Protein AF-0000000072982091 (afdb_homodimer)

Structure (mmCIF, N/CA/C/O backbone):
data_AF-0000000072982091-model_v1
#
loop_
_entity.id
_entity.type
_entity.pdbx_description
1 polymer 'Transcriptional regulator of phosphosugar synthesis'
#
loop_
_atom_site.group_PDB
_atom_site.id
_atom_site.type_symbol
_atom_site.label_atom_id
_atom_site.label_alt_id
_atom_site.label_comp_id
_atom_site.label_asym_id
_atom_site.label_entity_id
_atom_site.label_seq_id
_atom_site.pdbx_PDB_ins_code
_atom_site.Cartn_x
_atom_site.Cartn_y
_atom_site.Cartn_z
_atom_site.occupancy
_atom_site.B_iso_or_equiv
_atom_site.auth_seq_id
_atom_site.auth_comp_id
_atom_site.auth_asym_id
_atom_site.auth_atom_id
_atom_site.pdbx_PDB_model_num
ATOM 1 N N . MET A 1 1 ? 13.25 15.406 -20.125 1 26.22 1 MET A N 1
ATOM 2 C CA . MET A 1 1 ? 13.562 14.625 -21.328 1 26.22 1 MET A CA 1
ATOM 3 C C . MET A 1 1 ? 12.297 14.312 -22.125 1 26.22 1 MET A C 1
ATOM 5 O O . MET A 1 1 ? 11.344 13.758 -21.578 1 26.22 1 MET A O 1
ATOM 9 N N . LYS A 1 2 ? 11.961 14.977 -23.219 1 37.47 2 LYS A N 1
ATOM 10 C CA . LYS A 1 2 ? 11.07 14.664 -24.328 1 37.47 2 LYS A CA 1
ATOM 11 C C . LYS A 1 2 ? 11.109 13.18 -24.672 1 37.47 2 LYS A C 1
ATOM 13 O O . LYS A 1 2 ? 12.188 12.586 -24.75 1 37.47 2 LYS A O 1
ATOM 18 N N . LEU A 1 3 ? 10.07 12.477 -24.234 1 48.03 3 LEU A N 1
ATOM 19 C CA . LEU A 1 3 ? 10.078 11.172 -24.891 1 48.03 3 LEU A CA 1
ATOM 20 C C . LEU A 1 3 ? 10.727 11.266 -26.266 1 48.03 3 LEU A C 1
ATOM 22 O O . LEU A 1 3 ? 10.25 12 -27.141 1 48.03 3 LEU A O 1
ATOM 26 N N . ASP A 1 4 ? 11.961 11.086 -26.266 1 57.25 4 ASP A N 1
ATOM 27 C CA . ASP A 1 4 ? 12.68 11.164 -27.531 1 57.25 4 ASP A CA 1
ATOM 28 C C . ASP A 1 4 ? 12.117 10.148 -28.531 1 57.25 4 ASP A C 1
ATOM 30 O O . ASP A 1 4 ? 12.617 9.031 -28.641 1 57.25 4 ASP A O 1
ATOM 34 N N . ILE A 1 5 ? 11.055 10.547 -29.062 1 68.19 5 ILE A N 1
ATOM 35 C CA . ILE A 1 5 ? 10.344 9.734 -30.031 1 68.19 5 ILE A CA 1
ATOM 36 C C . ILE A 1 5 ? 11.312 9.258 -31.109 1 68.19 5 ILE A C 1
ATOM 38 O O . ILE A 1 5 ? 11.227 8.117 -31.578 1 68.19 5 ILE A O 1
ATOM 42 N N . SER A 1 6 ? 12.273 10.164 -31.344 1 69.5 6 SER A N 1
ATOM 43 C CA . SER A 1 6 ? 13.242 9.797 -32.375 1 69.5 6 SER A CA 1
ATOM 44 C C . SER A 1 6 ? 14.07 8.594 -31.953 1 69.5 6 SER A C 1
ATOM 46 O O . SER A 1 6 ? 14.344 7.711 -32.75 1 69.5 6 SER A O 1
ATOM 48 N N . LYS A 1 7 ? 14.438 8.492 -30.766 1 70.56 7 LYS A N 1
ATOM 49 C CA . LYS A 1 7 ? 15.203 7.355 -30.25 1 70.56 7 LYS A CA 1
ATOM 50 C C . LYS A 1 7 ? 14.367 6.078 -30.266 1 70.56 7 LYS A C 1
ATOM 52 O O . LYS A 1 7 ? 14.875 5 -30.594 1 70.56 7 LYS A O 1
ATOM 57 N N . ILE A 1 8 ? 13.117 6.273 -29.953 1 75 8 ILE A N 1
ATOM 58 C CA . ILE A 1 8 ? 12.219 5.121 -29.953 1 75 8 ILE A CA 1
ATOM 59 C C . ILE A 1 8 ? 12.031 4.613 -31.375 1 75 8 ILE A C 1
ATOM 61 O O . ILE A 1 8 ? 12.109 3.41 -31.625 1 75 8 ILE A O 1
ATOM 65 N N . VAL A 1 9 ? 11.922 5.555 -32.25 1 75.88 9 VAL A N 1
ATOM 66 C CA . VAL A 1 9 ? 11.734 5.219 -33.688 1 75.88 9 VAL A CA 1
ATOM 67 C C . VAL A 1 9 ? 12.969 4.496 -34.219 1 75.88 9 VAL A C 1
ATOM 69 O O . VAL A 1 9 ? 12.852 3.477 -34.875 1 75.88 9 VAL A O 1
ATOM 72 N N . ASP A 1 10 ? 14.078 4.973 -33.781 1 76.12 10 ASP A N 1
ATOM 73 C CA . ASP A 1 10 ? 15.336 4.387 -34.25 1 76.12 10 ASP A CA 1
ATOM 74 C C . ASP A 1 10 ? 15.57 3.02 -33.625 1 76.12 10 ASP A C 1
ATOM 76 O O . ASP A 1 10 ? 15.977 2.074 -34.281 1 76.12 10 ASP A O 1
ATOM 80 N N . LYS A 1 11 ? 15.242 2.973 -32.438 1 76.38 11 LYS A N 1
ATOM 81 C CA . LYS A 1 11 ? 15.516 1.762 -31.672 1 76.38 11 LYS A CA 1
ATOM 82 C C . LYS A 1 11 ? 14.656 0.598 -32.156 1 76.38 11 LYS A C 1
ATOM 84 O O . LYS A 1 11 ? 15.133 -0.533 -32.25 1 76.38 11 LYS A O 1
ATOM 89 N N . TYR A 1 12 ? 13.477 0.926 -32.531 1 80.81 12 TYR A N 1
ATOM 90 C CA . TYR A 1 12 ? 12.562 -0.163 -32.875 1 80.81 12 TYR A CA 1
ATOM 91 C C . TYR A 1 12 ? 12.211 -0.171 -34.344 1 80.81 12 TYR A C 1
ATOM 93 O O . TYR A 1 12 ? 11.336 -0.921 -34.781 1 80.81 12 TYR A O 1
ATOM 101 N N . HIS A 1 13 ? 12.914 0.66 -35.094 1 85.06 13 HIS A N 1
ATOM 102 C CA . HIS A 1 13 ? 12.727 0.744 -36.531 1 85.06 13 HIS A CA 1
ATOM 103 C C . HIS A 1 13 ? 11.242 0.878 -36.875 1 85.06 13 HIS A C 1
ATOM 105 O O . HIS A 1 13 ? 10.727 0.121 -37.719 1 85.06 13 HIS A O 1
ATOM 111 N N . LEU A 1 14 ? 10.633 1.876 -36.375 1 86.75 14 LEU A N 1
ATOM 112 C CA . LEU A 1 14 ? 9.211 2.096 -36.594 1 86.75 14 LEU A CA 1
ATOM 113 C C . LEU A 1 14 ? 8.945 2.57 -38.031 1 86.75 14 LEU A C 1
ATOM 115 O O . LEU A 1 14 ? 9.727 3.355 -38.562 1 86.75 14 LEU A O 1
ATOM 119 N N . SER A 1 15 ? 7.926 1.981 -38.625 1 87.19 15 SER A N 1
ATOM 120 C CA . SER A 1 15 ? 7.453 2.496 -39.906 1 87.19 15 SER A CA 1
ATOM 121 C C . SER A 1 15 ? 6.879 3.9 -39.781 1 87.19 15 SER A C 1
ATOM 123 O O . SER A 1 15 ? 6.668 4.379 -38.656 1 87.19 15 SER A O 1
ATOM 125 N N . LYS A 1 16 ? 6.629 4.547 -40.875 1 86.44 16 LYS A N 1
ATOM 126 C CA . LYS A 1 16 ? 6.059 5.891 -40.875 1 86.44 16 LYS A CA 1
ATOM 127 C C . LYS A 1 16 ? 4.691 5.906 -40.188 1 86.44 16 LYS A C 1
ATOM 129 O O . LYS A 1 16 ? 4.379 6.824 -39.438 1 86.44 16 LYS A O 1
ATOM 134 N N . VAL A 1 17 ? 4 4.859 -40.469 1 87.31 17 VAL A N 1
ATOM 135 C CA . VAL A 1 17 ? 2.66 4.766 -39.906 1 87.31 17 VAL A CA 1
ATOM 136 C C . VAL A 1 17 ? 2.748 4.555 -38.406 1 87.31 17 VAL A C 1
ATOM 138 O O . VAL A 1 17 ? 2.031 5.207 -37.625 1 87.31 17 VAL A O 1
ATOM 141 N N . GLU A 1 18 ? 3.621 3.697 -37.969 1 89.19 18 GLU A N 1
ATOM 142 C CA . GLU A 1 18 ? 3.816 3.432 -36.531 1 89.19 18 GLU A CA 1
ATOM 143 C C . GLU A 1 18 ? 4.273 4.688 -35.781 1 89.19 18 GLU A C 1
ATOM 145 O O . GLU A 1 18 ? 3.795 4.973 -34.688 1 89.19 18 GLU A O 1
ATOM 150 N N . GLU A 1 19 ? 5.16 5.336 -36.438 1 86.19 19 GLU A N 1
ATOM 151 C CA . GLU A 1 19 ? 5.656 6.582 -35.875 1 86.19 19 GLU A CA 1
ATOM 152 C C . GLU A 1 19 ? 4.527 7.598 -35.719 1 86.19 19 GLU A C 1
ATOM 154 O O . GLU A 1 19 ? 4.418 8.242 -34.656 1 86.19 19 GLU A O 1
ATOM 159 N N . SER A 1 20 ? 3.768 7.727 -36.688 1 85.94 20 SER A N 1
ATOM 160 C CA . SER A 1 20 ? 2.664 8.68 -36.625 1 85.94 20 SER A CA 1
ATOM 161 C C . SER A 1 20 ? 1.674 8.336 -35.531 1 85.94 20 SER A C 1
ATOM 163 O O . SER A 1 20 ? 1.164 9.227 -34.844 1 85.94 20 SER A O 1
ATOM 165 N N . ILE A 1 21 ? 1.433 7.113 -35.344 1 89 21 ILE A N 1
ATOM 166 C CA . ILE A 1 21 ? 0.504 6.652 -34.312 1 89 21 ILE A CA 1
ATOM 167 C C . ILE A 1 21 ? 1.08 6.941 -32.906 1 89 21 ILE A C 1
ATOM 169 O O . ILE A 1 21 ? 0.381 7.461 -32.062 1 89 21 ILE A O 1
ATOM 173 N N . LEU A 1 22 ? 2.307 6.629 -32.781 1 85.69 22 LEU A N 1
ATOM 174 C CA . LEU A 1 22 ? 2.982 6.848 -31.484 1 85.69 22 LEU A CA 1
ATOM 175 C C . LEU A 1 22 ? 2.979 8.328 -31.125 1 85.69 22 LEU A C 1
ATOM 177 O O . LEU A 1 22 ? 2.672 8.688 -29.984 1 85.69 22 LEU A O 1
ATOM 181 N N . ILE A 1 23 ? 3.281 9.117 -32.062 1 80.94 23 ILE A N 1
ATOM 182 C CA . ILE A 1 23 ? 3.301 10.562 -31.859 1 80.94 23 ILE A CA 1
ATOM 183 C C . ILE A 1 23 ? 1.905 11.047 -31.469 1 80.94 23 ILE A C 1
ATOM 185 O O . ILE A 1 23 ? 1.758 11.859 -30.562 1 80.94 23 ILE A O 1
ATOM 189 N N . TYR A 1 24 ? 0.949 10.555 -32.125 1 83.38 24 TYR A N 1
ATOM 190 C CA . TYR A 1 24 ? -0.43 10.914 -31.812 1 83.38 24 TYR A CA 1
ATOM 191 C C . TYR A 1 24 ? -0.776 10.547 -30.375 1 83.38 24 TYR A C 1
ATOM 193 O O . TYR A 1 24 ? -1.34 11.352 -29.625 1 83.38 24 TYR A O 1
ATOM 201 N N . ILE A 1 25 ? -0.44 9.336 -30.047 1 82.81 25 ILE A N 1
ATOM 202 C CA . ILE A 1 25 ? -0.759 8.844 -28.719 1 82.81 25 ILE A CA 1
ATOM 203 C C . ILE A 1 25 ? -0.09 9.727 -27.656 1 82.81 25 ILE A C 1
ATOM 205 O O . ILE A 1 25 ? -0.73 10.148 -26.703 1 82.81 25 ILE A O 1
ATOM 209 N N . ILE A 1 26 ? 1.109 10.047 -27.922 1 76.38 26 ILE A N 1
ATOM 210 C CA . ILE A 1 26 ? 1.9 10.844 -26.984 1 76.38 26 ILE A CA 1
ATOM 211 C C . ILE A 1 26 ? 1.33 12.258 -26.906 1 76.38 26 ILE A C 1
ATOM 213 O O . ILE A 1 26 ? 1.165 12.797 -25.797 1 76.38 26 ILE A O 1
ATOM 217 N N . ASN A 1 27 ? 0.953 12.773 -28 1 71.38 27 ASN A N 1
ATOM 218 C CA . ASN A 1 27 ? 0.5 14.164 -28.062 1 71.38 27 ASN A CA 1
ATOM 219 C C . ASN A 1 27 ? -0.932 14.312 -27.562 1 71.38 27 ASN A C 1
ATOM 221 O O . ASN A 1 27 ? -1.354 15.406 -27.188 1 71.38 27 ASN A O 1
ATOM 225 N N . ASN A 1 28 ? -1.64 13.234 -27.609 1 73.56 28 ASN A N 1
ATOM 226 C CA . ASN A 1 28 ? -3.045 13.273 -27.219 1 73.56 28 ASN A CA 1
ATOM 227 C C . ASN A 1 28 ? -3.342 12.281 -26.094 1 73.56 28 ASN A C 1
ATOM 229 O O . ASN A 1 28 ? -4.363 11.594 -26.125 1 73.56 28 ASN A O 1
ATOM 233 N N . ILE A 1 29 ? -2.393 12.266 -25.266 1 74.06 29 ILE A N 1
ATOM 234 C CA . ILE A 1 29 ? -2.377 11.188 -24.281 1 74.06 29 ILE A CA 1
ATOM 235 C C . ILE A 1 29 ? -3.672 11.211 -23.469 1 74.06 29 ILE A C 1
ATOM 237 O O . ILE A 1 29 ? -4.242 10.164 -23.172 1 74.06 29 ILE A O 1
ATOM 241 N N . ASP A 1 30 ? -4.172 12.359 -23.203 1 67 30 ASP A N 1
ATOM 242 C CA . ASP A 1 30 ? -5.41 12.477 -22.438 1 67 30 ASP A CA 1
ATOM 243 C C . ASP A 1 30 ? -6.617 12.047 -23.266 1 67 30 ASP A C 1
ATOM 245 O O . ASP A 1 30 ? -7.512 11.359 -22.766 1 67 30 ASP A O 1
ATOM 249 N N . HIS A 1 31 ? -6.605 12.445 -24.453 1 74.06 31 HIS A N 1
ATOM 250 C CA . HIS A 1 31 ? -7.672 12.094 -25.375 1 74.06 31 HIS A CA 1
ATOM 251 C C . HIS A 1 31 ? -7.648 10.602 -25.703 1 74.06 31 HIS A C 1
ATOM 253 O O . HIS A 1 31 ? -8.703 9.977 -25.844 1 74.06 31 HIS A O 1
ATOM 259 N N . VAL A 1 32 ? -6.523 10.055 -25.781 1 80.69 32 VAL A N 1
ATOM 260 C CA . VAL A 1 32 ? -6.344 8.648 -26.125 1 80.69 32 VAL A CA 1
ATOM 261 C C . VAL A 1 32 ? -6.973 7.77 -25.047 1 80.69 32 VAL A C 1
ATOM 263 O O . VAL A 1 32 ? -7.531 6.711 -25.344 1 80.69 32 VAL A O 1
ATOM 266 N N . LYS A 1 33 ? -6.863 8.328 -23.859 1 70.62 33 LYS A N 1
ATOM 267 C CA . LYS A 1 33 ? -7.504 7.613 -22.766 1 70.62 33 LYS A CA 1
ATOM 268 C C . LYS A 1 33 ? -9 7.441 -23.016 1 70.62 33 LYS A C 1
ATOM 270 O O . LYS A 1 33 ? -9.57 6.398 -22.688 1 70.62 33 LYS A O 1
ATOM 275 N N . GLU A 1 34 ? -9.578 8.305 -23.578 1 68.19 34 GLU A N 1
ATOM 276 C CA . GLU A 1 34 ? -11.023 8.367 -23.781 1 68.19 34 GLU A CA 1
ATOM 277 C C . GLU A 1 34 ? -11.453 7.508 -24.969 1 68.19 34 GLU A C 1
ATOM 279 O O . GLU A 1 34 ? -12.453 6.797 -24.891 1 68.19 34 GLU A O 1
ATOM 284 N N . ILE A 1 35 ? -10.727 7.535 -25.969 1 78.38 35 ILE A N 1
ATOM 285 C CA . ILE A 1 35 ? -11.203 6.926 -27.203 1 78.38 35 ILE A CA 1
ATOM 286 C C . ILE A 1 35 ? -10.703 5.484 -27.297 1 78.38 35 ILE A C 1
ATOM 288 O O . ILE A 1 35 ? -11.219 4.691 -28.094 1 78.38 35 ILE A O 1
ATOM 292 N N . GLY A 1 36 ? -9.734 5.133 -26.453 1 78.19 36 GLY A N 1
ATOM 293 C CA . GLY A 1 36 ? -9.195 3.781 -26.438 1 78.19 36 GLY A CA 1
ATOM 294 C C . GLY A 1 36 ? -8.531 3.393 -27.75 1 78.19 36 GLY A C 1
ATOM 295 O O . GLY A 1 36 ? -8.375 4.23 -28.641 1 78.19 36 GLY A O 1
ATOM 296 N N . VAL A 1 37 ? -8.188 2.07 -27.812 1 86.62 37 VAL A N 1
ATOM 297 C CA . VAL A 1 37 ? -7.461 1.559 -28.953 1 86.62 37 VAL A CA 1
ATOM 298 C C . VAL A 1 37 ? -8.328 1.655 -30.203 1 86.62 37 VAL A C 1
ATOM 300 O O . VAL A 1 37 ? -7.832 1.934 -31.297 1 86.62 37 VAL A O 1
ATOM 303 N N . ARG A 1 38 ? -9.547 1.519 -30 1 81.75 38 ARG A N 1
ATOM 304 C CA . ARG A 1 38 ? -10.469 1.567 -31.141 1 81.75 38 ARG A CA 1
ATOM 305 C C . ARG A 1 38 ? -10.578 2.982 -31.688 1 81.75 38 ARG A C 1
ATOM 307 O O . ARG A 1 38 ? -10.594 3.176 -32.906 1 81.75 38 ARG A O 1
ATOM 314 N N . GLY A 1 39 ? -10.727 3.91 -30.891 1 86.19 39 GLY A N 1
ATOM 315 C CA . GLY A 1 39 ? -10.766 5.301 -31.312 1 86.19 39 GLY A CA 1
ATOM 316 C C . GLY A 1 39 ? -9.5 5.742 -32.031 1 86.19 39 GLY A C 1
ATOM 317 O O . GLY A 1 39 ? -9.555 6.434 -33.031 1 86.19 39 GLY A O 1
ATOM 318 N N . VAL A 1 40 ? -8.359 5.332 -31.5 1 89.81 40 VAL A N 1
ATOM 319 C CA . VAL A 1 40 ? -7.078 5.68 -32.094 1 89.81 40 VAL A CA 1
ATOM 320 C C . VAL A 1 40 ? -6.984 5.051 -33.5 1 89.81 40 VAL A C 1
ATOM 322 O O . VAL A 1 40 ? -6.527 5.695 -34.438 1 89.81 40 VAL A O 1
ATOM 325 N N . ALA A 1 41 ? -7.434 3.84 -33.594 1 90.62 41 ALA A N 1
ATOM 326 C CA . ALA A 1 41 ? -7.43 3.146 -34.875 1 90.62 41 ALA A CA 1
ATOM 327 C C . ALA A 1 41 ? -8.273 3.896 -35.906 1 90.62 41 ALA A C 1
ATOM 329 O O . ALA A 1 41 ? -7.836 4.105 -37.031 1 90.62 41 ALA A O 1
ATOM 330 N N . LYS A 1 42 ? -9.359 4.332 -35.469 1 87.5 42 LYS A N 1
ATOM 331 C CA . LYS A 1 42 ? -10.273 5.055 -36.344 1 87.5 42 LYS A CA 1
ATOM 332 C C . LYS A 1 42 ? -9.664 6.379 -36.812 1 87.5 42 LYS A C 1
ATOM 334 O O . LYS A 1 42 ? -9.75 6.734 -37.969 1 87.5 42 LYS A O 1
ATOM 339 N N . GLU A 1 43 ? -9.047 7.008 -35.969 1 85.19 43 GLU A N 1
ATOM 340 C CA . GLU A 1 43 ? -8.484 8.328 -36.25 1 85.19 43 GLU A CA 1
ATOM 341 C C . GLU A 1 43 ? -7.297 8.227 -37.188 1 85.19 43 GLU A C 1
ATOM 343 O O . GLU A 1 43 ? -7.004 9.172 -37.906 1 85.19 43 GLU A O 1
ATOM 348 N N . HIS A 1 44 ? -6.672 7.07 -37.156 1 86.75 44 HIS A N 1
ATOM 349 C CA . HIS A 1 44 ? -5.48 6.914 -37.969 1 86.75 44 HIS A CA 1
ATOM 350 C C . HIS A 1 44 ? -5.734 5.953 -39.125 1 86.75 44 HIS A C 1
ATOM 352 O O . HIS A 1 44 ? -4.797 5.535 -39.812 1 86.75 44 HIS A O 1
ATOM 358 N N . TYR A 1 45 ? -6.996 5.57 -39.281 1 86.44 45 TYR A N 1
ATOM 359 C CA . TYR A 1 45 ? -7.418 4.707 -40.406 1 86.44 45 TYR A CA 1
ATOM 360 C C . TYR A 1 45 ? -6.578 3.434 -40.438 1 86.44 45 TYR A C 1
ATOM 362 O O . TYR A 1 45 ? -6.055 3.066 -41.5 1 86.44 45 TYR A O 1
ATOM 370 N N . THR A 1 46 ? -6.359 2.881 -39.312 1 85.75 46 THR A N 1
ATOM 371 C CA . THR A 1 46 ? -5.648 1.613 -39.188 1 85.75 46 THR A CA 1
ATOM 372 C C . THR A 1 46 ? -6.449 0.625 -38.344 1 85.75 46 THR A C 1
ATOM 374 O O . THR A 1 46 ? -7.543 0.945 -37.875 1 85.75 46 THR A O 1
ATOM 377 N N . SER A 1 47 ? -6.023 -0.604 -38.188 1 85.81 47 SER A N 1
ATOM 378 C CA . SER A 1 47 ? -6.676 -1.623 -37.375 1 85.81 47 SER A CA 1
ATOM 379 C C . SER A 1 47 ? -6.195 -1.56 -35.938 1 85.81 47 SER A C 1
ATOM 381 O O . SER A 1 47 ? -5.098 -1.075 -35.656 1 85.81 47 SER A O 1
ATOM 383 N N . THR A 1 48 ? -7.102 -2.037 -35.094 1 88.88 48 THR A N 1
ATOM 384 C CA . THR A 1 48 ? -6.688 -2.168 -33.719 1 88.88 48 THR A CA 1
ATOM 385 C C . THR A 1 48 ? -5.477 -3.09 -33.594 1 88.88 48 THR A C 1
ATOM 387 O O . THR A 1 48 ? -4.613 -2.883 -32.719 1 88.88 48 THR A O 1
ATOM 390 N N . THR A 1 49 ? -5.301 -3.967 -34.5 1 87.25 49 THR A N 1
ATOM 391 C CA . THR A 1 49 ? -4.188 -4.91 -34.531 1 87.25 49 THR A CA 1
ATOM 392 C C . THR A 1 49 ? -2.869 -4.18 -34.781 1 87.25 49 THR A C 1
ATOM 394 O O . THR A 1 49 ? -1.858 -4.488 -34.156 1 87.25 49 THR A O 1
ATOM 397 N N . THR A 1 50 ? -2.881 -3.289 -35.656 1 88.81 50 THR A N 1
ATOM 398 C CA . THR A 1 50 ? -1.697 -2.496 -35.969 1 88.81 50 THR A CA 1
ATOM 399 C C . THR A 1 50 ? -1.205 -1.743 -34.75 1 88.81 50 THR A C 1
ATOM 401 O O . THR A 1 50 ? -0 -1.68 -34.469 1 88.81 50 THR A O 1
ATOM 404 N N . ILE A 1 51 ? -2.121 -1.267 -33.938 1 91.31 51 ILE A N 1
ATOM 405 C CA . ILE A 1 51 ? -1.776 -0.486 -32.75 1 91.31 51 ILE A CA 1
ATOM 406 C C . ILE A 1 51 ? -1.251 -1.413 -31.656 1 91.31 51 ILE A C 1
ATOM 408 O O . ILE A 1 51 ? -0.264 -1.097 -30.984 1 91.31 51 ILE A O 1
ATOM 412 N N . VAL A 1 52 ? -1.877 -2.541 -31.547 1 85.75 52 VAL A N 1
ATOM 413 C CA . VAL A 1 52 ? -1.441 -3.523 -30.562 1 85.75 52 VAL A CA 1
ATOM 414 C C . VAL A 1 52 ? -0.054 -4.047 -30.938 1 85.75 52 VAL A C 1
ATOM 416 O O . VAL A 1 52 ? 0.804 -4.215 -30.062 1 85.75 52 VAL A O 1
ATOM 419 N N . ASN A 1 53 ? 0.192 -4.211 -32.219 1 86.88 53 ASN A N 1
ATOM 420 C CA . ASN A 1 53 ? 1.498 -4.66 -32.688 1 86.88 53 ASN A CA 1
ATOM 421 C C . ASN A 1 53 ? 2.57 -3.6 -32.438 1 86.88 53 ASN A C 1
ATOM 423 O O . ASN A 1 53 ? 3.711 -3.926 -32.125 1 86.88 53 ASN A O 1
ATOM 427 N N . LEU A 1 54 ? 2.184 -2.41 -32.656 1 90.25 54 LEU A N 1
ATOM 428 C CA . LEU A 1 54 ? 3.098 -1.317 -32.344 1 90.25 54 LEU A CA 1
ATOM 429 C C . LEU A 1 54 ? 3.496 -1.351 -30.859 1 90.25 54 LEU A C 1
ATOM 431 O O . LEU A 1 54 ? 4.68 -1.229 -30.531 1 90.25 54 LEU A O 1
ATOM 435 N N . ALA A 1 55 ? 2.539 -1.499 -30.016 1 85.56 55 ALA A N 1
ATOM 436 C CA . ALA A 1 55 ? 2.809 -1.556 -28.578 1 85.56 55 ALA A CA 1
ATOM 437 C C . ALA A 1 55 ? 3.781 -2.684 -28.25 1 85.56 55 ALA A C 1
ATOM 439 O O . ALA A 1 55 ? 4.758 -2.477 -27.516 1 85.56 55 ALA A O 1
ATOM 440 N N . LYS A 1 56 ? 3.566 -3.781 -28.828 1 78.38 56 LYS A N 1
ATOM 441 C CA . LYS A 1 56 ? 4.43 -4.934 -28.594 1 78.38 56 LYS A CA 1
ATOM 442 C C . LYS A 1 56 ? 5.828 -4.695 -29.156 1 78.38 56 LYS A C 1
ATOM 444 O O . LYS A 1 56 ? 6.828 -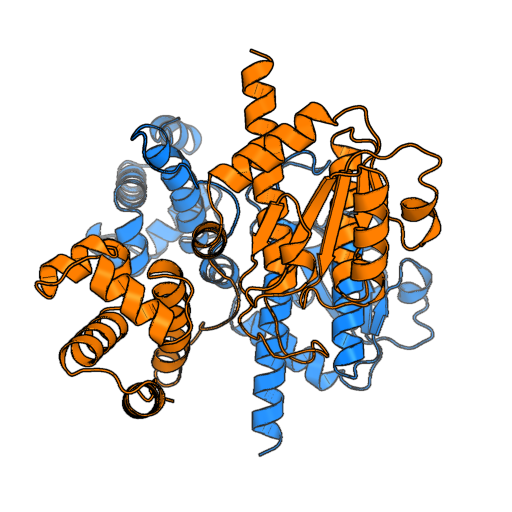5.059 -28.531 1 78.38 56 LYS A O 1
ATOM 449 N N . LYS A 1 57 ? 5.812 -4.141 -30.234 1 81.19 57 LYS A N 1
ATOM 450 C CA . LYS A 1 57 ? 7.074 -3.861 -30.906 1 81.19 57 LYS A CA 1
ATOM 451 C C . LYS A 1 57 ? 7.969 -2.967 -30.062 1 81.19 57 LYS A C 1
ATOM 453 O O . LYS A 1 57 ? 9.188 -3.156 -30.016 1 81.19 57 LYS A O 1
ATOM 458 N N . ILE A 1 58 ? 7.262 -2.117 -29.359 1 79.81 58 ILE A N 1
ATOM 459 C CA . ILE A 1 58 ? 8.086 -1.183 -28.594 1 79.81 58 ILE A CA 1
ATOM 460 C C . ILE A 1 58 ? 8.18 -1.64 -27.141 1 79.81 58 ILE A C 1
ATOM 462 O O . ILE A 1 58 ? 8.531 -0.854 -26.266 1 79.81 58 ILE A O 1
ATOM 466 N N . GLY A 1 59 ? 7.758 -2.855 -26.922 1 66.12 59 GLY A N 1
ATOM 467 C CA . GLY A 1 59 ? 8.125 -3.488 -25.656 1 66.12 59 GLY A CA 1
ATOM 468 C C . GLY A 1 59 ? 6.977 -3.564 -24.672 1 66.12 59 GLY A C 1
ATOM 469 O O . GLY A 1 59 ? 7.18 -3.855 -23.484 1 66.12 59 GLY A O 1
ATOM 470 N N . TYR A 1 60 ? 5.844 -3.289 -25.234 1 71 60 TYR A N 1
ATOM 471 C CA . TYR A 1 60 ? 4.695 -3.332 -24.344 1 71 60 TYR A CA 1
ATOM 472 C C . TYR A 1 60 ? 3.826 -4.551 -24.625 1 71 60 TYR A C 1
ATOM 474 O O . TYR A 1 60 ? 3.885 -5.121 -25.719 1 71 60 TYR A O 1
ATOM 482 N N . SER A 1 61 ? 3.02 -4.973 -23.719 1 65.44 61 SER A N 1
ATOM 483 C CA . SER A 1 61 ? 2.193 -6.164 -23.875 1 65.44 61 SER A CA 1
ATOM 484 C C . SER A 1 61 ? 0.966 -5.879 -24.734 1 65.44 61 SER A C 1
ATOM 486 O O . SER A 1 61 ? 0.356 -6.801 -25.281 1 65.44 61 SER A O 1
ATOM 488 N N . GLY A 1 62 ? 0.56 -4.656 -24.797 1 70.38 62 GLY A N 1
ATOM 489 C CA . GLY A 1 62 ? -0.595 -4.215 -25.562 1 70.38 62 GLY A CA 1
ATOM 490 C C . GLY A 1 62 ? -0.823 -2.717 -25.5 1 70.38 62 GLY A C 1
ATOM 491 O O . GLY A 1 62 ? 0.006 -1.982 -24.953 1 70.38 62 GLY A O 1
ATOM 492 N N . PHE A 1 63 ? -1.91 -2.324 -26.094 1 80.75 63 PHE A N 1
ATOM 493 C CA . PHE A 1 63 ? -2.219 -0.904 -26.203 1 80.75 63 PHE A CA 1
ATOM 494 C C . PHE A 1 63 ? -2.357 -0.269 -24.828 1 80.75 63 PHE A C 1
ATOM 496 O O . PHE A 1 63 ? -1.791 0.795 -24.562 1 80.75 63 PHE A O 1
ATOM 503 N N . LEU A 1 64 ? -3.049 -0.967 -23.984 1 67.5 64 LEU A N 1
ATOM 504 C CA . LEU A 1 64 ? -3.301 -0.382 -22.672 1 67.5 64 LEU A CA 1
ATOM 505 C C . LEU A 1 64 ? -2.004 -0.248 -21.875 1 67.5 64 LEU A C 1
ATOM 507 O O . LEU A 1 64 ? -1.773 0.772 -21.219 1 67.5 64 LEU A O 1
ATOM 511 N N . ASP A 1 65 ? -1.146 -1.232 -22.062 1 65.69 65 ASP A N 1
ATOM 512 C CA . ASP A 1 65 ? 0.182 -1.198 -21.453 1 65.69 65 ASP A CA 1
ATOM 513 C C . ASP A 1 65 ? 0.999 -0.024 -21.984 1 65.69 65 ASP A C 1
ATOM 515 O O . ASP A 1 65 ? 1.597 0.726 -21.219 1 65.69 65 ASP A O 1
ATOM 519 N N . MET A 1 66 ? 0.967 0.105 -23.234 1 75.38 66 MET A N 1
ATOM 520 C CA . MET A 1 66 ? 1.678 1.205 -23.875 1 75.38 66 MET A CA 1
ATOM 521 C C . MET A 1 66 ? 1.12 2.551 -23.422 1 75.38 66 MET A C 1
ATOM 523 O O . MET A 1 66 ? 1.878 3.449 -23.047 1 75.38 66 MET A O 1
ATOM 527 N N . TYR A 1 67 ? -0.137 2.721 -23.406 1 74.44 67 TYR A N 1
ATOM 528 C CA . TYR A 1 67 ? -0.796 3.969 -23.031 1 74.44 67 TYR A CA 1
ATOM 529 C C . TYR A 1 67 ? -0.406 4.398 -21.625 1 74.44 67 TYR A C 1
ATOM 531 O O . TYR A 1 67 ? 0.015 5.539 -21.406 1 74.44 67 TYR A O 1
ATOM 539 N N . TYR A 1 68 ? -0.462 3.504 -20.781 1 61.69 68 TYR A N 1
ATOM 540 C CA . TYR A 1 68 ? -0.231 3.881 -19.391 1 61.69 68 TYR A CA 1
ATOM 541 C C . TYR A 1 68 ? 1.233 4.23 -19.156 1 61.69 68 TYR A C 1
ATOM 543 O O . TYR A 1 68 ? 1.544 5.18 -18.438 1 61.69 68 TYR A O 1
ATOM 551 N N . ASN A 1 69 ? 2.041 3.49 -19.828 1 59.69 69 ASN A N 1
ATOM 552 C CA . ASN A 1 69 ? 3.467 3.777 -19.703 1 59.69 69 ASN A CA 1
ATOM 553 C C . ASN A 1 69 ? 3.826 5.121 -20.328 1 59.69 69 ASN A C 1
ATOM 555 O O . ASN A 1 69 ? 4.59 5.895 -19.75 1 59.69 69 ASN A O 1
ATOM 559 N N . LEU A 1 70 ? 3.262 5.312 -21.453 1 67.25 70 LEU A N 1
ATOM 560 C CA . LEU A 1 70 ? 3.518 6.586 -22.125 1 67.25 70 LEU A CA 1
ATOM 561 C C . LEU A 1 70 ? 2.906 7.742 -21.328 1 67.25 70 LEU A C 1
ATOM 563 O O . LEU A 1 70 ? 3.527 8.797 -21.188 1 67.25 70 LEU A O 1
ATOM 567 N N . SER A 1 71 ? 1.705 7.547 -20.938 1 64.19 71 SER A N 1
ATOM 568 C CA . SER A 1 71 ? 1.018 8.578 -20.172 1 64.19 71 SER A CA 1
ATOM 569 C C . SER A 1 71 ? 1.801 8.938 -18.906 1 64.19 71 SER A C 1
ATOM 571 O O . SER A 1 71 ? 1.91 10.109 -18.547 1 64.19 71 SER A O 1
ATOM 573 N N . PHE A 1 72 ? 2.344 7.906 -18.469 1 53.34 72 PHE A N 1
ATOM 574 C CA . PHE A 1 72 ? 3.156 8.078 -17.266 1 53.34 72 PHE A CA 1
ATOM 575 C C . PHE A 1 72 ? 4.418 8.875 -17.578 1 53.34 72 PHE A C 1
ATOM 577 O O . PHE A 1 72 ? 4.773 9.789 -16.844 1 53.34 72 PHE A O 1
ATOM 584 N N . THR A 1 73 ? 5.008 8.477 -18.641 1 50.31 73 THR A N 1
ATOM 585 C CA . THR A 1 73 ? 6.254 9.117 -19.047 1 50.31 73 THR A CA 1
ATOM 586 C C . THR A 1 73 ? 6.016 10.57 -19.438 1 50.31 73 THR A C 1
ATOM 588 O O . THR A 1 73 ? 6.84 11.438 -19.156 1 50.31 73 THR A O 1
ATOM 591 N N . LEU A 1 74 ? 4.977 10.789 -20.141 1 52.31 74 LEU A N 1
ATOM 592 C CA . LEU A 1 74 ? 4.652 12.117 -20.641 1 52.31 74 LEU A CA 1
ATOM 593 C C . LEU A 1 74 ? 4.16 13.016 -19.5 1 52.31 74 LEU A C 1
ATOM 595 O O . LEU A 1 74 ? 4.414 14.219 -19.5 1 52.31 74 LEU A O 1
ATOM 599 N N . LYS A 1 75 ? 3.377 12.469 -18.859 1 45.34 75 LYS A N 1
ATOM 600 C CA . LYS A 1 75 ? 2.928 13.266 -17.734 1 45.34 75 LYS A CA 1
ATOM 601 C C . LYS A 1 75 ? 4.102 13.656 -16.828 1 45.34 75 LYS A C 1
ATOM 603 O O . LYS A 1 75 ? 4.109 14.734 -16.25 1 45.34 75 LYS A O 1
ATOM 608 N N . ASP A 1 76 ? 5.031 12.766 -16.844 1 40.38 76 ASP A N 1
ATOM 609 C CA . ASP A 1 76 ? 6.262 13.125 -16.156 1 40.38 76 ASP A CA 1
ATOM 610 C C . ASP A 1 76 ? 6.938 14.32 -16.812 1 40.38 76 ASP A C 1
ATOM 612 O O . ASP A 1 76 ? 7.547 15.156 -16.141 1 40.38 76 ASP A O 1
ATOM 616 N N . LYS A 1 77 ? 6.961 14.344 -18.172 1 37.97 77 LYS A N 1
ATOM 617 C CA . LYS A 1 77 ? 7.684 15.406 -18.844 1 37.97 77 LYS A CA 1
ATOM 618 C C . LYS A 1 77 ? 6.859 16.688 -18.875 1 37.97 77 LYS A C 1
ATOM 620 O O . LYS A 1 77 ? 7.414 17.797 -18.875 1 37.97 77 LYS A O 1
ATOM 625 N N . ARG A 1 78 ? 5.637 16.562 -19.422 1 34.94 78 ARG A N 1
ATOM 626 C CA . ARG A 1 78 ? 4.93 17.844 -19.547 1 34.94 78 ARG A CA 1
ATOM 627 C C . ARG A 1 78 ? 5.039 18.656 -18.266 1 34.94 78 ARG A C 1
ATOM 629 O O . ARG A 1 78 ? 5.012 19.891 -18.297 1 34.94 78 ARG A O 1
ATOM 636 N N . ASN A 1 79 ? 4.832 17.906 -17.188 1 32.91 79 ASN A N 1
ATOM 637 C CA . ASN A 1 79 ? 4.973 18.719 -15.984 1 32.91 79 ASN A CA 1
ATOM 638 C C . ASN A 1 79 ? 6.426 19.094 -15.727 1 32.91 79 ASN A C 1
ATOM 640 O O . ASN A 1 79 ? 6.758 19.641 -14.672 1 32.91 79 ASN A O 1
ATOM 644 N N . TYR A 1 80 ? 7.305 18.625 -16.516 1 29.17 80 TYR A N 1
ATOM 645 C CA . TYR A 1 80 ? 8.586 19.203 -16.141 1 29.17 80 TYR A CA 1
ATOM 646 C C . TYR A 1 80 ? 8.562 20.719 -16.312 1 29.17 80 TYR A C 1
ATOM 648 O O . TYR A 1 80 ? 9.133 21.469 -15.516 1 29.17 80 TYR A O 1
ATOM 656 N N . PHE A 1 81 ? 8.438 21.281 -17.531 1 28.84 81 PHE A N 1
ATOM 657 C CA . PHE A 1 81 ? 8.727 22.688 -17.797 1 28.84 81 PHE A CA 1
ATOM 658 C C . PHE A 1 81 ? 7.617 23.578 -17.25 1 28.84 81 PHE A C 1
ATOM 660 O O . PHE A 1 81 ? 7.766 24.797 -17.203 1 28.84 81 PHE A O 1
ATOM 667 N N . ASN A 1 82 ? 6.379 23.438 -17.625 1 29.34 82 ASN A N 1
ATOM 668 C CA . ASN A 1 82 ? 5.641 24.516 -17 1 29.34 82 ASN A CA 1
ATOM 669 C C . ASN A 1 82 ? 5.703 24.438 -15.469 1 29.34 82 ASN A C 1
ATOM 671 O O . ASN A 1 82 ? 5.727 23.344 -14.906 1 29.34 82 ASN A O 1
ATOM 675 N N . SER A 1 83 ? 6.254 25.438 -14.656 1 29.94 83 SER A N 1
ATOM 676 C CA . SER A 1 83 ? 6.375 25.688 -13.227 1 29.94 83 SER A CA 1
ATOM 677 C C . SER A 1 83 ? 5.309 24.938 -12.438 1 29.94 83 SER A C 1
ATOM 679 O O . SER A 1 83 ? 5.211 25.078 -11.219 1 29.94 83 SER A O 1
ATOM 681 N N . GLU A 1 84 ? 4.145 24.609 -13.078 1 30.8 84 GLU A N 1
ATOM 682 C CA . GLU A 1 84 ? 3.113 24.047 -12.219 1 30.8 84 GLU A CA 1
ATOM 683 C C . GLU A 1 84 ? 3.502 22.641 -11.75 1 30.8 84 GLU A C 1
ATOM 685 O O . GLU A 1 84 ? 4.32 21.969 -12.391 1 30.8 84 GLU A O 1
ATOM 690 N N . LYS A 1 85 ? 2.629 21.906 -10.664 1 32.41 85 LYS A N 1
ATOM 691 C CA . LYS A 1 85 ? 2.957 20.953 -9.609 1 32.41 85 LYS A CA 1
ATOM 692 C C . LYS A 1 85 ? 3.301 19.578 -10.203 1 32.41 85 LYS A C 1
ATOM 694 O O . LYS A 1 85 ? 2.516 19.016 -10.969 1 32.41 85 LYS A O 1
ATOM 699 N N . ASN A 1 86 ? 4.551 19.219 -10.609 1 31.2 86 ASN A N 1
ATOM 700 C CA . ASN A 1 86 ? 5.391 18.062 -10.875 1 31.2 86 ASN A CA 1
ATOM 701 C C . ASN A 1 86 ? 4.867 16.812 -10.164 1 31.2 86 ASN A C 1
ATOM 703 O O . ASN A 1 86 ? 5.512 16.297 -9.25 1 31.2 86 ASN A O 1
ATOM 707 N N . ASN A 1 87 ? 3.654 16.719 -9.836 1 29.84 87 ASN A N 1
ATOM 708 C CA . ASN A 1 87 ? 3.283 15.508 -9.125 1 29.84 87 ASN A CA 1
ATOM 709 C C . ASN A 1 87 ? 3.414 14.273 -10.016 1 29.84 87 ASN A C 1
ATOM 711 O O . ASN A 1 87 ? 2.432 13.82 -10.602 1 29.84 87 ASN A O 1
ATOM 715 N N . LYS A 1 88 ? 4.449 14.148 -10.797 1 33.38 88 LYS A N 1
ATOM 716 C CA . LYS A 1 88 ? 4.668 13.039 -11.719 1 33.38 88 LYS A CA 1
ATOM 717 C C . LYS A 1 88 ? 4.371 11.695 -11.039 1 33.38 88 LYS A C 1
ATOM 719 O O . LYS A 1 88 ? 4.16 10.688 -11.719 1 33.38 88 LYS A O 1
ATOM 724 N N . TYR A 1 89 ? 4.898 11.523 -9.977 1 32.62 89 TYR A N 1
ATOM 725 C CA . TYR A 1 89 ? 5.367 10.211 -9.539 1 32.62 89 TYR A CA 1
ATOM 726 C C . TYR A 1 89 ? 4.215 9.211 -9.461 1 32.62 89 TYR A C 1
ATOM 728 O O . TYR A 1 89 ? 4.254 8.164 -10.102 1 32.62 89 TYR A O 1
ATOM 736 N N . TYR A 1 90 ? 3.904 8.766 -8.25 1 36.09 90 TYR A N 1
ATOM 737 C CA . TYR A 1 90 ? 3.939 7.438 -7.648 1 36.09 90 TYR A CA 1
ATOM 738 C C . TYR A 1 90 ? 2.594 6.734 -7.801 1 36.09 90 TYR A C 1
ATOM 740 O O . TYR A 1 90 ? 2.537 5.508 -7.93 1 36.09 90 TYR A O 1
ATOM 748 N N . GLY A 1 91 ? 1.467 7.41 -7.672 1 40.59 91 GLY A N 1
ATOM 749 C CA . GLY A 1 91 ? 0.289 6.617 -7.359 1 40.59 91 GLY A CA 1
ATOM 750 C C . GLY A 1 91 ? -0.506 6.215 -8.586 1 40.59 91 GLY A C 1
ATOM 751 O O . GLY A 1 91 ? -0.762 7.043 -9.461 1 40.59 91 GLY A O 1
ATOM 752 N N . VAL A 1 92 ? -0.211 4.949 -9.109 1 42.78 92 VAL A N 1
ATOM 753 C CA . VAL A 1 92 ? -1.083 4.496 -10.188 1 42.78 92 VAL A CA 1
ATOM 754 C C . VAL A 1 92 ? -2.541 4.566 -9.742 1 42.78 92 VAL A C 1
ATOM 756 O O . VAL A 1 92 ? -2.859 4.242 -8.594 1 42.78 92 VAL A O 1
ATOM 759 N N . GLU A 1 93 ? -3.213 5.27 -10.531 1 47.81 93 GLU A N 1
ATOM 760 C CA . GLU A 1 93 ? -4.668 5.23 -10.438 1 47.81 93 GLU A CA 1
ATOM 761 C C . GLU A 1 93 ? -5.184 3.795 -10.477 1 47.81 93 GLU A C 1
ATOM 763 O O . GLU A 1 93 ? -4.68 2.969 -11.242 1 47.81 93 GLU A O 1
ATOM 768 N N . LEU A 1 94 ? -5.84 3.332 -9.422 1 52.62 94 LEU A N 1
ATOM 769 C CA . LEU A 1 94 ? -6.496 2.029 -9.43 1 52.62 94 LEU A CA 1
ATOM 770 C C . LEU A 1 94 ? -6.898 1.633 -10.844 1 52.62 94 LEU A C 1
ATOM 772 O O . LEU A 1 94 ? -6.77 0.468 -11.227 1 52.62 94 LEU A O 1
ATOM 776 N N . GLU A 1 95 ? -7.277 2.703 -11.477 1 52.12 95 GLU A N 1
ATOM 777 C CA . GLU A 1 95 ? -7.684 2.424 -12.852 1 52.12 95 GLU A CA 1
ATOM 778 C C . GLU A 1 95 ? -6.52 1.87 -13.672 1 52.12 95 GLU A C 1
ATOM 780 O O . GLU A 1 95 ? -6.703 0.969 -14.492 1 52.12 95 GLU A O 1
ATOM 785 N N . GLU A 1 96 ? -5.441 2.438 -13.398 1 54.81 96 GLU A N 1
ATOM 786 C CA . GLU A 1 96 ? -4.273 1.948 -14.125 1 54.81 96 GLU A CA 1
ATOM 787 C C . GLU A 1 96 ? -3.887 0.545 -13.664 1 54.81 96 GLU A C 1
ATOM 789 O O . GLU A 1 96 ? -3.502 -0.296 -14.477 1 54.81 96 GLU A O 1
ATOM 794 N N . LEU A 1 97 ? -4.047 0.285 -12.375 1 59.94 97 LEU A N 1
ATOM 795 C CA . LEU A 1 97 ? -3.797 -1.037 -11.812 1 59.94 97 LEU A CA 1
ATOM 796 C C . LEU A 1 97 ? -4.723 -2.078 -12.438 1 59.94 97 LEU A C 1
ATOM 798 O O . LEU A 1 97 ? -4.277 -3.166 -12.805 1 59.94 97 LEU A O 1
ATOM 802 N N . LEU A 1 98 ? -5.934 -1.701 -12.625 1 58.62 98 LEU A N 1
ATOM 803 C CA . LEU A 1 98 ? -6.957 -2.635 -13.078 1 58.62 98 LEU A CA 1
ATOM 804 C C . LEU A 1 98 ? -6.863 -2.852 -14.586 1 58.62 98 LEU A C 1
ATOM 806 O O . LEU A 1 98 ? -7.324 -3.871 -15.102 1 58.62 98 LEU A O 1
ATOM 810 N N . ALA A 1 99 ? -6.297 -1.841 -15.141 1 55.78 99 ALA A N 1
ATOM 811 C CA . ALA A 1 99 ? -6.18 -1.951 -16.594 1 55.78 99 ALA A CA 1
ATOM 812 C C . ALA A 1 99 ? -5.332 -3.158 -16.984 1 55.78 99 ALA A C 1
ATOM 814 O O . ALA A 1 99 ? -5.5 -3.719 -18.078 1 55.78 99 ALA A O 1
ATOM 815 N N . LEU A 1 100 ? -4.508 -3.574 -16.047 1 55 100 LEU A N 1
ATOM 816 C CA . LEU A 1 100 ? -3.621 -4.695 -16.328 1 55 100 LEU A CA 1
ATOM 817 C C . LEU A 1 100 ? -4.223 -6.008 -15.828 1 55 100 LEU A C 1
ATOM 819 O O . LEU A 1 100 ? -3.639 -7.074 -16.016 1 55 100 LEU A O 1
ATOM 823 N N . ILE A 1 101 ? -5.383 -5.883 -15.266 1 70.19 101 ILE A N 1
ATOM 824 C CA . ILE A 1 101 ? -5.977 -7.062 -14.641 1 70.19 101 ILE A CA 1
ATOM 825 C C . ILE A 1 101 ? -7.246 -7.461 -15.383 1 70.19 101 ILE A C 1
ATOM 827 O O . ILE A 1 101 ? -8.141 -6.637 -15.586 1 70.19 101 ILE A O 1
ATOM 831 N N . GLU A 1 102 ? -7.258 -8.688 -15.875 1 69.62 102 GLU A N 1
ATOM 832 C CA . GLU A 1 102 ? -8.43 -9.219 -16.562 1 69.62 102 GLU A CA 1
ATOM 833 C C . GLU A 1 102 ? -9.562 -9.508 -15.578 1 69.62 102 GLU A C 1
ATOM 835 O O . GLU A 1 102 ? -9.32 -10.008 -14.477 1 69.62 102 GLU A O 1
ATOM 840 N N . ASP A 1 103 ? -10.68 -9.219 -16.016 1 75.25 103 ASP A N 1
ATOM 841 C CA . ASP A 1 103 ? -11.867 -9.484 -15.211 1 75.25 103 ASP A CA 1
ATOM 842 C C . ASP A 1 103 ? -11.961 -10.969 -14.844 1 75.25 103 ASP A C 1
ATOM 844 O O . ASP A 1 103 ? -12.398 -11.312 -13.742 1 75.25 103 ASP A O 1
ATOM 848 N N . LYS A 1 104 ? -11.492 -11.719 -15.758 1 84.75 104 LYS A N 1
ATOM 849 C CA . LYS A 1 104 ? -11.539 -13.156 -15.516 1 84.75 104 LYS A CA 1
ATOM 850 C C . LYS A 1 104 ? -10.641 -13.547 -14.344 1 84.75 104 LYS A C 1
ATOM 852 O O . LYS A 1 104 ? -11.008 -14.391 -13.523 1 84.75 104 LYS A O 1
ATOM 857 N N . ASP A 1 105 ? -9.469 -12.938 -14.312 1 90.44 105 ASP A N 1
ATOM 858 C CA . ASP A 1 105 ? -8.547 -13.227 -13.227 1 90.44 105 ASP A CA 1
ATOM 859 C C . ASP A 1 105 ? -9.133 -12.797 -11.883 1 90.44 105 ASP A C 1
ATOM 861 O O . ASP A 1 105 ? -8.953 -13.492 -10.875 1 90.44 105 ASP A O 1
ATOM 865 N N . ILE A 1 106 ? -9.836 -11.711 -11.93 1 90 106 ILE A N 1
ATOM 866 C CA . ILE A 1 106 ? -10.492 -11.219 -10.719 1 90 106 ILE A CA 1
ATOM 867 C C . ILE A 1 106 ? -11.562 -12.219 -10.281 1 90 106 ILE A C 1
ATOM 869 O O . ILE A 1 106 ? -11.578 -12.656 -9.125 1 90 106 ILE A O 1
ATOM 873 N N . SER A 1 107 ? -12.398 -12.586 -11.188 1 90.94 107 SER A N 1
ATOM 874 C CA . SER A 1 107 ? -13.477 -13.523 -10.891 1 90.94 107 SER A CA 1
ATOM 875 C C . SER A 1 107 ? -12.93 -14.867 -10.422 1 90.94 107 SER A C 1
ATOM 877 O O . SER A 1 107 ? -13.438 -15.445 -9.461 1 90.94 107 SER A O 1
ATOM 879 N N . ASP A 1 108 ? -11.914 -15.297 -11.117 1 96.06 108 ASP A N 1
ATOM 880 C CA . ASP A 1 108 ? -11.312 -16.578 -10.758 1 96.06 108 ASP A CA 1
ATOM 881 C C . ASP A 1 108 ? -10.727 -16.531 -9.344 1 96.06 108 ASP A C 1
ATOM 883 O O . ASP A 1 108 ? -10.836 -17.5 -8.594 1 96.06 108 ASP A O 1
ATOM 887 N N . PHE A 1 109 ? -10.125 -15.484 -9.008 1 97.19 109 PHE A N 1
ATOM 888 C CA . PHE A 1 109 ? -9.547 -15.336 -7.676 1 97.19 109 PHE A CA 1
ATOM 889 C C . PHE A 1 109 ? -10.633 -15.375 -6.609 1 97.19 109 PHE A C 1
ATOM 891 O O . PHE A 1 109 ? -10.484 -16.047 -5.586 1 97.19 109 PHE A O 1
ATOM 898 N N . ILE A 1 110 ? -11.688 -14.633 -6.848 1 94.69 110 ILE A N 1
ATOM 899 C CA . ILE A 1 110 ? -12.805 -14.609 -5.906 1 94.69 110 ILE A CA 1
ATOM 900 C C . ILE A 1 110 ? -13.375 -16.016 -5.746 1 94.69 110 ILE A C 1
ATOM 902 O O . ILE A 1 110 ? -13.648 -16.453 -4.625 1 94.69 110 ILE A O 1
ATOM 906 N N . ASP A 1 111 ? -13.531 -16.719 -6.824 1 96.75 111 ASP A N 1
ATOM 907 C CA . ASP A 1 111 ? -14.016 -18.078 -6.789 1 96.75 111 ASP A CA 1
ATOM 908 C C . ASP A 1 111 ? -13.094 -18.984 -5.961 1 96.75 111 ASP A C 1
ATOM 910 O O . ASP A 1 111 ? -13.562 -19.828 -5.207 1 96.75 111 ASP A O 1
ATOM 914 N N . LEU A 1 112 ? -11.789 -18.75 -6.145 1 97.56 112 LEU A N 1
ATOM 915 C CA . LEU A 1 112 ? -10.82 -19.531 -5.387 1 97.56 112 LEU A CA 1
ATOM 916 C C . LEU A 1 112 ? -10.977 -19.281 -3.889 1 97.56 112 LEU A C 1
ATOM 918 O O . LEU A 1 112 ? -10.875 -20.219 -3.088 1 97.56 112 LEU A O 1
ATOM 922 N N . LEU A 1 113 ? -11.18 -18.078 -3.508 1 97.5 113 LEU A N 1
ATOM 923 C CA . LEU A 1 113 ? -11.367 -17.75 -2.098 1 97.5 113 LEU A CA 1
ATOM 924 C C . LEU A 1 113 ? -12.625 -18.422 -1.549 1 97.5 113 LEU A C 1
ATOM 926 O O . LEU A 1 113 ? -12.602 -19 -0.463 1 97.5 113 LEU A O 1
ATOM 930 N N . ILE A 1 114 ? -13.656 -18.297 -2.32 1 96.5 114 ILE A N 1
ATOM 931 C CA . ILE A 1 114 ? -14.922 -18.859 -1.881 1 96.5 114 ILE A CA 1
ATOM 932 C C . ILE A 1 114 ? -14.797 -20.375 -1.732 1 96.5 114 ILE A C 1
ATOM 934 O O . ILE A 1 114 ? -15.211 -20.938 -0.72 1 96.5 114 ILE A O 1
ATOM 938 N N . LYS A 1 115 ? -14.219 -20.953 -2.707 1 96.5 115 LYS A N 1
ATOM 939 C CA . LYS A 1 115 ? -14.062 -22.406 -2.723 1 96.5 115 LYS A CA 1
ATOM 940 C C . LYS A 1 115 ? -13.195 -22.875 -1.556 1 96.5 115 LYS A C 1
ATOM 942 O O . LYS A 1 115 ? -13.422 -23.953 -1.013 1 96.5 115 LYS A O 1
ATOM 947 N N . ASN A 1 116 ? -12.234 -22.047 -1.13 1 97.12 116 ASN A N 1
ATOM 948 C CA . ASN A 1 116 ? -11.266 -22.453 -0.121 1 97.12 116 ASN A CA 1
ATOM 949 C C . ASN A 1 116 ? -11.523 -21.781 1.219 1 97.12 116 ASN A C 1
ATOM 951 O O . ASN A 1 116 ? -10.609 -21.641 2.035 1 97.12 116 ASN A O 1
ATOM 955 N N . LYS A 1 117 ? -12.688 -21.328 1.443 1 96.12 117 LYS A N 1
ATOM 956 C CA . LYS A 1 117 ? -13.055 -20.609 2.654 1 96.12 117 LYS A CA 1
ATOM 957 C C . LYS A 1 117 ? -12.742 -21.422 3.904 1 96.12 117 LYS A C 1
ATOM 959 O O . LYS A 1 117 ? -12.367 -20.859 4.938 1 96.12 117 LYS A O 1
ATOM 964 N N . ASN A 1 118 ? -12.852 -22.688 3.803 1 96.31 118 ASN A N 1
ATOM 965 C CA . ASN A 1 118 ? -12.648 -23.547 4.965 1 96.31 118 ASN A CA 1
ATOM 966 C C . ASN A 1 118 ? -11.359 -24.359 4.84 1 96.31 118 ASN A C 1
ATOM 968 O O . ASN A 1 118 ? -11.141 -25.297 5.602 1 96.31 118 ASN A O 1
ATOM 972 N N . GLU A 1 119 ? -10.523 -24.047 3.912 1 98.19 119 GLU A N 1
ATOM 973 C CA . GLU A 1 119 ? -9.234 -24.703 3.701 1 98.19 119 GLU A CA 1
ATOM 974 C C . GLU A 1 119 ? -8.086 -23.797 4.129 1 98.19 119 GLU A C 1
ATOM 976 O O . GLU A 1 119 ? -8.273 -22.594 4.352 1 98.19 119 GLU A O 1
ATOM 981 N N . VAL A 1 120 ? -6.953 -24.406 4.254 1 98.38 120 VAL A N 1
ATOM 982 C CA . VAL A 1 120 ? -5.793 -23.641 4.672 1 98.38 120 VAL A CA 1
ATOM 983 C C . VAL A 1 120 ? -5.191 -22.922 3.465 1 98.38 120 VAL A C 1
ATOM 985 O O . VAL A 1 120 ? -5.023 -23.516 2.4 1 98.38 120 VAL A O 1
ATOM 988 N N . ILE A 1 121 ? -4.934 -21.672 3.645 1 98.69 121 ILE A N 1
ATOM 989 C CA . ILE A 1 121 ? -4.289 -20.828 2.652 1 98.69 121 ILE A CA 1
ATOM 990 C C . ILE A 1 121 ? -2.912 -20.391 3.158 1 98.69 121 ILE A C 1
ATOM 992 O O . ILE A 1 121 ? -2.779 -19.922 4.289 1 98.69 121 ILE A O 1
ATOM 996 N N . TYR A 1 122 ? -1.905 -20.594 2.332 1 98.62 122 TYR A N 1
ATOM 997 C CA . TYR A 1 122 ? -0.582 -20.047 2.637 1 98.62 122 TYR A CA 1
ATOM 998 C C . TYR A 1 122 ? -0.359 -18.719 1.94 1 98.62 122 TYR A C 1
ATOM 1000 O O . TYR A 1 122 ? -0.847 -18.5 0.829 1 98.62 122 TYR A O 1
ATOM 1008 N N . THR A 1 123 ? 0.332 -17.875 2.588 1 98.75 123 THR A N 1
ATOM 1009 C CA . THR A 1 123 ? 0.93 -16.703 1.946 1 98.75 123 THR A CA 1
ATOM 1010 C C . THR A 1 123 ? 2.449 -16.734 2.088 1 98.75 123 THR A C 1
ATOM 1012 O O . THR A 1 123 ? 2.98 -17.312 3.039 1 98.75 123 THR A O 1
ATOM 1015 N N . ASN A 1 124 ? 3.121 -16.156 1.089 1 97.94 124 ASN A N 1
ATOM 1016 C CA . ASN A 1 124 ? 4.559 -15.961 1.257 1 97.94 124 ASN A CA 1
ATOM 1017 C C . ASN A 1 124 ? 5.062 -14.766 0.455 1 97.94 124 ASN A C 1
ATOM 1019 O O . ASN A 1 124 ? 4.348 -14.242 -0.396 1 97.94 124 ASN A O 1
ATOM 1023 N N . GLY A 1 125 ? 6.141 -14.281 0.786 1 97.88 125 GLY A N 1
ATOM 1024 C CA . GLY A 1 125 ? 6.895 -13.141 0.296 1 97.88 125 GLY A CA 1
ATOM 1025 C C . GLY A 1 125 ? 8.117 -12.828 1.142 1 97.88 125 GLY A C 1
ATOM 1026 O O . GLY A 1 125 ? 8.094 -13 2.361 1 97.88 125 GLY A O 1
ATOM 1027 N N . LEU A 1 126 ? 9.125 -12.43 0.511 1 96.19 126 LEU A N 1
ATOM 1028 C CA . LEU A 1 126 ? 10.359 -12.148 1.235 1 96.19 126 LEU A CA 1
ATOM 1029 C C . LEU A 1 126 ? 10.742 -10.68 1.106 1 96.19 126 LEU A C 1
ATOM 1031 O O . LEU A 1 126 ? 10.25 -9.984 0.217 1 96.19 126 LEU A O 1
ATOM 1035 N N . ALA A 1 127 ? 11.617 -10.242 2.029 1 93.81 127 ALA A N 1
ATOM 1036 C CA . ALA A 1 127 ? 12.102 -8.867 2.062 1 93.81 127 ALA A CA 1
ATOM 1037 C C . ALA A 1 127 ? 10.938 -7.883 2.172 1 93.81 127 ALA A C 1
ATOM 1039 O O . ALA A 1 127 ? 10.094 -8.008 3.061 1 93.81 127 ALA A O 1
ATOM 1040 N N . PHE A 1 128 ? 10.828 -6.965 1.219 1 94.94 128 PHE A N 1
ATOM 1041 C CA . PHE A 1 128 ? 9.742 -5.992 1.308 1 94.94 128 PHE A CA 1
ATOM 1042 C C . PHE A 1 128 ? 8.391 -6.664 1.093 1 94.94 128 PHE A C 1
ATOM 1044 O O . PHE A 1 128 ? 7.387 -6.238 1.662 1 94.94 128 PHE A O 1
ATOM 1051 N N . SER A 1 129 ? 8.43 -7.746 0.354 1 96.69 129 SER A N 1
ATOM 1052 C CA . SER A 1 129 ? 7.199 -8.484 0.108 1 96.69 129 SER A CA 1
ATOM 1053 C C . SER A 1 129 ? 6.707 -9.18 1.374 1 96.69 129 SER A C 1
ATOM 1055 O O . SER A 1 129 ? 5.531 -9.539 1.477 1 96.69 129 SER A O 1
ATOM 1057 N N . TYR A 1 130 ? 7.641 -9.375 2.273 1 97.75 130 TYR A N 1
ATOM 1058 C CA . TYR A 1 130 ? 7.285 -9.969 3.557 1 97.75 130 TYR A CA 1
ATOM 1059 C C . TYR A 1 130 ? 6.168 -9.188 4.234 1 97.75 130 TYR A C 1
ATOM 1061 O O . TYR A 1 130 ? 5.184 -9.773 4.699 1 97.75 130 TYR A O 1
ATOM 1069 N N . PHE A 1 131 ? 6.262 -7.914 4.266 1 97.44 131 PHE A N 1
ATOM 1070 C CA . PHE A 1 131 ? 5.305 -7.062 4.965 1 97.44 131 PHE A CA 1
ATOM 1071 C C . PHE A 1 131 ? 3.951 -7.082 4.266 1 97.44 131 PHE A C 1
ATOM 1073 O O . PHE A 1 131 ? 2.908 -7.043 4.922 1 97.44 131 PHE A O 1
ATOM 1080 N N . ILE A 1 132 ? 3.965 -7.184 2.982 1 97.81 132 ILE A N 1
ATOM 1081 C CA . ILE A 1 132 ? 2.738 -7.238 2.193 1 97.81 132 ILE A CA 1
ATOM 1082 C C . ILE A 1 132 ? 2.043 -8.578 2.418 1 97.81 132 ILE A C 1
ATOM 1084 O O . ILE A 1 132 ? 0.83 -8.625 2.637 1 97.81 132 ILE A O 1
ATOM 1088 N N . ALA A 1 133 ? 2.842 -9.625 2.408 1 98.56 133 ALA A N 1
ATOM 1089 C CA . ALA A 1 133 ? 2.295 -10.961 2.627 1 98.56 133 ALA A CA 1
ATOM 1090 C C . ALA A 1 133 ? 1.671 -11.078 4.012 1 98.56 133 ALA A C 1
ATOM 1092 O O . ALA A 1 133 ? 0.608 -11.688 4.172 1 98.56 133 ALA A O 1
ATOM 1093 N N . GLN A 1 134 ? 2.342 -10.555 4.957 1 98.31 134 GLN A N 1
ATOM 1094 C CA . GLN A 1 134 ? 1.82 -10.586 6.32 1 98.31 134 GLN A CA 1
ATOM 1095 C C . GLN A 1 134 ? 0.523 -9.789 6.434 1 98.31 134 GLN A C 1
ATOM 1097 O O . GLN A 1 134 ? -0.399 -10.195 7.145 1 98.31 134 GLN A O 1
ATOM 1102 N N . TYR A 1 135 ? 0.489 -8.688 5.793 1 97.94 135 TYR A N 1
ATOM 1103 C CA . TYR A 1 135 ? -0.745 -7.906 5.746 1 97.94 135 TYR A CA 1
ATOM 1104 C C . TYR A 1 135 ? -1.881 -8.727 5.145 1 97.94 135 TYR A C 1
ATOM 1106 O O . TYR A 1 135 ? -2.98 -8.773 5.699 1 97.94 135 TYR A O 1
ATOM 1114 N N . PHE A 1 136 ? -1.619 -9.375 4.02 1 98.31 136 PHE A N 1
ATOM 1115 C CA . PHE A 1 136 ? -2.605 -10.242 3.379 1 98.31 136 PHE A CA 1
ATOM 1116 C C . PHE A 1 136 ? -3.1 -11.312 4.348 1 98.31 136 PHE A C 1
ATOM 1118 O O . PHE A 1 136 ? -4.305 -11.555 4.445 1 98.31 136 PHE A O 1
ATOM 1125 N N . THR A 1 137 ? -2.15 -11.914 5.004 1 98.5 137 THR A N 1
ATOM 1126 C CA . THR A 1 137 ? -2.467 -12.984 5.949 1 98.5 137 THR A CA 1
ATOM 1127 C C . THR A 1 137 ? -3.43 -12.492 7.023 1 98.5 137 THR A C 1
ATOM 1129 O O . THR A 1 137 ? -4.469 -13.109 7.266 1 98.5 137 THR A O 1
ATOM 1132 N N . ARG A 1 138 ? -3.086 -11.398 7.609 1 97.25 138 ARG A N 1
ATOM 1133 C CA . ARG A 1 138 ? -3.918 -10.859 8.68 1 97.25 138 ARG A CA 1
ATOM 1134 C C . ARG A 1 138 ? -5.312 -10.508 8.172 1 97.25 138 ARG A C 1
ATOM 1136 O O . ARG A 1 138 ? -6.309 -10.781 8.836 1 97.25 138 ARG A O 1
ATOM 1143 N N . LYS A 1 139 ? -5.34 -9.836 7.023 1 96.44 139 LYS A N 1
ATOM 1144 C CA . LYS A 1 139 ? -6.629 -9.461 6.453 1 96.44 139 LYS A CA 1
ATOM 1145 C C . LYS A 1 139 ? -7.504 -10.68 6.203 1 96.44 139 LYS A C 1
ATOM 1147 O O . LYS A 1 139 ? -8.695 -10.68 6.531 1 96.44 139 LYS A O 1
ATOM 1152 N N . LEU A 1 140 ? -6.926 -11.711 5.711 1 97.62 140 LEU A N 1
ATOM 1153 C CA . LEU A 1 140 ? -7.68 -12.93 5.43 1 97.62 140 LEU A CA 1
ATOM 1154 C C . LEU A 1 140 ? -8.156 -13.586 6.723 1 97.62 140 LEU A C 1
ATOM 1156 O O . LEU A 1 140 ? -9.273 -14.094 6.793 1 97.62 140 LEU A O 1
ATOM 1160 N N . ILE A 1 141 ? -7.344 -13.555 7.742 1 97.19 141 ILE A N 1
ATOM 1161 C CA . ILE A 1 141 ? -7.73 -14.109 9.031 1 97.19 141 ILE A CA 1
ATOM 1162 C C . ILE A 1 141 ? -8.914 -13.328 9.594 1 97.19 141 ILE A C 1
ATOM 1164 O O . ILE A 1 141 ? -9.891 -13.914 10.07 1 97.19 141 ILE A O 1
ATOM 1168 N N . VAL A 1 142 ? -8.867 -11.992 9.469 1 94.81 142 VAL A N 1
ATOM 1169 C CA . VAL A 1 142 ? -9.938 -11.125 9.953 1 94.81 142 VAL A CA 1
ATOM 1170 C C . VAL A 1 142 ? -11.242 -11.469 9.227 1 94.81 142 VAL A C 1
ATOM 1172 O O . VAL A 1 142 ? -12.32 -11.391 9.82 1 94.81 142 VAL A O 1
ATOM 1175 N N . LEU A 1 143 ? -11.109 -11.914 8.031 1 93.56 143 LEU A N 1
ATOM 1176 C CA . LEU A 1 143 ? -12.273 -12.227 7.215 1 93.56 143 LEU A CA 1
ATOM 1177 C C . LEU A 1 143 ? -12.719 -13.672 7.418 1 93.56 143 LEU A C 1
ATOM 1179 O O . LEU A 1 143 ? -13.633 -14.148 6.742 1 93.56 143 LEU A O 1
ATOM 1183 N N . GLY A 1 144 ? -12.016 -14.43 8.273 1 95.81 144 GLY A N 1
ATOM 1184 C CA . GLY A 1 144 ? -12.445 -15.758 8.672 1 95.81 144 GLY A CA 1
ATOM 1185 C C . GLY A 1 144 ? -11.75 -16.859 7.902 1 95.81 144 GLY A C 1
ATOM 1186 O O . GLY A 1 144 ? -12.125 -18.031 8.008 1 95.81 144 GLY A O 1
ATOM 1187 N N . PHE A 1 145 ? -10.719 -16.562 7.148 1 97.5 145 PHE A N 1
ATOM 1188 C CA . PHE A 1 145 ? -9.977 -17.594 6.43 1 97.5 145 PHE A CA 1
ATOM 1189 C C . PHE A 1 145 ? -8.914 -18.219 7.328 1 97.5 145 PHE A C 1
ATOM 1191 O O . PHE A 1 145 ? -8.406 -17.578 8.242 1 97.5 145 PHE A O 1
ATOM 1198 N N . ARG A 1 146 ? -8.641 -19.453 7.09 1 98.25 146 ARG A N 1
ATOM 1199 C CA . ARG A 1 146 ? -7.496 -20.125 7.695 1 98.25 146 ARG A CA 1
ATOM 1200 C C . ARG A 1 146 ? -6.219 -19.844 6.918 1 98.25 146 ARG A C 1
ATOM 1202 O O . ARG A 1 146 ? -5.816 -20.641 6.062 1 98.25 146 ARG A O 1
ATOM 1209 N N . CYS A 1 147 ? -5.609 -18.766 7.25 1 98.44 147 CYS A N 1
ATOM 1210 C CA . CYS A 1 147 ? -4.465 -18.312 6.473 1 98.44 147 CYS A CA 1
ATOM 1211 C C . CYS A 1 147 ? -3.199 -18.281 7.324 1 98.44 147 CYS A C 1
ATOM 1213 O O . CYS A 1 147 ? -3.238 -17.875 8.484 1 98.44 147 CYS A O 1
ATOM 1215 N N . ILE A 1 148 ? -2.082 -18.719 6.73 1 98.31 148 ILE A N 1
ATOM 1216 C CA . ILE A 1 148 ? -0.807 -18.797 7.438 1 98.31 148 ILE A CA 1
ATOM 1217 C C . ILE A 1 148 ? 0.311 -18.281 6.535 1 98.31 148 ILE A C 1
ATOM 1219 O O . ILE A 1 148 ? 0.439 -18.703 5.387 1 98.31 148 ILE A O 1
ATOM 1223 N N . TYR A 1 149 ? 1.053 -17.391 7.086 1 98.5 149 TYR A N 1
ATOM 1224 C CA . TYR A 1 149 ? 2.311 -17.031 6.434 1 98.5 149 TYR A CA 1
ATOM 1225 C C . TYR A 1 149 ? 3.381 -18.078 6.723 1 98.5 149 TYR A C 1
ATOM 1227 O O . TYR A 1 149 ? 3.568 -18.484 7.871 1 98.5 149 TYR A O 1
ATOM 1235 N N . SER A 1 150 ? 4.109 -18.5 5.645 1 97 150 SER A N 1
ATOM 1236 C CA . SER A 1 150 ? 5.145 -19.5 5.914 1 97 150 SER A CA 1
ATOM 1237 C C . SER A 1 150 ? 6.387 -19.234 5.066 1 97 150 SER A C 1
ATOM 1239 O O . SER A 1 150 ? 6.289 -19.047 3.854 1 97 150 SER A O 1
ATOM 1241 N N . GLU A 1 151 ? 7.496 -19.234 5.75 1 94.62 151 GLU A N 1
ATOM 1242 C CA . GLU A 1 151 ? 8.797 -19.188 5.082 1 94.62 151 GLU A CA 1
ATOM 1243 C C . GLU A 1 151 ? 9.492 -20.547 5.16 1 94.62 151 GLU A C 1
ATOM 1245 O O . GLU A 1 151 ? 10.672 -20.672 4.816 1 94.62 151 GLU A O 1
ATOM 1250 N N . ALA A 1 152 ? 8.789 -21.484 5.648 1 91.94 152 ALA A N 1
ATOM 1251 C CA . ALA A 1 152 ? 9.344 -22.828 5.75 1 91.94 152 ALA A CA 1
ATOM 1252 C C . ALA A 1 152 ? 9.07 -23.625 4.48 1 91.94 152 ALA A C 1
ATOM 1254 O O . ALA A 1 152 ? 7.918 -23.891 4.137 1 91.94 152 ALA A O 1
ATOM 1255 N N . TYR A 1 153 ? 10.148 -24.047 3.9 1 92.75 153 TYR A N 1
ATOM 1256 C CA . TYR A 1 153 ? 10.016 -24.828 2.676 1 92.75 153 TYR A CA 1
ATOM 1257 C C . TYR A 1 153 ? 9.164 -26.062 2.906 1 92.75 153 TYR A C 1
ATOM 1259 O O . TYR A 1 153 ? 8.375 -26.453 2.041 1 92.75 153 TYR A O 1
ATOM 1267 N N . GLU A 1 154 ? 9.266 -26.609 3.994 1 92.5 154 GLU A N 1
ATOM 1268 C CA . GLU A 1 154 ? 8.586 -27.844 4.359 1 92.5 154 GLU A CA 1
ATOM 1269 C C . GLU A 1 154 ? 7.07 -27.656 4.359 1 92.5 154 GLU A C 1
ATOM 1271 O O . GLU A 1 154 ? 6.324 -28.625 4.18 1 92.5 154 GLU A O 1
ATOM 1276 N N . SER A 1 155 ? 6.637 -26.453 4.637 1 94.81 155 SER A N 1
ATOM 1277 C CA . SER A 1 155 ? 5.203 -26.172 4.594 1 94.81 155 SER A CA 1
ATOM 1278 C C . SER A 1 155 ? 4.609 -26.547 3.244 1 94.81 155 SER A C 1
ATOM 1280 O O . SER A 1 155 ? 3.484 -27.062 3.174 1 94.81 155 SER A O 1
ATOM 1282 N N . TYR A 1 156 ? 5.375 -26.375 2.225 1 95.06 156 TYR A N 1
ATOM 1283 C CA . TYR A 1 156 ? 4.891 -26.562 0.863 1 95.06 156 TYR A CA 1
ATOM 1284 C C . TYR A 1 156 ? 5.234 -27.969 0.355 1 95.06 156 TYR A C 1
ATOM 1286 O O . TYR A 1 156 ? 4.434 -28.594 -0.337 1 95.06 156 TYR A O 1
ATOM 1294 N N . ASP A 1 157 ? 6.387 -28.406 0.739 1 94.75 157 ASP A N 1
ATOM 1295 C CA . ASP A 1 157 ? 6.895 -29.688 0.242 1 94.75 157 ASP A CA 1
ATOM 1296 C C . ASP A 1 157 ? 6.18 -30.859 0.906 1 94.75 157 ASP A C 1
ATOM 1298 O O . ASP A 1 157 ? 5.805 -31.828 0.237 1 94.75 157 ASP A O 1
ATOM 1302 N N . VAL A 1 158 ? 6.074 -30.766 2.18 1 95.38 158 VAL A N 1
ATOM 1303 C CA . VAL A 1 158 ? 5.406 -31.844 2.914 1 95.38 158 VAL A CA 1
ATOM 1304 C C . VAL A 1 158 ? 3.904 -31.562 2.969 1 95.38 158 VAL A C 1
ATOM 1306 O O . VAL A 1 158 ? 3.096 -32.5 2.846 1 95.38 158 VAL A O 1
ATOM 1309 N N . ASN A 1 159 ? 3.512 -30.25 3.166 1 95.88 159 ASN A N 1
ATOM 1310 C CA . ASN A 1 159 ? 2.135 -29.781 3.242 1 95.88 159 ASN A CA 1
ATOM 1311 C C . ASN A 1 159 ? 1.311 -30.594 4.23 1 95.88 159 ASN A C 1
ATOM 1313 O O . ASN A 1 159 ? 0.243 -31.094 3.885 1 95.88 159 ASN A O 1
ATOM 1317 N N . ALA A 1 160 ? 1.788 -30.641 5.473 1 93.69 160 ALA A N 1
ATOM 1318 C CA . ALA A 1 160 ? 1.186 -31.484 6.5 1 93.69 160 ALA A CA 1
ATOM 1319 C C . ALA A 1 160 ? -0.221 -31 6.848 1 93.69 160 ALA A C 1
ATOM 1321 O O . ALA A 1 160 ? -1.077 -31.812 7.234 1 93.69 160 ALA A O 1
ATOM 1322 N N . ILE A 1 161 ? -0.517 -29.781 6.621 1 94.62 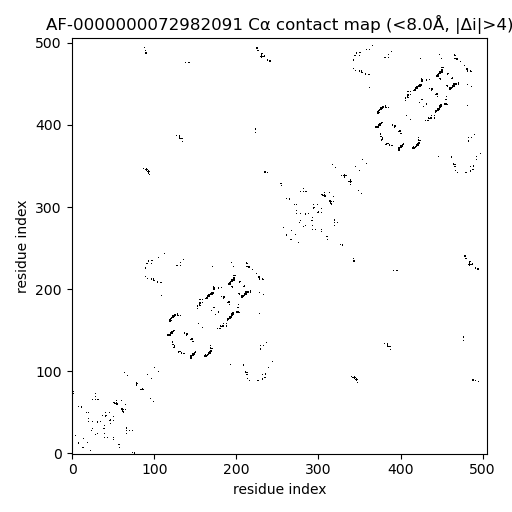161 ILE A N 1
ATOM 1323 C CA . ILE A 1 161 ? -1.808 -29.234 7.043 1 94.62 161 ILE A CA 1
ATOM 1324 C C . ILE A 1 161 ? -2.748 -29.156 5.844 1 94.62 161 ILE A C 1
ATOM 1326 O O . ILE A 1 161 ? -3.846 -28.609 5.945 1 94.62 161 ILE A O 1
ATOM 1330 N N . LYS A 1 162 ? -2.318 -29.625 4.684 1 96.88 162 LYS A N 1
ATOM 1331 C CA . LYS A 1 162 ? -3.115 -29.828 3.477 1 96.88 162 LYS A CA 1
ATOM 1332 C C . LYS A 1 162 ? -3.686 -28.516 2.959 1 96.88 162 LYS A C 1
ATOM 1334 O O . LYS A 1 162 ? -4.887 -28.406 2.705 1 96.88 162 LYS A O 1
ATOM 1339 N N . ALA A 1 163 ? -2.816 -27.547 2.85 1 98.12 163 ALA A N 1
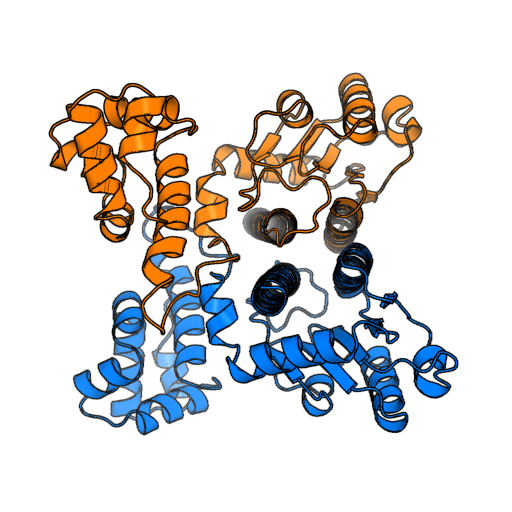ATOM 1340 C CA . ALA A 1 163 ? -3.215 -26.266 2.258 1 98.12 163 ALA A CA 1
ATOM 1341 C C . ALA A 1 163 ? -3.654 -26.453 0.809 1 98.12 163 ALA A C 1
ATOM 1343 O O . ALA A 1 163 ? -3.186 -27.359 0.12 1 98.12 163 ALA A O 1
ATOM 1344 N N . LYS A 1 164 ? -4.531 -25.547 0.423 1 98.38 164 LYS A N 1
ATOM 1345 C CA . LYS A 1 164 ? -5.094 -25.703 -0.915 1 98.38 164 LYS A CA 1
ATOM 1346 C C . LYS A 1 164 ? -4.746 -24.5 -1.801 1 98.38 164 LYS A C 1
ATOM 1348 O O . LYS A 1 164 ? -4.863 -24.578 -3.025 1 98.38 164 LYS A O 1
ATOM 1353 N N . LEU A 1 165 ? -4.309 -23.484 -1.189 1 98.56 165 LEU A N 1
ATOM 1354 C CA . LEU A 1 165 ? -4.035 -22.25 -1.923 1 98.56 165 LEU A CA 1
ATOM 1355 C C . LEU A 1 165 ? -2.783 -21.562 -1.384 1 98.56 165 LEU A C 1
ATOM 1357 O O . LEU A 1 165 ? -2.58 -21.5 -0.169 1 98.56 165 LEU A O 1
ATOM 1361 N N . LEU A 1 166 ? -1.942 -21.125 -2.285 1 98.69 166 LEU A N 1
ATOM 1362 C CA . LEU A 1 166 ? -0.795 -20.281 -1.979 1 98.69 166 LEU A CA 1
ATOM 1363 C C . LEU A 1 166 ? -0.924 -18.922 -2.662 1 98.69 166 LEU A C 1
ATOM 1365 O O . LEU A 1 166 ? -1.124 -18.859 -3.877 1 98.69 166 LEU A O 1
ATOM 1369 N N . ILE A 1 167 ? -0.865 -17.875 -1.854 1 98.81 167 ILE A N 1
ATOM 1370 C CA . ILE A 1 167 ? -0.765 -16.516 -2.371 1 98.81 167 ILE A CA 1
ATOM 1371 C C . ILE A 1 167 ? 0.654 -15.992 -2.17 1 98.81 167 ILE A C 1
ATOM 1373 O O . ILE A 1 167 ? 1.086 -15.773 -1.035 1 98.81 167 ILE A O 1
ATOM 1377 N N . ALA A 1 168 ? 1.36 -15.781 -3.277 1 98.69 168 ALA A N 1
ATOM 1378 C CA . ALA A 1 168 ? 2.768 -15.391 -3.229 1 98.69 168 ALA A CA 1
ATOM 1379 C C . ALA A 1 168 ? 2.965 -13.984 -3.783 1 98.69 168 ALA A C 1
ATOM 1381 O O . ALA A 1 168 ? 2.355 -13.617 -4.789 1 98.69 168 ALA A O 1
ATOM 1382 N N . ILE A 1 169 ? 3.766 -13.211 -3.088 1 98.06 169 ILE A N 1
ATOM 1383 C CA . ILE A 1 169 ? 4.102 -11.859 -3.525 1 98.06 169 ILE A CA 1
ATOM 1384 C C . ILE A 1 169 ? 5.602 -11.758 -3.795 1 98.06 169 ILE A C 1
ATOM 1386 O O . ILE A 1 169 ? 6.414 -12.039 -2.91 1 98.06 169 ILE A O 1
ATOM 1390 N N . SER A 1 170 ? 5.969 -11.406 -5.012 1 96.31 170 SER A N 1
ATOM 1391 C CA . SER A 1 170 ? 7.363 -11.266 -5.426 1 96.31 170 SER A CA 1
ATOM 1392 C C . SER A 1 170 ? 7.5 -10.281 -6.582 1 96.31 170 SER A C 1
ATOM 1394 O O . SER A 1 170 ? 7.113 -10.586 -7.711 1 96.31 170 SER A O 1
ATOM 1396 N N . LYS A 1 171 ? 8.07 -9.133 -6.285 1 91.94 171 LYS A N 1
ATOM 1397 C CA . LYS A 1 171 ? 8.172 -8.109 -7.316 1 91.94 171 LYS A CA 1
ATOM 1398 C C . LYS A 1 171 ? 8.852 -8.648 -8.57 1 91.94 171 LYS A C 1
ATOM 1400 O O . LYS A 1 171 ? 8.312 -8.539 -9.672 1 91.94 171 LYS A O 1
ATOM 1405 N N . SER A 1 172 ? 9.945 -9.281 -8.445 1 90.19 172 SER A N 1
ATOM 1406 C CA . SER A 1 172 ? 10.695 -9.766 -9.602 1 90.19 172 SER A CA 1
ATOM 1407 C C . SER A 1 172 ? 10.109 -11.07 -10.141 1 90.19 172 SER A C 1
ATOM 1409 O O . SER A 1 172 ? 10.289 -11.406 -11.312 1 90.19 172 SER A O 1
ATOM 1411 N N . GLY A 1 173 ? 9.5 -11.867 -9.281 1 95.75 173 GLY A N 1
ATOM 1412 C CA . GLY A 1 173 ? 9.016 -13.195 -9.625 1 95.75 173 GLY A CA 1
ATOM 1413 C C . GLY A 1 173 ? 10.133 -14.203 -9.812 1 95.75 173 GLY A C 1
ATOM 1414 O O . GLY A 1 173 ? 9.914 -15.281 -10.367 1 95.75 173 GLY A O 1
ATOM 1415 N N . GLU A 1 174 ? 11.289 -13.758 -9.344 1 95.31 174 GLU A N 1
ATOM 1416 C CA . GLU A 1 174 ? 12.461 -14.594 -9.594 1 95.31 174 GLU A CA 1
ATOM 1417 C C . GLU A 1 174 ? 13.164 -14.953 -8.289 1 95.31 174 GLU A C 1
ATOM 1419 O O . GLU A 1 174 ? 14.305 -15.43 -8.305 1 95.31 174 GLU A O 1
ATOM 1424 N N . THR A 1 175 ? 12.57 -14.695 -7.152 1 95.12 175 THR A N 1
ATOM 1425 C CA . THR A 1 175 ? 13.172 -15.008 -5.863 1 95.12 175 THR A CA 1
ATOM 1426 C C . THR A 1 175 ? 13.273 -16.516 -5.668 1 95.12 175 THR A C 1
ATOM 1428 O O . THR A 1 175 ? 12.266 -17.219 -5.68 1 95.12 175 THR A O 1
ATOM 1431 N N . ASP A 1 176 ? 14.398 -17 -5.371 1 96.31 176 ASP A N 1
ATOM 1432 C CA . ASP A 1 176 ? 14.695 -18.422 -5.355 1 96.31 176 ASP A CA 1
ATOM 1433 C C . ASP A 1 176 ? 13.758 -19.172 -4.406 1 96.31 176 ASP A C 1
ATOM 1435 O O . ASP A 1 176 ? 13.117 -20.141 -4.805 1 96.31 176 ASP A O 1
ATOM 1439 N N . PHE A 1 177 ? 13.688 -18.766 -3.24 1 96.62 177 PHE A N 1
ATOM 1440 C CA . PHE A 1 177 ? 12.844 -19.438 -2.262 1 96.62 177 PHE A CA 1
ATOM 1441 C C . PHE A 1 177 ? 11.398 -19.5 -2.74 1 96.62 177 PHE A C 1
ATOM 1443 O O . PHE A 1 177 ? 10.742 -20.531 -2.641 1 96.62 177 PHE A O 1
ATOM 1450 N N . ILE A 1 178 ? 10.945 -18.391 -3.252 1 97.81 178 ILE A N 1
ATOM 1451 C CA . ILE A 1 178 ? 9.547 -18.312 -3.658 1 97.81 178 ILE A CA 1
ATOM 1452 C C . ILE A 1 178 ? 9.289 -19.266 -4.82 1 97.81 178 ILE A C 1
ATOM 1454 O O . ILE A 1 178 ? 8.25 -19.938 -4.863 1 97.81 178 ILE A O 1
ATOM 1458 N N . ILE A 1 179 ? 10.242 -19.344 -5.695 1 97.69 179 ILE A N 1
ATOM 1459 C CA . ILE A 1 179 ? 10.125 -20.234 -6.852 1 97.69 179 ILE A CA 1
ATOM 1460 C C . ILE A 1 179 ? 10.117 -21.688 -6.387 1 97.69 179 ILE A C 1
ATOM 1462 O O . ILE A 1 179 ? 9.227 -22.453 -6.758 1 97.69 179 ILE A O 1
ATOM 1466 N N . ARG A 1 180 ? 10.984 -22.031 -5.57 1 97.69 180 ARG A N 1
ATOM 1467 C CA . ARG A 1 180 ? 11.078 -23.406 -5.102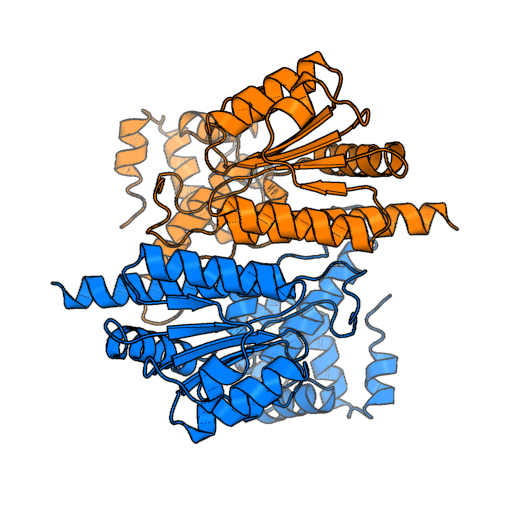 1 97.69 180 ARG A CA 1
ATOM 1468 C C . ARG A 1 180 ? 9.844 -23.797 -4.293 1 97.69 180 ARG A C 1
ATOM 1470 O O . ARG A 1 180 ? 9.32 -24.906 -4.441 1 97.69 180 ARG A O 1
ATOM 1477 N N . ALA A 1 181 ? 9.453 -22.906 -3.412 1 97.81 181 ALA A N 1
ATOM 1478 C CA . ALA A 1 181 ? 8.242 -23.156 -2.629 1 97.81 181 ALA A CA 1
ATOM 1479 C C . ALA A 1 181 ? 7.031 -23.344 -3.535 1 97.81 181 ALA A C 1
ATOM 1481 O O . ALA A 1 181 ? 6.199 -24.219 -3.291 1 97.81 181 ALA A O 1
ATOM 1482 N N . SER A 1 182 ? 6.973 -22.547 -4.562 1 98.12 182 SER A N 1
ATOM 1483 C CA . SER A 1 182 ? 5.848 -22.625 -5.488 1 98.12 182 SER A CA 1
ATOM 1484 C C . SER A 1 182 ? 5.887 -23.906 -6.312 1 98.12 182 SER A C 1
ATOM 1486 O O . SER A 1 182 ? 4.844 -24.484 -6.609 1 98.12 182 SER A O 1
ATOM 1488 N N . GLU A 1 183 ? 7.051 -24.297 -6.684 1 98 183 GLU A N 1
ATOM 1489 C CA . GLU A 1 183 ? 7.191 -25.578 -7.379 1 98 183 GLU A CA 1
ATOM 1490 C C . GLU A 1 183 ? 6.68 -26.734 -6.52 1 98 183 GLU A C 1
ATOM 1492 O O . GLU A 1 183 ? 5.941 -27.594 -7.008 1 98 183 GLU A O 1
ATOM 1497 N N . SER A 1 184 ? 7.09 -26.719 -5.328 1 97.88 184 SER A N 1
ATOM 1498 C CA . SER A 1 184 ? 6.645 -27.75 -4.395 1 97.88 184 SER A CA 1
ATOM 1499 C C . SER A 1 184 ? 5.137 -27.688 -4.176 1 97.88 184 SER A C 1
ATOM 1501 O O . SER A 1 184 ? 4.465 -28.719 -4.094 1 97.88 184 SER A O 1
ATOM 1503 N N . ALA A 1 185 ? 4.641 -26.484 -4.023 1 97.94 185 ALA A N 1
ATOM 1504 C CA . ALA A 1 185 ? 3.199 -26.297 -3.865 1 97.94 185 ALA A CA 1
ATOM 1505 C C . ALA A 1 185 ? 2.434 -26.906 -5.039 1 97.94 185 ALA A C 1
ATOM 1507 O O . ALA A 1 185 ? 1.459 -27.625 -4.844 1 97.94 185 ALA A O 1
ATOM 1508 N N . LYS A 1 186 ? 2.936 -26.609 -6.16 1 97.38 186 LYS A N 1
ATOM 1509 C CA . LYS A 1 186 ? 2.295 -27.125 -7.371 1 97.38 186 LYS A CA 1
ATOM 1510 C C . LYS A 1 186 ? 2.314 -28.656 -7.398 1 97.38 186 LYS A C 1
ATOM 1512 O O . LYS A 1 186 ? 1.311 -29.281 -7.734 1 97.38 186 LYS A O 1
ATOM 1517 N N . LYS A 1 187 ? 3.373 -29.203 -7.055 1 96.75 187 LYS A N 1
ATOM 1518 C CA . LYS A 1 187 ? 3.52 -30.656 -7.02 1 96.75 187 LYS A CA 1
ATOM 1519 C C . LYS A 1 187 ? 2.533 -31.281 -6.035 1 96.75 187 LYS A C 1
ATOM 1521 O O . LYS A 1 187 ? 2.051 -32.406 -6.258 1 96.75 187 LYS A O 1
ATOM 1526 N N . ASN A 1 188 ? 2.201 -30.562 -5.055 1 96.88 188 ASN A N 1
ATOM 1527 C CA . ASN A 1 188 ? 1.322 -31.078 -4.012 1 96.88 188 ASN A CA 1
ATOM 1528 C C . ASN A 1 188 ? -0.123 -30.625 -4.223 1 96.88 188 ASN A C 1
ATOM 1530 O O . ASN A 1 188 ? -0.946 -30.719 -3.312 1 96.88 188 ASN A O 1
ATOM 1534 N N . GLY A 1 189 ? -0.387 -30.047 -5.344 1 96.5 189 GLY A N 1
ATOM 1535 C CA . GLY A 1 189 ? -1.756 -29.75 -5.734 1 96.5 189 GLY A CA 1
ATOM 1536 C C . GLY A 1 189 ? -2.266 -28.438 -5.164 1 96.5 189 GLY A C 1
ATOM 1537 O O . GLY A 1 189 ? -3.469 -28.172 -5.18 1 96.5 189 GLY A O 1
ATOM 1538 N N . ILE A 1 190 ? -1.414 -27.688 -4.582 1 98.06 190 ILE A N 1
ATOM 1539 C CA . ILE A 1 190 ? -1.789 -26.359 -4.078 1 98.06 190 ILE A CA 1
ATOM 1540 C C . ILE A 1 190 ? -1.913 -25.375 -5.238 1 98.06 190 ILE A C 1
ATOM 1542 O O . ILE A 1 190 ? -0.992 -25.25 -6.047 1 98.06 190 ILE A O 1
ATOM 1546 N N . LYS A 1 191 ? -3.035 -24.719 -5.355 1 98.56 191 LYS A N 1
ATOM 1547 C CA . LYS A 1 191 ? -3.188 -23.672 -6.363 1 98.56 191 LYS A CA 1
ATOM 1548 C C . LYS A 1 191 ? -2.363 -22.438 -6 1 98.56 191 LYS A C 1
ATOM 1550 O O . LYS A 1 191 ? -2.24 -22.078 -4.824 1 98.56 191 LYS A O 1
ATOM 1555 N N . ILE A 1 192 ? -1.837 -21.812 -7.055 1 98.69 192 ILE A N 1
ATOM 1556 C CA . ILE A 1 192 ? -0.938 -20.688 -6.801 1 98.69 192 ILE A CA 1
ATOM 1557 C C . ILE A 1 192 ? -1.518 -19.406 -7.414 1 98.69 192 ILE A C 1
ATOM 1559 O O . ILE A 1 192 ? -1.812 -19.375 -8.609 1 98.69 192 ILE A O 1
ATOM 1563 N N . VAL A 1 193 ? -1.699 -18.391 -6.586 1 98.75 193 VAL A N 1
ATOM 1564 C CA . VAL A 1 193 ? -1.96 -17.031 -7.004 1 98.75 193 VAL A CA 1
ATOM 1565 C C . VAL A 1 193 ? -0.75 -16.141 -6.691 1 98.75 193 VAL A C 1
ATOM 1567 O O . VAL A 1 193 ? -0.233 -16.172 -5.57 1 98.75 193 VAL A O 1
ATOM 1570 N N . SER A 1 194 ? -0.296 -15.414 -7.676 1 98.38 194 SER A N 1
ATOM 1571 C CA . SER A 1 194 ? 0.899 -14.609 -7.434 1 98.38 194 SER A CA 1
ATOM 1572 C C . SER A 1 194 ? 0.669 -13.148 -7.801 1 98.38 194 SER A C 1
ATOM 1574 O O . SER A 1 194 ? -0.199 -12.836 -8.617 1 98.38 194 SER A O 1
ATOM 1576 N N . PHE A 1 195 ? 1.295 -12.281 -7.098 1 96.56 195 PHE A N 1
ATOM 1577 C CA . PHE A 1 195 ? 1.449 -10.867 -7.406 1 96.56 195 PHE A CA 1
ATOM 1578 C C . PHE A 1 195 ? 2.889 -10.547 -7.793 1 96.56 195 PHE A C 1
ATOM 1580 O O . PHE A 1 195 ? 3.801 -10.68 -6.973 1 96.56 195 PHE A O 1
ATOM 1587 N N . THR A 1 196 ? 3.07 -10.195 -9.039 1 94.5 196 THR A N 1
ATOM 1588 C CA . THR A 1 196 ? 4.422 -9.945 -9.523 1 94.5 196 THR A CA 1
ATOM 1589 C C . THR A 1 196 ? 4.473 -8.656 -10.344 1 94.5 196 THR A C 1
ATOM 1591 O O . THR A 1 196 ? 3.436 -8.07 -10.648 1 94.5 196 THR A O 1
ATOM 1594 N N . GLY A 1 197 ? 5.656 -8.25 -10.547 1 85.31 197 GLY A N 1
ATOM 1595 C CA . GLY A 1 197 ? 5.824 -7.125 -11.445 1 85.31 197 GLY A CA 1
ATOM 1596 C C . GLY A 1 197 ? 5.418 -7.441 -12.875 1 85.31 197 GLY A C 1
ATOM 1597 O O . GLY A 1 197 ? 5.016 -8.562 -13.18 1 85.31 197 GLY A O 1
ATOM 1598 N N . GLU A 1 198 ? 5.527 -6.512 -13.742 1 69.69 198 GLU A N 1
ATOM 1599 C CA . GLU A 1 198 ? 5.008 -6.574 -15.102 1 69.69 198 GLU A CA 1
ATOM 1600 C C . GLU A 1 198 ? 5.855 -7.496 -15.977 1 69.69 198 GLU A C 1
ATOM 1602 O O . GLU A 1 198 ? 5.332 -8.188 -16.844 1 69.69 198 GLU A O 1
ATOM 1607 N N . ALA A 1 199 ? 7.094 -7.559 -15.734 1 72.38 199 ALA A N 1
ATOM 1608 C CA . ALA A 1 199 ? 7.996 -8.352 -16.562 1 72.38 199 ALA A CA 1
ATOM 1609 C C . ALA A 1 199 ? 7.656 -9.836 -16.484 1 72.38 199 ALA A C 1
ATOM 1611 O O . ALA A 1 199 ? 7.191 -10.312 -15.438 1 72.38 199 ALA A O 1
ATOM 1612 N N . GLU A 1 200 ? 7.82 -10.5 -17.672 1 85.44 200 GLU A N 1
ATOM 1613 C CA . GLU A 1 200 ? 7.695 -11.953 -17.609 1 85.44 200 GLU A CA 1
ATOM 1614 C C . GLU A 1 200 ? 8.641 -12.547 -16.578 1 85.44 200 GLU A C 1
ATOM 1616 O O . GLU A 1 200 ? 9.789 -12.102 -16.453 1 85.44 200 GLU A O 1
ATOM 1621 N N . ASN A 1 201 ? 8.109 -13.484 -15.867 1 91.38 201 ASN A N 1
ATOM 1622 C CA . ASN A 1 201 ? 8.922 -14.062 -14.805 1 91.38 201 ASN A CA 1
ATOM 1623 C C . ASN A 1 201 ? 8.508 -15.5 -14.5 1 91.38 201 ASN A C 1
ATOM 1625 O O . ASN A 1 201 ? 7.434 -15.938 -14.914 1 91.38 201 ASN A O 1
ATOM 1629 N N . THR A 1 202 ? 9.281 -16.219 -13.812 1 97.5 202 THR A N 1
ATOM 1630 C CA . THR A 1 202 ? 9.117 -17.641 -13.547 1 97.5 202 THR A CA 1
ATOM 1631 C C . THR A 1 202 ? 7.895 -17.891 -12.672 1 97.5 202 THR A C 1
ATOM 1633 O O . THR A 1 202 ? 7.117 -18.812 -12.93 1 97.5 202 THR A O 1
ATOM 1636 N N . LEU A 1 203 ? 7.734 -17.156 -11.664 1 97.94 203 LEU A N 1
ATOM 1637 C CA . LEU A 1 203 ? 6.613 -17.344 -10.75 1 97.94 203 LEU A CA 1
ATOM 1638 C C . LEU A 1 203 ? 5.285 -17.141 -11.469 1 97.94 203 LEU A C 1
ATOM 1640 O O . LEU A 1 203 ? 4.344 -17.922 -11.266 1 97.94 203 LEU A O 1
ATOM 1644 N N . ALA A 1 204 ? 5.23 -16.125 -12.258 1 96 204 ALA A N 1
ATOM 1645 C CA . ALA A 1 204 ? 4.012 -15.859 -13.016 1 96 204 ALA A CA 1
ATOM 1646 C C . ALA A 1 204 ? 3.654 -17.047 -13.914 1 96 204 ALA A C 1
ATOM 1648 O O . ALA A 1 204 ? 2.486 -17.438 -14.008 1 96 204 ALA A O 1
ATOM 1649 N N . LYS A 1 205 ? 4.617 -17.625 -14.484 1 96.69 205 LYS A N 1
ATOM 1650 C CA . LYS A 1 205 ? 4.414 -18.719 -15.414 1 96.69 205 LYS A CA 1
ATOM 1651 C C . LYS A 1 205 ? 3.869 -19.953 -14.695 1 96.69 205 LYS A C 1
ATOM 1653 O O . LYS A 1 205 ? 3.096 -20.719 -15.266 1 96.69 205 LYS A O 1
ATOM 1658 N N . MET A 1 206 ? 4.215 -20.109 -13.555 1 96.56 206 MET A N 1
ATOM 1659 C CA . MET A 1 206 ? 3.824 -21.297 -12.82 1 96.56 206 MET A CA 1
ATOM 1660 C C . MET A 1 206 ? 2.5 -21.094 -12.094 1 96.56 206 MET A C 1
ATOM 1662 O O . MET A 1 206 ? 1.869 -22.047 -11.656 1 96.56 206 MET A O 1
ATOM 1666 N N . SER A 1 207 ? 2.004 -19.906 -11.961 1 98 207 SER A N 1
ATOM 1667 C CA . SER A 1 207 ? 0.83 -19.578 -11.156 1 98 207 SER A CA 1
ATOM 1668 C C . SER A 1 207 ? -0.458 -19.906 -11.906 1 98 207 SER A C 1
ATOM 1670 O O . SER A 1 207 ? -0.505 -19.828 -13.133 1 98 207 SER A O 1
ATOM 1672 N N . ASP A 1 208 ? -1.434 -20.312 -11.172 1 98.06 208 ASP A N 1
ATOM 1673 C CA . ASP A 1 208 ? -2.762 -20.484 -11.758 1 98.06 208 ASP A CA 1
ATOM 1674 C C . ASP A 1 208 ? -3.373 -19.125 -12.117 1 98.06 208 ASP A C 1
ATOM 1676 O O . ASP A 1 208 ? -4.086 -19.016 -13.117 1 98.06 208 ASP A O 1
ATOM 1680 N N . ILE A 1 209 ? -3.186 -18.141 -11.312 1 97.12 209 ILE A N 1
ATOM 1681 C CA . ILE A 1 209 ? -3.521 -16.734 -11.547 1 97.12 209 ILE A CA 1
ATOM 1682 C C . ILE A 1 209 ? -2.33 -15.859 -11.188 1 97.12 209 ILE A C 1
ATOM 1684 O O . ILE A 1 209 ? -1.728 -16.016 -10.117 1 97.12 209 ILE A O 1
ATOM 1688 N N . ASN A 1 210 ? -1.956 -15.055 -12.102 1 96.19 210 ASN A N 1
ATOM 1689 C CA . ASN A 1 210 ? -0.955 -14.047 -11.781 1 96.19 210 ASN A CA 1
ATOM 1690 C C . ASN A 1 210 ? -1.496 -12.633 -11.992 1 96.19 210 ASN A C 1
ATOM 1692 O O . ASN A 1 210 ? -2.006 -12.312 -13.062 1 96.19 210 ASN A O 1
ATOM 1696 N N . PHE A 1 211 ? -1.401 -11.875 -10.953 1 94 211 PHE A N 1
ATOM 1697 C CA . PHE A 1 211 ? -1.702 -10.445 -11.062 1 94 211 PHE A CA 1
ATOM 1698 C C . PHE A 1 211 ? -0.435 -9.648 -11.336 1 94 211 PHE A C 1
ATOM 1700 O O . PHE A 1 211 ? 0.454 -9.57 -10.484 1 94 211 PHE A O 1
ATOM 1707 N N . LYS A 1 212 ? -0.467 -9.094 -12.477 1 87.25 212 LYS A N 1
ATOM 1708 C CA . LYS A 1 212 ? 0.643 -8.219 -12.844 1 87.25 212 LYS A CA 1
ATOM 1709 C C . LYS A 1 212 ? 0.446 -6.82 -12.273 1 87.25 212 LYS A C 1
ATOM 1711 O O . LYS A 1 212 ? -0.57 -6.172 -12.531 1 87.25 212 LYS A O 1
ATOM 1716 N N . ILE A 1 213 ? 1.465 -6.445 -11.461 1 83.88 213 ILE A N 1
ATOM 1717 C CA . ILE A 1 213 ? 1.38 -5.141 -10.812 1 83.88 213 ILE A CA 1
ATOM 1718 C C . ILE A 1 213 ? 2.318 -4.16 -11.508 1 83.88 213 ILE A C 1
ATOM 1720 O O . ILE A 1 213 ? 3.508 -4.438 -11.672 1 83.88 213 ILE A O 1
ATOM 1724 N N . TYR A 1 214 ? 1.795 -3.055 -11.867 1 67.25 214 TYR A N 1
ATOM 1725 C CA . TYR A 1 214 ? 2.59 -1.997 -12.484 1 67.25 214 TYR A CA 1
ATOM 1726 C C . TYR A 1 214 ? 3.572 -1.4 -11.477 1 67.25 214 TYR A C 1
ATOM 1728 O O . TYR A 1 214 ? 3.238 -1.221 -10.305 1 67.25 214 TYR A O 1
ATOM 1736 N N . ASP A 1 215 ? 4.867 -1.353 -11.883 1 64.81 215 ASP A N 1
ATOM 1737 C CA . ASP A 1 215 ? 5.883 -0.672 -11.086 1 64.81 215 ASP A CA 1
ATOM 1738 C C . ASP A 1 215 ? 6.617 0.38 -11.906 1 64.81 215 ASP A C 1
ATOM 1740 O O . ASP A 1 215 ? 6.984 0.129 -13.062 1 64.81 215 ASP A O 1
ATOM 1744 N N . MET A 1 216 ? 6.609 1.507 -11.469 1 52.97 216 MET A N 1
ATOM 1745 C CA . MET A 1 216 ? 7.277 2.582 -12.195 1 52.97 216 MET A CA 1
ATOM 1746 C C . MET A 1 216 ? 8.766 2.289 -12.352 1 52.97 216 MET A C 1
ATOM 1748 O O . MET A 1 216 ? 9.391 2.715 -13.32 1 52.97 216 MET A O 1
ATOM 1752 N N . HIS A 1 217 ? 9.297 1.751 -11.391 1 48.84 217 HIS A N 1
ATOM 1753 C CA . HIS A 1 217 ? 10.719 1.438 -11.469 1 48.84 217 HIS A CA 1
ATOM 1754 C C . HIS A 1 217 ? 10.945 -0.069 -11.539 1 48.84 217 HIS A C 1
ATOM 1756 O O . HIS A 1 217 ? 11.094 -0.728 -10.508 1 48.84 217 HIS A O 1
ATOM 1762 N N . THR A 1 218 ? 11.047 -0.537 -12.734 1 48.34 218 THR A N 1
ATOM 1763 C CA . THR A 1 218 ? 11.086 -1.975 -12.977 1 48.34 218 THR A CA 1
ATOM 1764 C C . THR A 1 218 ? 12.453 -2.551 -12.617 1 48.34 218 THR A C 1
ATOM 1766 O O . THR A 1 218 ? 12.555 -3.709 -12.211 1 48.34 218 THR A O 1
ATOM 1769 N N . ILE A 1 219 ? 13.445 -1.723 -12.648 1 44.94 219 ILE A N 1
ATOM 1770 C CA . ILE A 1 219 ? 14.781 -2.291 -12.539 1 44.94 219 ILE A CA 1
ATOM 1771 C C . ILE A 1 219 ? 15.391 -1.923 -11.188 1 44.94 219 ILE A C 1
ATOM 1773 O O . ILE A 1 219 ? 16.609 -2.016 -11 1 44.94 219 ILE A O 1
ATOM 1777 N N . ASP A 1 220 ? 14.695 -1.84 -10.195 1 54.75 220 ASP A N 1
ATOM 1778 C CA . ASP A 1 220 ? 15.266 -1.475 -8.906 1 54.75 220 ASP A CA 1
ATOM 1779 C C . ASP A 1 220 ? 15.203 -2.643 -7.926 1 54.75 220 ASP A C 1
ATOM 1781 O O . ASP A 1 220 ? 14.336 -2.672 -7.043 1 54.75 220 ASP A O 1
ATOM 1785 N N . ASP A 1 221 ? 16.297 -3.557 -7.984 1 52.88 221 ASP A N 1
ATOM 1786 C CA . ASP A 1 221 ? 16.281 -4.797 -7.215 1 52.88 221 ASP A CA 1
ATOM 1787 C C . ASP A 1 221 ? 16.469 -4.523 -5.723 1 52.88 221 ASP A C 1
ATOM 1789 O O . ASP A 1 221 ? 16.031 -5.309 -4.883 1 52.88 221 ASP A O 1
ATOM 1793 N N . ARG A 1 222 ? 17.219 -3.436 -5.453 1 57.81 222 ARG A N 1
ATOM 1794 C CA . ARG A 1 222 ? 17.516 -3.172 -4.055 1 57.81 222 ARG A CA 1
ATOM 1795 C C . ARG A 1 222 ? 16.5 -2.219 -3.438 1 57.81 222 ARG A C 1
ATOM 1797 O O . ARG A 1 222 ? 16.609 -1.864 -2.262 1 57.81 222 ARG A O 1
ATOM 1804 N N . ASN A 1 223 ? 15.516 -1.883 -4.188 1 72.62 223 ASN A N 1
ATOM 1805 C CA . ASN A 1 223 ? 14.414 -1.039 -3.732 1 72.62 223 ASN A CA 1
ATOM 1806 C C . ASN A 1 223 ? 14.922 0.282 -3.16 1 72.62 223 ASN A C 1
ATOM 1808 O O . ASN A 1 223 ? 14.398 0.773 -2.16 1 72.62 223 ASN A O 1
ATOM 1812 N N . LYS A 1 224 ? 16.016 0.765 -3.699 1 73.5 224 LYS A N 1
ATOM 1813 C CA . LYS A 1 224 ? 16.578 2.037 -3.264 1 73.5 224 LYS A CA 1
ATOM 1814 C C . LYS A 1 224 ? 15.805 3.213 -3.855 1 73.5 224 LYS A C 1
ATOM 1816 O O . LYS A 1 224 ? 15.82 4.312 -3.299 1 73.5 224 LYS A O 1
ATOM 1821 N N . LEU A 1 225 ? 15.172 2.854 -4.891 1 73.19 225 LEU A N 1
ATOM 1822 C CA . LEU A 1 225 ? 14.359 3.895 -5.512 1 73.19 225 LEU A CA 1
ATOM 1823 C C . LEU A 1 225 ? 12.906 3.795 -5.062 1 73.19 225 LEU A C 1
ATOM 1825 O O . LEU A 1 225 ? 12.477 2.746 -4.578 1 73.19 225 LEU A O 1
ATOM 1829 N N . SER A 1 226 ? 12.32 4.898 -5.16 1 76.31 226 SER A N 1
ATOM 1830 C CA . SER A 1 226 ? 10.883 4.879 -4.922 1 76.31 226 SER A CA 1
ATOM 1831 C C . SER A 1 226 ? 10.18 3.889 -5.852 1 76.31 226 SER A C 1
ATOM 1833 O O . SER A 1 226 ? 10.508 3.801 -7.035 1 76.31 226 SER A O 1
ATOM 1835 N N . ASN A 1 227 ? 9.359 3.1 -5.285 1 78.88 227 ASN A N 1
ATOM 1836 C CA . ASN A 1 227 ? 8.648 2.137 -6.117 1 78.88 227 ASN A CA 1
ATOM 1837 C C . ASN A 1 227 ? 7.18 2.031 -5.719 1 78.88 227 ASN A C 1
ATOM 1839 O O . ASN A 1 227 ? 6.828 2.25 -4.559 1 78.88 227 ASN A O 1
ATOM 1843 N N . SER A 1 228 ? 6.391 1.682 -6.688 1 82.38 228 SER A N 1
ATOM 1844 C CA . SER A 1 228 ? 4.949 1.644 -6.473 1 82.38 228 SER A CA 1
ATOM 1845 C C . SER A 1 228 ? 4.434 0.209 -6.426 1 82.38 228 SER A C 1
ATOM 1847 O O . SER A 1 228 ? 3.24 -0.021 -6.227 1 82.38 228 SER A O 1
ATOM 1849 N N . PHE A 1 229 ? 5.266 -0.775 -6.535 1 87.19 229 PHE A N 1
ATOM 1850 C CA . PHE A 1 229 ? 4.82 -2.162 -6.602 1 87.19 229 PHE A CA 1
ATOM 1851 C C . PHE A 1 229 ? 4.07 -2.553 -5.332 1 87.19 229 PHE A C 1
ATOM 1853 O O . PHE A 1 229 ? 2.947 -3.061 -5.402 1 87.19 229 PHE A O 1
ATOM 1860 N N . TYR A 1 230 ? 4.625 -2.295 -4.172 1 92.44 230 TYR A N 1
ATOM 1861 C CA . TYR A 1 230 ? 4.098 -2.789 -2.906 1 92.44 230 TYR A CA 1
ATOM 1862 C C . TYR A 1 230 ? 2.805 -2.074 -2.535 1 92.44 230 TYR A C 1
ATOM 1864 O O . TYR A 1 230 ? 1.809 -2.717 -2.197 1 92.44 230 TYR A O 1
ATOM 1872 N N . PRO A 1 231 ? 2.785 -0.712 -2.668 1 90 231 PRO A N 1
ATOM 1873 C CA . PRO A 1 231 ? 1.492 -0.058 -2.451 1 90 231 PRO A CA 1
ATOM 1874 C C . PRO A 1 231 ? 0.421 -0.53 -3.432 1 90 231 PRO A C 1
ATOM 1876 O O . PRO A 1 231 ? -0.743 -0.682 -3.053 1 90 231 PRO A O 1
ATOM 1879 N N . ASN A 1 232 ? 0.82 -0.729 -4.586 1 86.75 232 ASN A N 1
ATOM 1880 C CA . ASN A 1 232 ? -0.141 -1.16 -5.598 1 86.75 232 ASN A CA 1
ATOM 1881 C C . ASN A 1 232 ? -0.638 -2.578 -5.328 1 86.75 232 ASN A C 1
ATOM 1883 O O . ASN A 1 232 ? -1.805 -2.889 -5.574 1 86.75 232 ASN A O 1
ATOM 1887 N N . ALA A 1 233 ? 0.264 -3.408 -4.934 1 92.38 233 ALA A N 1
ATOM 1888 C CA . ALA A 1 233 ? -0.14 -4.766 -4.582 1 92.38 233 ALA A CA 1
ATOM 1889 C C . ALA A 1 233 ? -1.162 -4.758 -3.449 1 92.38 233 ALA A C 1
ATOM 1891 O O . ALA A 1 233 ? -2.164 -5.477 -3.504 1 92.38 233 ALA A O 1
ATOM 1892 N N . LEU A 1 234 ? -0.881 -3.945 -2.461 1 93.12 234 LEU A N 1
ATOM 1893 C CA . LEU A 1 234 ? -1.806 -3.824 -1.339 1 93.12 234 LEU A CA 1
ATOM 1894 C C . LEU A 1 234 ? -3.152 -3.277 -1.801 1 93.12 234 LEU A C 1
ATOM 1896 O O . LEU A 1 234 ? -4.203 -3.752 -1.362 1 93.12 234 LEU A O 1
ATOM 1900 N N . MET A 1 235 ? -3.084 -2.328 -2.645 1 87.12 235 MET A N 1
ATOM 1901 C CA . MET A 1 235 ? -4.312 -1.718 -3.146 1 87.12 235 MET A CA 1
ATOM 1902 C C . MET A 1 235 ? -5.133 -2.725 -3.943 1 87.12 235 MET A C 1
ATOM 1904 O O . MET A 1 235 ? -6.352 -2.82 -3.764 1 87.12 235 MET A O 1
ATOM 1908 N N . LEU A 1 236 ? -4.488 -3.416 -4.793 1 87.25 236 LEU A N 1
ATOM 1909 C CA . LEU A 1 236 ? -5.191 -4.426 -5.578 1 87.25 236 LEU A CA 1
ATOM 1910 C C . LEU A 1 236 ? -5.824 -5.477 -4.672 1 87.25 236 LEU A C 1
ATOM 1912 O O . LEU A 1 236 ? -6.965 -5.891 -4.891 1 87.25 236 LEU A O 1
ATOM 1916 N N . PHE A 1 237 ? -5.094 -5.891 -3.762 1 93.31 237 PHE A N 1
ATOM 1917 C CA . PHE A 1 237 ? -5.605 -6.898 -2.84 1 93.31 237 PHE A CA 1
ATOM 1918 C C . PHE A 1 237 ? -6.863 -6.402 -2.137 1 93.31 237 PHE A C 1
ATOM 1920 O O . PHE A 1 237 ? -7.848 -7.133 -2.02 1 93.31 237 PHE A O 1
ATOM 1927 N N . GLU A 1 238 ? -6.809 -5.152 -1.68 1 87.81 238 GLU A N 1
ATOM 1928 C CA . GLU A 1 238 ? -7.988 -4.586 -1.036 1 87.81 238 GLU A CA 1
ATOM 1929 C C . GLU A 1 238 ? -9.156 -4.5 -2.01 1 87.81 238 GLU A C 1
ATOM 1931 O O . GLU A 1 238 ? -10.312 -4.699 -1.622 1 87.81 238 GLU A O 1
ATOM 1936 N N . PHE A 1 239 ? -8.844 -4.211 -3.201 1 83.94 239 PHE A N 1
ATOM 1937 C CA . PHE A 1 239 ? -9.875 -4.211 -4.23 1 83.94 239 PHE A CA 1
ATOM 1938 C C . PHE A 1 239 ? -10.492 -5.598 -4.379 1 83.94 239 PHE A C 1
ATOM 1940 O O . PHE A 1 239 ? -11.719 -5.734 -4.43 1 83.94 239 PHE A O 1
ATOM 1947 N N . LEU A 1 240 ? -9.664 -6.566 -4.465 1 90.44 240 LEU A N 1
ATOM 1948 C CA . LEU A 1 240 ? -10.109 -7.945 -4.609 1 90.44 240 LEU A CA 1
ATOM 1949 C C . LEU A 1 240 ? -10.953 -8.367 -3.412 1 90.44 240 LEU A C 1
ATOM 1951 O O . LEU A 1 240 ? -11.961 -9.07 -3.572 1 90.44 240 LEU A O 1
ATOM 1955 N N . ILE A 1 241 ? -10.562 -7.98 -2.205 1 91.38 241 ILE A N 1
ATOM 1956 C CA . ILE A 1 241 ? -11.328 -8.273 -0.997 1 91.38 241 ILE A CA 1
ATOM 1957 C C . ILE A 1 241 ? -12.703 -7.605 -1.082 1 91.38 241 ILE A C 1
ATOM 1959 O O . ILE A 1 241 ? -13.711 -8.195 -0.688 1 91.38 241 ILE A O 1
ATOM 1963 N N . GLY A 1 242 ? -12.648 -6.344 -1.603 1 84 242 GLY A N 1
ATOM 1964 C CA . GLY A 1 242 ? -13.93 -5.684 -1.819 1 84 242 GLY A CA 1
ATOM 1965 C C . GLY A 1 242 ? -14.859 -6.465 -2.73 1 84 242 GLY A C 1
ATOM 1966 O O . GLY A 1 242 ? -16.047 -6.605 -2.441 1 84 242 GLY A O 1
ATOM 1967 N N . LYS A 1 243 ? -14.336 -6.93 -3.787 1 83.06 243 LYS A N 1
ATOM 1968 C CA . LYS A 1 243 ? -15.109 -7.723 -4.738 1 83.06 243 LYS A CA 1
ATOM 1969 C C . LYS A 1 243 ? -15.594 -9.023 -4.102 1 83.06 243 LYS A C 1
ATOM 1971 O O . LYS A 1 243 ? -16.719 -9.469 -4.363 1 83.06 243 LYS A O 1
ATOM 1976 N N . TYR A 1 244 ? -14.766 -9.664 -3.355 1 91.06 244 TYR A N 1
ATOM 1977 C CA . TYR A 1 244 ? -15.141 -10.875 -2.629 1 91.06 244 TYR A CA 1
ATOM 1978 C C . TYR A 1 244 ? -16.328 -10.609 -1.707 1 91.06 244 TYR A C 1
ATOM 1980 O O . TYR A 1 244 ? -17.281 -11.391 -1.681 1 91.06 244 TYR A O 1
ATOM 1988 N N . LEU A 1 245 ? -16.25 -9.508 -0.916 1 85.81 245 LEU A N 1
ATOM 1989 C CA . LEU A 1 245 ? -17.297 -9.172 0.043 1 85.81 245 LEU A CA 1
ATOM 1990 C C . LEU A 1 245 ? -18.609 -8.883 -0.671 1 85.81 245 LEU A C 1
ATOM 1992 O O . LEU A 1 245 ? -19.688 -9.234 -0.175 1 85.81 245 LEU A O 1
ATOM 1996 N N . GLU A 1 246 ? -18.5 -8.305 -1.795 1 79.81 246 GLU A N 1
ATOM 1997 C CA . GLU A 1 246 ? -19.688 -8.047 -2.6 1 79.81 246 GLU A CA 1
ATOM 1998 C C . GLU A 1 246 ? -20.344 -9.344 -3.062 1 79.81 246 GLU A C 1
ATOM 2000 O O . GLU A 1 246 ? -21.562 -9.477 -3.045 1 79.81 246 GLU A O 1
ATOM 2005 N N . ARG A 1 247 ? -19.516 -10.219 -3.453 1 84 247 ARG A N 1
ATOM 2006 C CA . ARG A 1 247 ? -20 -11.5 -3.971 1 84 247 ARG A CA 1
ATOM 2007 C C . ARG A 1 247 ? -20.703 -12.305 -2.887 1 84 247 ARG A C 1
ATOM 2009 O O . ARG A 1 247 ? -21.75 -12.914 -3.141 1 84 247 ARG A O 1
ATOM 2016 N N . ILE A 1 248 ? -20.156 -12.312 -1.725 1 86.44 248 ILE A N 1
ATOM 2017 C CA . ILE A 1 248 ? -20.75 -13.148 -0.689 1 86.44 248 ILE A CA 1
ATOM 2018 C C . ILE A 1 248 ? -22 -12.477 -0.138 1 86.44 248 ILE A C 1
ATOM 2020 O O . ILE A 1 248 ? -22.891 -13.148 0.404 1 86.44 248 ILE A O 1
ATOM 2024 N N . LYS A 1 249 ? -22.062 -11.188 -0.139 1 78.06 249 LYS A N 1
ATOM 2025 C CA . LYS A 1 249 ? -23.297 -10.5 0.242 1 78.06 249 LYS A CA 1
ATOM 2026 C C . LYS A 1 249 ? -24.438 -10.836 -0.712 1 78.06 249 LYS A C 1
ATOM 2028 O O . LYS A 1 249 ? -25.578 -11.023 -0.284 1 78.06 249 LYS A O 1
ATOM 2033 N N . ASP A 1 250 ? -24.109 -10.891 -1.926 1 68.38 250 ASP A N 1
ATOM 2034 C CA . ASP A 1 250 ? -25.094 -11.227 -2.947 1 68.38 250 ASP A CA 1
ATOM 2035 C C . ASP A 1 250 ? -25.578 -12.672 -2.803 1 68.38 250 ASP A C 1
ATOM 2037 O O . ASP A 1 250 ? -26.75 -12.977 -3.031 1 68.38 250 ASP A O 1
ATOM 2041 N N . ASP A 1 251 ? -24.688 -13.461 -2.393 1 68.38 251 ASP A N 1
ATOM 2042 C CA . ASP A 1 251 ? -25.031 -14.867 -2.246 1 68.38 251 ASP A CA 1
ATOM 2043 C C . ASP A 1 251 ? -25.828 -15.109 -0.97 1 68.38 251 ASP A C 1
ATOM 2045 O O . ASP A 1 251 ? -26.547 -16.109 -0.858 1 68.38 251 ASP A O 1
ATOM 2049 N N . SER A 1 252 ? -25.688 -14.242 -0.01 1 56.41 252 SER A N 1
ATOM 2050 C CA . SER A 1 252 ? -26.391 -14.391 1.257 1 56.41 252 SER A CA 1
ATOM 2051 C C . SER A 1 252 ? -27.797 -13.812 1.173 1 56.41 252 SER A C 1
ATOM 2053 O O . SER A 1 252 ? -28.594 -13.945 2.111 1 56.41 252 SER A O 1
ATOM 2055 N N . VAL A 1 253 ? -28.266 -13.148 0.141 1 40.25 253 VAL A N 1
ATOM 2056 C CA . VAL A 1 253 ? -29.641 -12.695 -0.068 1 40.25 253 VAL A CA 1
ATOM 2057 C C . VAL A 1 253 ? -30.375 -13.688 -0.954 1 40.25 253 VAL A C 1
ATOM 2059 O O . VAL A 1 253 ? -29.797 -14.289 -1.854 1 40.25 253 VAL A O 1
ATOM 2062 N N . MET B 1 1 ? -27.312 4.145 -5.094 1 27.25 1 MET B N 1
ATOM 2063 C CA . MET B 1 1 ? -27.812 5.223 -4.25 1 27.25 1 MET B CA 1
ATOM 2064 C C . MET B 1 1 ? -27.312 6.578 -4.742 1 27.25 1 MET B C 1
ATOM 2066 O O . MET B 1 1 ? -26.109 6.77 -4.926 1 27.25 1 MET B O 1
ATOM 2070 N N . LYS B 1 2 ? -28.125 7.293 -5.363 1 39.34 2 LYS B N 1
ATOM 2071 C CA . LYS B 1 2 ? -28.094 8.711 -5.699 1 39.34 2 LYS B CA 1
ATOM 2072 C C . LYS B 1 2 ? -27.562 9.547 -4.539 1 39.34 2 LYS B C 1
ATOM 2074 O O . LYS B 1 2 ? -27.953 9.336 -3.389 1 39.34 2 LYS B O 1
ATOM 2079 N N . LEU B 1 3 ? -26.312 9.945 -4.621 1 45.38 3 LEU B N 1
ATOM 2080 C CA . LEU B 1 3 ? -26.109 11 -3.633 1 45.38 3 LEU B CA 1
ATOM 2081 C C . LEU B 1 3 ? -27.406 11.742 -3.354 1 45.38 3 LEU B C 1
ATOM 2083 O O . LEU B 1 3 ? -28 12.344 -4.258 1 45.38 3 LEU B O 1
ATOM 2087 N N . ASP B 1 4 ? -28.094 11.18 -2.455 1 57.72 4 ASP B N 1
ATOM 2088 C CA . ASP B 1 4 ? -29.359 11.828 -2.129 1 57.72 4 ASP B CA 1
ATOM 2089 C C . ASP B 1 4 ? -29.141 13.281 -1.72 1 57.72 4 ASP B C 1
ATOM 2091 O O . ASP B 1 4 ? -28.984 13.586 -0.534 1 57.72 4 ASP B O 1
ATOM 2095 N N . ILE B 1 5 ? -28.969 14.062 -2.715 1 67.56 5 ILE B N 1
ATOM 2096 C CA . ILE B 1 5 ? -28.703 15.492 -2.553 1 67.56 5 ILE B CA 1
ATOM 2097 C C . ILE B 1 5 ? -29.734 16.094 -1.608 1 67.56 5 ILE B C 1
ATOM 2099 O O . ILE B 1 5 ? -29.406 16.969 -0.795 1 67.56 5 ILE B O 1
ATOM 2103 N N . SER B 1 6 ? -30.938 15.5 -1.722 1 69.81 6 SER B N 1
ATOM 2104 C CA . SER B 1 6 ? -31.984 16.031 -0.864 1 69.81 6 SER B CA 1
ATOM 2105 C C . SER B 1 6 ? -31.672 15.789 0.609 1 69.81 6 SER B C 1
ATOM 2107 O O . SER B 1 6 ? -31.922 16.656 1.45 1 69.81 6 SER B O 1
ATOM 2109 N N . LYS B 1 7 ? -31.125 14.695 0.913 1 72.25 7 LYS B N 1
ATOM 2110 C CA . LYS B 1 7 ? -30.766 14.383 2.293 1 72.25 7 LYS B CA 1
ATOM 2111 C C . LYS B 1 7 ? -29.625 15.281 2.773 1 72.25 7 LYS B C 1
ATOM 2113 O O . LYS B 1 7 ? -29.625 15.727 3.922 1 72.25 7 LYS B O 1
ATOM 2118 N N . ILE B 1 8 ? -28.75 15.539 1.885 1 74.5 8 ILE B N 1
ATOM 2119 C CA . ILE B 1 8 ? -27.609 16.406 2.23 1 74.5 8 ILE B CA 1
ATOM 2120 C C . ILE B 1 8 ? -28.109 17.828 2.461 1 74.5 8 ILE B C 1
ATOM 2122 O O . ILE B 1 8 ? -27.719 18.469 3.443 1 74.5 8 ILE B O 1
ATOM 2126 N N . VAL B 1 9 ? -29.031 18.234 1.626 1 75.81 9 VAL B N 1
ATOM 2127 C CA . VAL B 1 9 ? -29.594 19.578 1.718 1 75.81 9 VAL B CA 1
ATOM 2128 C C . VAL B 1 9 ? -30.359 19.734 3.035 1 75.81 9 VAL B C 1
ATOM 2130 O O . VAL B 1 9 ? -30.203 20.734 3.734 1 75.81 9 VAL B O 1
ATOM 2133 N N . ASP B 1 10 ? -31.047 18.719 3.352 1 76 10 ASP B N 1
ATOM 2134 C CA . ASP B 1 10 ? -31.844 18.75 4.574 1 76 10 ASP B CA 1
ATOM 2135 C C . ASP B 1 10 ? -30.938 18.672 5.812 1 76 10 ASP B C 1
ATOM 2137 O O . ASP B 1 10 ? -31.156 19.391 6.785 1 76 10 ASP B O 1
ATOM 2141 N N . LYS B 1 11 ? -30.016 17.891 5.691 1 76.38 11 LYS B N 1
ATOM 2142 C CA . LYS B 1 11 ? -29.141 17.625 6.828 1 76.38 11 LYS B CA 1
ATOM 2143 C C . LYS B 1 11 ? -28.312 18.859 7.184 1 76.38 11 LYS B C 1
ATOM 2145 O O . LYS B 1 11 ? -28.141 19.172 8.359 1 76.38 11 LYS B O 1
ATOM 2150 N N . TYR B 1 12 ? -27.953 19.594 6.191 1 80.62 12 TYR B N 1
ATOM 2151 C CA . TYR B 1 12 ? -27.016 20.688 6.457 1 80.62 12 TYR B CA 1
ATOM 2152 C C . TYR B 1 12 ? -27.688 22.031 6.203 1 80.62 12 TYR B C 1
ATOM 2154 O O . TYR B 1 12 ? -27.016 23.078 6.227 1 80.62 12 TYR B O 1
ATOM 2162 N N . HIS B 1 13 ? -28.984 21.984 5.973 1 85.19 13 HIS B N 1
ATOM 2163 C CA . HIS B 1 13 ? -29.766 23.203 5.746 1 85.19 13 HIS B CA 1
ATOM 2164 C C . HIS B 1 13 ? -29.109 24.094 4.707 1 85.19 13 HIS B C 1
ATOM 2166 O O . HIS B 1 13 ? -28.906 25.281 4.949 1 85.19 13 HIS B O 1
ATOM 2172 N N . LEU B 1 14 ? -28.891 23.578 3.543 1 86.56 14 LEU B N 1
ATOM 2173 C CA . LEU B 1 14 ? -28.219 24.312 2.473 1 86.56 14 LEU B CA 1
ATOM 2174 C C . LEU B 1 14 ? -29.141 25.375 1.893 1 86.56 14 LEU B C 1
ATOM 2176 O O . LEU B 1 14 ? -30.344 25.156 1.75 1 86.56 14 LEU B O 1
ATOM 2180 N N . SER B 1 15 ? -28.578 26.578 1.706 1 87.31 15 SER B N 1
ATOM 2181 C CA . SER B 1 15 ? -29.297 27.609 0.968 1 87.31 15 SER B CA 1
ATOM 2182 C C . SER B 1 15 ? -29.516 27.188 -0.483 1 87.31 15 SER B C 1
ATOM 2184 O O . SER B 1 15 ? -28.938 26.219 -0.952 1 87.31 15 SER B O 1
ATOM 2186 N N . LYS B 1 16 ? -30.344 27.938 -1.192 1 86.31 16 LYS B N 1
ATOM 2187 C CA . LYS B 1 16 ? -30.625 27.656 -2.596 1 86.31 16 LYS B CA 1
ATOM 2188 C C . LYS B 1 16 ? -29.359 27.734 -3.439 1 86.31 16 LYS B C 1
ATOM 2190 O O . LYS B 1 16 ? -29.156 26.906 -4.328 1 86.31 16 LYS B O 1
ATOM 2195 N N . VAL B 1 17 ? -28.578 28.703 -3.062 1 87.25 17 VAL B N 1
ATOM 2196 C CA . VAL B 1 17 ? -27.328 28.891 -3.809 1 87.25 17 VAL B CA 1
ATOM 2197 C C . VAL B 1 17 ? -26.391 27.719 -3.539 1 87.25 17 VAL B C 1
ATOM 2199 O O . VAL B 1 17 ? -25.781 27.172 -4.469 1 87.25 17 VAL B O 1
ATOM 2202 N N . GLU B 1 18 ? -26.25 27.297 -2.303 1 89.31 18 GLU B N 1
ATOM 2203 C CA . GLU B 1 18 ? -25.391 26.172 -1.925 1 89.31 18 GLU B CA 1
ATOM 2204 C C . GLU B 1 18 ? -25.844 24.891 -2.594 1 89.31 18 GLU B C 1
ATOM 2206 O O . GLU B 1 18 ? -25.016 24.109 -3.076 1 89.31 18 GLU B O 1
ATOM 2211 N N . GLU B 1 19 ? -27.109 24.734 -2.576 1 86.25 19 GLU B N 1
ATOM 2212 C CA . GLU B 1 19 ? -27.688 23.562 -3.221 1 86.25 19 GLU B CA 1
ATOM 2213 C C . GLU B 1 19 ? -27.359 23.531 -4.711 1 86.25 19 GLU B C 1
ATOM 2215 O O . GLU B 1 19 ? -26.984 22.5 -5.254 1 86.25 19 GLU B O 1
ATOM 2220 N N . SER B 1 20 ? -27.531 24.641 -5.332 1 85.75 20 SER B N 1
ATOM 2221 C CA . SER B 1 20 ? -27.281 24.719 -6.766 1 85.75 20 SER B CA 1
ATOM 2222 C C . SER B 1 20 ? -25.812 24.422 -7.078 1 85.75 20 SER B C 1
ATOM 2224 O O . SER B 1 20 ? -25.516 23.75 -8.07 1 85.75 20 SER B O 1
ATOM 2226 N N . ILE B 1 21 ? -24.938 24.828 -6.262 1 89 21 ILE B N 1
ATOM 2227 C CA . ILE B 1 21 ? -23.516 24.609 -6.449 1 89 21 ILE B CA 1
ATOM 2228 C C . ILE B 1 21 ? -23.188 23.125 -6.27 1 89 21 ILE B C 1
ATOM 2230 O O . ILE B 1 21 ? -22.469 22.547 -7.082 1 89 21 ILE B O 1
ATOM 2234 N N . LEU B 1 22 ? -23.703 22.578 -5.25 1 85.69 22 LEU B N 1
ATOM 2235 C CA . LEU B 1 22 ? -23.484 21.156 -4.957 1 85.69 22 LEU B CA 1
ATOM 2236 C C . LEU B 1 22 ? -23.984 20.281 -6.102 1 85.69 22 LEU B C 1
ATOM 2238 O O . LEU B 1 22 ? -23.281 19.359 -6.531 1 85.69 22 LEU B O 1
ATOM 2242 N N . ILE B 1 23 ? -25.141 20.578 -6.566 1 80.75 23 ILE B N 1
ATOM 2243 C CA . ILE B 1 23 ? -25.734 19.844 -7.672 1 80.75 23 ILE B CA 1
ATOM 2244 C C . ILE B 1 23 ? -24.844 19.969 -8.914 1 80.75 23 ILE B C 1
ATOM 2246 O O . ILE B 1 23 ? -24.594 18.984 -9.609 1 80.75 23 ILE B O 1
ATOM 2250 N N . TYR B 1 24 ? -24.375 21.125 -9.148 1 83.31 24 TYR B N 1
ATOM 2251 C CA . TYR B 1 24 ? -23.484 21.359 -10.273 1 83.31 24 TYR B CA 1
ATOM 2252 C C . TYR B 1 24 ? -22.219 20.516 -10.156 1 83.31 24 TYR B C 1
ATOM 2254 O O . TYR B 1 24 ? -21.812 19.859 -11.117 1 83.31 24 TYR B O 1
ATOM 2262 N N . ILE B 1 25 ? -21.641 20.562 -8.984 1 82.69 25 ILE B N 1
ATOM 2263 C CA . ILE B 1 25 ? -20.406 19.844 -8.75 1 82.69 25 ILE B CA 1
ATOM 2264 C C . ILE B 1 25 ? -20.625 18.344 -8.984 1 82.69 25 ILE B C 1
ATOM 2266 O O . ILE B 1 25 ? -19.844 17.703 -9.68 1 82.69 25 ILE B O 1
ATOM 2270 N N . ILE B 1 26 ? -21.703 17.875 -8.5 1 76.44 26 ILE B N 1
ATOM 2271 C CA . ILE B 1 26 ? -22.031 16.453 -8.594 1 76.44 26 ILE B CA 1
ATOM 2272 C C . ILE B 1 26 ? -22.312 16.094 -10.047 1 76.44 26 ILE B C 1
ATOM 2274 O O . ILE B 1 26 ? -21.812 15.07 -10.531 1 76.44 26 ILE B O 1
ATOM 2278 N N . ASN B 1 27 ? -22.984 16.953 -10.734 1 71.31 27 ASN B N 1
ATOM 2279 C CA . ASN B 1 27 ? -23.406 16.656 -12.102 1 71.31 27 ASN B CA 1
ATOM 2280 C C . ASN B 1 27 ? -22.266 16.844 -13.094 1 71.31 27 ASN B C 1
ATOM 2282 O O . ASN B 1 27 ? -22.312 16.297 -14.203 1 71.31 27 ASN B O 1
ATOM 2286 N N . ASN B 1 28 ? -21.312 17.625 -12.703 1 73.81 28 ASN B N 1
ATOM 2287 C CA . ASN B 1 28 ? -20.203 17.938 -13.594 1 73.81 28 ASN B CA 1
ATOM 2288 C C . ASN B 1 28 ? -18.859 17.578 -12.969 1 73.81 28 ASN B C 1
ATOM 2290 O O . ASN B 1 28 ? -17.906 18.344 -13.062 1 73.81 28 ASN B O 1
ATOM 2294 N N . ILE B 1 29 ? -18.953 16.469 -12.336 1 74.19 29 ILE B N 1
ATOM 2295 C CA . ILE B 1 29 ? -17.844 16.094 -11.461 1 74.19 29 ILE B CA 1
ATOM 2296 C C . ILE B 1 29 ? -16.547 16.031 -12.258 1 74.19 29 ILE B C 1
ATOM 2298 O O . ILE B 1 29 ? -15.5 16.469 -11.781 1 74.19 29 ILE B O 1
ATOM 2302 N N . ASP B 1 30 ? -16.625 15.586 -13.469 1 67.06 30 ASP B N 1
ATOM 2303 C CA . ASP B 1 30 ? -15.438 15.484 -14.305 1 67.06 30 ASP B CA 1
ATOM 2304 C C . ASP B 1 30 ? -14.961 16.859 -14.758 1 67.06 30 ASP B C 1
ATOM 2306 O O . ASP B 1 30 ? -13.758 17.141 -14.766 1 67.06 30 ASP B O 1
ATOM 2310 N N . HIS B 1 31 ? -15.875 17.641 -15.094 1 74.5 31 HIS B N 1
ATOM 2311 C CA . HIS B 1 31 ? -15.578 19.016 -15.508 1 74.5 31 HIS B CA 1
ATOM 2312 C C . HIS B 1 31 ? -15.062 19.844 -14.344 1 74.5 31 HIS B C 1
ATOM 2314 O O . HIS B 1 31 ? -14.172 20.672 -14.516 1 74.5 31 HIS B O 1
ATOM 2320 N N . VAL B 1 32 ? -15.562 19.625 -13.211 1 80.69 32 VAL B N 1
ATOM 2321 C CA . VAL B 1 32 ? -15.203 20.375 -12.008 1 80.69 32 VAL B CA 1
ATOM 2322 C C . VAL B 1 32 ? -13.734 20.141 -11.672 1 80.69 32 VAL B C 1
ATOM 2324 O O . VAL B 1 32 ? -13.047 21.047 -11.195 1 80.69 32 VAL B O 1
ATOM 2327 N N . LYS B 1 33 ? -13.375 18.938 -11.992 1 71.19 33 LYS B N 1
ATOM 2328 C CA . LYS B 1 33 ? -11.961 18.625 -11.805 1 71.19 33 LYS B CA 1
ATOM 2329 C C . LYS B 1 33 ? -11.07 19.562 -12.617 1 71.19 33 LYS B C 1
ATOM 2331 O O . LYS B 1 33 ? -10.008 19.969 -12.148 1 71.19 33 LYS B O 1
ATOM 2336 N N . GLU B 1 34 ? -11.453 19.922 -13.68 1 68.25 34 GLU B N 1
ATOM 2337 C CA . GLU B 1 34 ? -10.688 20.703 -14.641 1 68.25 34 GLU B CA 1
ATOM 2338 C C . GLU B 1 34 ? -10.703 22.188 -14.273 1 68.25 34 GLU B C 1
ATOM 2340 O O . GLU B 1 34 ? -9.672 22.859 -14.336 1 68.25 34 GLU B O 1
ATOM 2345 N N . ILE B 1 35 ? -11.781 22.656 -13.867 1 78.38 35 ILE B N 1
ATOM 2346 C CA . ILE B 1 35 ? -11.922 24.109 -13.734 1 78.38 35 ILE B CA 1
ATOM 2347 C C . ILE B 1 35 ? -11.602 24.531 -12.305 1 78.38 35 ILE B C 1
ATOM 2349 O O . ILE B 1 35 ? -11.359 25.703 -12.031 1 78.38 35 ILE B O 1
ATOM 2353 N N . GLY B 1 36 ? -11.539 23.562 -11.398 1 78.25 36 GLY B N 1
ATOM 2354 C CA . GLY B 1 36 ? -11.219 23.844 -10.008 1 78.25 36 GLY B CA 1
ATOM 2355 C C . GLY B 1 36 ? -12.234 24.734 -9.328 1 78.25 36 GLY B C 1
ATOM 2356 O O . GLY B 1 36 ? -13.281 25.031 -9.906 1 78.25 36 GLY B O 1
ATOM 2357 N N . VAL B 1 37 ? -11.844 25.141 -8.078 1 86.56 37 VAL B N 1
ATOM 2358 C CA . VAL B 1 37 ? -12.758 25.938 -7.258 1 86.56 37 VAL B CA 1
ATOM 2359 C C . VAL B 1 37 ? -13 27.297 -7.918 1 86.56 37 VAL B C 1
ATOM 2361 O O . VAL B 1 37 ? -14.102 27.828 -7.859 1 86.56 37 VAL B O 1
ATOM 2364 N N . ARG B 1 38 ? -12.023 27.75 -8.57 1 81.38 38 ARG B N 1
ATOM 2365 C CA . ARG B 1 38 ? -12.141 29.047 -9.219 1 81.38 38 ARG B CA 1
ATOM 2366 C C . ARG B 1 38 ? -13.102 28.984 -10.406 1 81.38 38 ARG B C 1
ATOM 2368 O O . ARG B 1 38 ? -13.914 29.891 -10.602 1 81.38 38 ARG B O 1
ATOM 2375 N N . GLY B 1 39 ? -12.977 28.031 -11.203 1 86.25 39 GLY B N 1
ATOM 2376 C CA . GLY B 1 39 ? -13.883 27.828 -12.32 1 86.25 39 GLY B CA 1
ATOM 2377 C C . GLY B 1 39 ? -15.328 27.641 -11.891 1 86.25 39 GLY B C 1
ATOM 2378 O O . GLY B 1 39 ? -16.234 28.219 -12.5 1 86.25 39 GLY B O 1
ATOM 2379 N N . VAL B 1 40 ? -15.539 26.891 -10.852 1 89.69 40 VAL B N 1
ATOM 2380 C CA . VAL B 1 40 ? -16.875 26.656 -10.336 1 89.69 40 VAL B CA 1
ATOM 2381 C C . VAL B 1 40 ? -17.469 27.969 -9.828 1 89.69 40 VAL B C 1
ATOM 2383 O O . VAL B 1 40 ? -18.641 28.281 -10.078 1 89.69 40 VAL B O 1
ATOM 2386 N N . ALA B 1 41 ? -16.656 28.75 -9.164 1 90.5 41 ALA B N 1
ATOM 2387 C CA . ALA B 1 41 ? -17.094 30.047 -8.656 1 90.5 41 ALA B CA 1
ATOM 2388 C C . ALA B 1 41 ? -17.531 30.953 -9.797 1 90.5 41 ALA B C 1
ATOM 2390 O O . ALA B 1 41 ? -18.594 31.578 -9.719 1 90.5 41 ALA B O 1
ATOM 2391 N N . LYS B 1 42 ? -16.797 30.922 -10.82 1 87.56 42 LYS B N 1
ATOM 2392 C CA . LYS B 1 42 ? -17.109 31.75 -11.977 1 87.56 42 LYS B CA 1
ATOM 2393 C C . LYS B 1 42 ? -18.406 31.328 -12.641 1 87.56 42 LYS B C 1
ATOM 2395 O O . LYS B 1 42 ? -19.234 32.156 -13 1 87.56 42 LYS B O 1
ATOM 2400 N N . GLU B 1 43 ? -18.594 30.094 -12.742 1 85.5 43 GLU B N 1
ATOM 2401 C CA . GLU B 1 43 ? -19.766 29.562 -13.43 1 85.5 43 GLU B CA 1
ATOM 2402 C C . GLU B 1 43 ? -21.047 29.812 -12.633 1 85.5 43 GLU B C 1
ATOM 2404 O O . GLU B 1 43 ? -22.125 29.891 -13.211 1 85.5 43 GLU B O 1
ATOM 2409 N N . HIS B 1 44 ? -20.859 29.969 -11.344 1 86.88 44 HIS B N 1
ATOM 2410 C CA . HIS B 1 44 ? -22.031 30.156 -10.5 1 86.88 44 HIS B CA 1
ATOM 2411 C C . HIS B 1 44 ? -22.094 31.578 -9.945 1 86.88 44 HIS B C 1
ATOM 2413 O O . HIS B 1 44 ? -22.891 31.859 -9.055 1 86.88 44 HIS B O 1
ATOM 2419 N N . TYR B 1 45 ? -21.203 32.438 -10.438 1 86.88 45 TYR B N 1
ATOM 2420 C CA . TYR B 1 45 ? -21.172 33.844 -10.062 1 86.88 45 TYR B CA 1
ATOM 2421 C C . TYR B 1 45 ? -21.125 34 -8.547 1 86.88 45 TYR B C 1
ATOM 2423 O O . TYR B 1 45 ? -21.922 34.75 -7.969 1 86.88 45 TYR B O 1
ATOM 2431 N N . THR B 1 46 ? -20.312 33.219 -7.941 1 85.81 46 THR B N 1
ATOM 2432 C CA . THR B 1 46 ? -20.078 33.281 -6.504 1 85.81 46 THR B CA 1
ATOM 2433 C C . THR B 1 46 ? -18.578 33.375 -6.199 1 85.81 46 THR B C 1
ATOM 2435 O O . THR B 1 46 ? -17.766 33.344 -7.113 1 85.81 46 THR B O 1
ATOM 2438 N N . SER B 1 47 ? -18.188 33.562 -4.965 1 85.62 47 SER B N 1
ATOM 2439 C CA . SER B 1 47 ? -16.797 33.594 -4.547 1 85.62 47 SER B CA 1
ATOM 2440 C C . SER B 1 47 ? -16.266 32.219 -4.25 1 85.62 47 SER B C 1
ATOM 2442 O O . SER B 1 47 ? -17.031 31.297 -3.934 1 85.62 47 SER B O 1
ATOM 2444 N N . THR B 1 48 ? -14.938 32.094 -4.438 1 88.5 48 THR B N 1
ATOM 2445 C CA . THR B 1 48 ? -14.305 30.859 -4.031 1 88.5 48 THR B CA 1
ATOM 2446 C C . THR B 1 48 ? -14.555 30.578 -2.551 1 88.5 48 THR B C 1
ATOM 2448 O O . THR B 1 48 ? -14.695 29.422 -2.146 1 88.5 48 THR B O 1
ATOM 2451 N N . THR B 1 49 ? -14.797 31.594 -1.778 1 86.81 49 THR B N 1
ATOM 2452 C CA . THR B 1 49 ? -15.062 31.469 -0.348 1 86.81 49 THR B CA 1
ATOM 2453 C C . THR B 1 49 ? -16.406 30.781 -0.102 1 86.81 49 THR B C 1
ATOM 2455 O O . THR B 1 49 ? -16.516 29.938 0.787 1 86.81 49 THR B O 1
ATOM 2458 N N . THR B 1 50 ? -17.359 31.141 -0.84 1 88.94 50 THR B N 1
ATOM 2459 C CA . THR B 1 50 ? -18.688 30.547 -0.728 1 88.94 50 THR B CA 1
ATOM 2460 C C . THR B 1 50 ? -18.625 29.031 -0.967 1 88.94 50 THR B C 1
ATOM 2462 O O . THR B 1 50 ? -19.266 28.266 -0.255 1 88.94 50 THR B O 1
ATOM 2465 N N . ILE B 1 51 ? -17.781 28.609 -1.884 1 91.06 51 ILE B N 1
ATOM 2466 C CA . ILE B 1 51 ? -17.672 27.203 -2.238 1 91.06 51 ILE B CA 1
ATOM 2467 C C . ILE B 1 51 ? -16.906 26.453 -1.151 1 91.06 51 ILE B C 1
ATOM 2469 O O . ILE B 1 51 ? -17.297 25.359 -0.758 1 91.06 51 ILE B O 1
ATOM 2473 N N . VAL B 1 52 ? -15.883 27.094 -0.665 1 85.31 52 VAL B N 1
ATOM 2474 C CA . VAL B 1 52 ? -15.094 26.5 0.406 1 85.31 52 VAL B CA 1
ATOM 2475 C C . VAL B 1 52 ? -15.945 26.375 1.668 1 85.31 52 VAL B C 1
ATOM 2477 O O . VAL B 1 52 ? -15.891 25.359 2.365 1 85.31 52 VAL B O 1
ATOM 2480 N N . ASN B 1 53 ? -16.781 27.344 1.917 1 86.81 53 ASN B N 1
ATOM 2481 C CA . ASN B 1 53 ? -17.688 27.312 3.066 1 86.81 53 ASN B CA 1
ATOM 2482 C C . ASN B 1 53 ? -18.75 26.234 2.92 1 86.81 53 ASN B C 1
ATOM 2484 O O . ASN B 1 53 ? -19.109 25.578 3.898 1 86.81 53 ASN B O 1
ATOM 2488 N N . LEU B 1 54 ? -19.203 26.109 1.74 1 90.19 54 LEU B N 1
ATOM 2489 C CA . LEU B 1 54 ? -20.125 25.016 1.471 1 90.19 54 LEU B CA 1
ATOM 2490 C C . LEU B 1 54 ? -19.484 23.672 1.792 1 90.19 54 LEU B C 1
ATOM 2492 O O . LEU B 1 54 ? -20.094 22.812 2.443 1 90.19 54 LEU B O 1
ATOM 2496 N N . ALA B 1 55 ? -18.281 23.469 1.333 1 85.25 55 ALA B N 1
ATOM 2497 C CA . ALA B 1 55 ? -17.578 22.234 1.59 1 85.25 55 ALA B CA 1
ATOM 2498 C C . ALA B 1 55 ? -17.453 21.969 3.088 1 85.25 55 ALA B C 1
ATOM 2500 O O . ALA B 1 55 ? -17.734 20.859 3.559 1 85.25 55 ALA B O 1
ATOM 2501 N N . LYS B 1 56 ? -17.125 22.969 3.801 1 78.5 56 LYS B N 1
ATOM 2502 C CA . LYS B 1 56 ? -16.984 22.844 5.25 1 78.5 56 LYS B CA 1
ATOM 2503 C C . LYS B 1 56 ? -18.312 22.562 5.918 1 78.5 56 LYS B C 1
ATOM 2505 O O . LYS B 1 56 ? -18.406 21.75 6.844 1 78.5 56 LYS B O 1
ATOM 2510 N N . LYS B 1 57 ? -19.234 23.203 5.438 1 81.44 57 LYS B N 1
ATOM 2511 C CA . LYS B 1 57 ? -20.578 23.078 5.984 1 81.44 57 LYS B CA 1
ATOM 2512 C C . LYS B 1 57 ? -21.078 21.625 5.875 1 81.44 57 LYS B C 1
ATOM 2514 O O . LYS B 1 57 ? -21.734 21.125 6.785 1 81.44 57 LYS B O 1
ATOM 2519 N N . ILE B 1 58 ? -20.594 21.047 4.793 1 80 58 ILE B N 1
ATOM 2520 C CA . ILE B 1 58 ? -21.109 19.703 4.605 1 80 58 ILE B CA 1
ATOM 2521 C C . ILE B 1 58 ? -20.078 18.672 5.066 1 80 58 ILE B C 1
ATOM 2523 O O . ILE B 1 58 ? -20.156 17.5 4.699 1 80 58 ILE B O 1
ATOM 2527 N N . GLY B 1 59 ? -19.109 19.156 5.758 1 66.62 59 GLY B N 1
ATOM 2528 C CA . GLY B 1 59 ? -18.281 18.234 6.52 1 66.62 59 GLY B CA 1
ATOM 2529 C C . GLY B 1 59 ? -16.922 18 5.895 1 66.62 59 GLY B C 1
ATOM 2530 O O . GLY B 1 59 ? -16.203 17.078 6.293 1 66.62 59 GLY B O 1
ATOM 2531 N N . TYR B 1 60 ? -16.656 18.844 4.953 1 70.94 60 TYR B N 1
ATOM 2532 C CA . TYR B 1 60 ? -15.375 18.656 4.297 1 70.94 60 TYR B CA 1
ATOM 2533 C C . TYR B 1 60 ? -14.398 19.75 4.699 1 70.94 60 TYR B C 1
ATOM 2535 O O . TYR B 1 60 ? -14.812 20.828 5.145 1 70.94 60 TYR B O 1
ATOM 2543 N N . SER B 1 61 ? -13.133 19.562 4.566 1 65.31 61 SER B N 1
ATOM 2544 C CA . SER B 1 61 ? -12.117 20.531 4.977 1 65.31 61 SER B CA 1
ATOM 2545 C C . SER B 1 61 ? -11.992 21.656 3.961 1 65.31 61 SER B C 1
ATOM 2547 O O . SER B 1 61 ? -11.5 22.75 4.289 1 65.31 61 SER B O 1
ATOM 2549 N N . GLY B 1 62 ? -12.352 21.422 2.746 1 70.38 62 GLY B N 1
ATOM 2550 C CA . GLY B 1 62 ? -12.289 22.391 1.655 1 70.38 62 GLY B CA 1
ATOM 2551 C C . GLY B 1 62 ? -12.828 21.844 0.348 1 70.38 62 GLY B C 1
ATOM 2552 O O . GLY B 1 62 ? -13.398 20.75 0.314 1 70.38 62 GLY B O 1
ATOM 2553 N N . PHE B 1 63 ? -12.68 22.656 -0.651 1 81.12 63 PHE B N 1
ATOM 2554 C CA . PHE B 1 63 ? -13.234 22.328 -1.955 1 81.12 63 PHE B CA 1
ATOM 2555 C C . PHE B 1 63 ? -12.633 21.031 -2.494 1 81.12 63 PHE B C 1
ATOM 2557 O O . PHE B 1 63 ? -13.352 20.141 -2.963 1 81.12 63 PHE B O 1
ATOM 2564 N N . LEU B 1 64 ? -11.344 20.922 -2.377 1 67.81 64 LEU B N 1
ATOM 2565 C CA . LEU B 1 64 ? -10.68 19.766 -2.943 1 67.81 64 LEU B CA 1
ATOM 2566 C C . LEU B 1 64 ? -11.094 18.484 -2.211 1 67.81 64 LEU B C 1
ATOM 2568 O O . LEU B 1 64 ? -11.344 17.453 -2.84 1 67.81 64 LEU B O 1
ATOM 2572 N N . ASP B 1 65 ? -11.281 18.641 -0.908 1 65.81 65 ASP B N 1
ATOM 2573 C CA . ASP B 1 65 ? -11.781 17.547 -0.085 1 65.81 65 ASP B CA 1
ATOM 2574 C C . ASP B 1 65 ? -13.195 17.141 -0.511 1 65.81 65 ASP B C 1
ATOM 2576 O O . ASP B 1 65 ? -13.477 15.961 -0.695 1 65.81 65 ASP B O 1
ATOM 2580 N N . MET B 1 66 ? -13.984 18.109 -0.678 1 76.25 66 MET B N 1
ATOM 2581 C CA . MET B 1 66 ? -15.359 17.875 -1.117 1 76.25 66 MET B CA 1
ATOM 2582 C C . MET B 1 66 ? -15.383 17.234 -2.5 1 76.25 66 MET B C 1
ATOM 2584 O O . MET B 1 66 ? -16.078 16.234 -2.717 1 76.25 66 MET B O 1
ATOM 2588 N N . TYR B 1 67 ? -14.641 17.719 -3.418 1 74.88 67 TYR B N 1
ATOM 2589 C CA . TYR B 1 67 ? -14.602 17.219 -4.789 1 74.88 67 TYR B CA 1
ATOM 2590 C C . TYR B 1 67 ? -14.211 15.75 -4.832 1 74.88 67 TYR B C 1
ATOM 2592 O O . TYR B 1 67 ? -14.898 14.938 -5.457 1 74.88 67 TYR B O 1
ATOM 2600 N N . TYR B 1 68 ? -13.242 15.422 -4.152 1 62.09 68 TYR B N 1
ATOM 2601 C CA . TYR B 1 68 ? -12.734 14.062 -4.25 1 62.09 68 TYR B CA 1
ATOM 2602 C C . TYR B 1 68 ? -13.703 13.078 -3.6 1 62.09 68 TYR B C 1
ATOM 2604 O O . TYR B 1 68 ? -13.93 11.984 -4.121 1 62.09 68 TYR B O 1
ATOM 2612 N N . ASN B 1 69 ? -14.258 13.555 -2.535 1 59.47 69 ASN B N 1
ATOM 2613 C CA . ASN B 1 69 ? -15.227 12.695 -1.862 1 59.47 69 ASN B CA 1
ATOM 2614 C C . ASN B 1 69 ? -16.484 12.508 -2.705 1 59.47 69 ASN B C 1
ATOM 2616 O O . ASN B 1 69 ? -17.016 11.398 -2.811 1 59.47 69 ASN B O 1
ATOM 2620 N N . LEU B 1 70 ? -16.906 13.594 -3.244 1 67.56 70 LEU B N 1
ATOM 2621 C CA . LEU B 1 70 ? -18.078 13.508 -4.098 1 67.56 70 LEU B CA 1
ATOM 2622 C C . LEU B 1 70 ? -17.781 12.695 -5.355 1 67.56 70 LEU B C 1
ATOM 2624 O O . LEU B 1 70 ? -18.609 11.883 -5.781 1 67.56 70 LEU B O 1
ATOM 2628 N N . SER B 1 71 ? -16.672 12.984 -5.938 1 64.31 71 SER B N 1
ATOM 2629 C CA . SER B 1 71 ? -16.266 12.258 -7.141 1 64.31 71 SER B CA 1
ATOM 2630 C C . SER B 1 71 ? -16.172 10.758 -6.883 1 64.31 71 SER B C 1
ATOM 2632 O O . SER B 1 71 ? -16.594 9.961 -7.719 1 64.31 71 SER B O 1
ATOM 2634 N N . PHE B 1 72 ? -15.75 10.539 -5.742 1 53.03 72 PHE B N 1
ATOM 2635 C CA . PHE B 1 72 ? -15.633 9.148 -5.32 1 53.03 72 PHE B CA 1
ATOM 2636 C C . PHE B 1 72 ? -17 8.516 -5.156 1 53.03 72 PHE B C 1
ATOM 2638 O O . PHE B 1 72 ? -17.234 7.395 -5.617 1 53.03 72 PHE B O 1
ATOM 2645 N N . THR B 1 73 ? -17.844 9.242 -4.504 1 50.38 73 THR B N 1
ATOM 2646 C CA . THR B 1 73 ? -19.188 8.758 -4.223 1 50.38 73 THR B CA 1
ATOM 2647 C C . THR B 1 73 ? -19.984 8.602 -5.516 1 50.38 73 THR B C 1
ATOM 2649 O O . THR B 1 73 ? -20.766 7.66 -5.66 1 50.38 73 THR B O 1
ATOM 2652 N N . LEU B 1 74 ? -19.859 9.547 -6.352 1 52.19 74 LEU B N 1
ATOM 2653 C CA . LEU B 1 74 ? -20.594 9.539 -7.609 1 52.19 74 LEU B CA 1
ATOM 2654 C C . LEU B 1 74 ? -20.031 8.492 -8.57 1 52.19 74 LEU B C 1
ATOM 2656 O O . LEU B 1 74 ? -20.781 7.914 -9.359 1 52.19 74 LEU B O 1
ATOM 2660 N N . LYS B 1 75 ? -18.875 8.492 -8.609 1 44.84 75 LYS B N 1
ATOM 2661 C CA . LYS B 1 75 ? -18.297 7.461 -9.461 1 44.84 75 LYS B CA 1
ATOM 2662 C C . LYS B 1 75 ? -18.688 6.066 -8.977 1 44.84 75 LYS B C 1
ATOM 2664 O O . LYS B 1 75 ? -18.844 5.152 -9.789 1 44.84 75 LYS B O 1
ATOM 2669 N N . ASP B 1 76 ? -18.875 5.977 -7.691 1 38.94 76 ASP B N 1
ATOM 2670 C CA . ASP B 1 76 ? -19.422 4.73 -7.164 1 38.94 76 ASP B CA 1
ATOM 2671 C C . ASP B 1 76 ? -20.844 4.492 -7.676 1 38.94 76 ASP B C 1
ATOM 2673 O O . ASP B 1 76 ? -21.234 3.35 -7.93 1 38.94 76 ASP B O 1
ATOM 2677 N N . LYS B 1 77 ? -21.672 5.5 -7.711 1 36.34 77 LYS B N 1
ATOM 2678 C CA . LYS B 1 77 ? -23.078 5.32 -8.102 1 36.34 77 LYS B CA 1
ATOM 2679 C C . LYS B 1 77 ? -23.203 5.184 -9.617 1 36.34 77 LYS B C 1
ATOM 2681 O O . LYS B 1 77 ? -24.172 4.613 -10.109 1 36.34 77 LYS B O 1
ATOM 2686 N N . ARG B 1 78 ? -22.672 6.105 -10.297 1 35.34 78 ARG B N 1
ATOM 2687 C CA . ARG B 1 78 ? -22.906 5.973 -11.734 1 35.34 78 ARG B CA 1
ATOM 2688 C C . ARG B 1 78 ? -22.531 4.574 -12.219 1 35.34 78 ARG B C 1
ATOM 2690 O O . ARG B 1 78 ? -23.031 4.109 -13.242 1 35.34 78 ARG B O 1
ATOM 2697 N N . ASN B 1 79 ? -21.422 4.152 -11.641 1 31.36 79 ASN B N 1
ATOM 2698 C CA . ASN B 1 79 ? -21.016 2.865 -12.195 1 31.36 79 ASN B CA 1
ATOM 2699 C C . ASN B 1 79 ? -21.875 1.725 -11.664 1 31.36 79 ASN B C 1
ATOM 2701 O O . ASN B 1 79 ? -21.562 0.552 -11.883 1 31.36 79 ASN B O 1
ATOM 2705 N N . TYR B 1 80 ? -22.75 1.979 -10.695 1 29.45 80 TYR B N 1
ATOM 2706 C CA . TYR B 1 80 ? -23.484 0.766 -10.359 1 29.45 80 TYR B CA 1
ATOM 2707 C C . TYR B 1 80 ? -24.203 0.203 -11.578 1 29.45 80 TYR B C 1
ATOM 2709 O O . TYR B 1 80 ? -24.359 -1.014 -11.711 1 29.45 80 TYR B O 1
ATOM 2717 N N . PHE B 1 81 ? -25.125 0.947 -12.164 1 28.58 81 PHE B N 1
ATOM 2718 C CA . PHE B 1 81 ? -26.047 0.324 -13.102 1 28.58 81 PHE B CA 1
ATOM 2719 C C . PHE B 1 81 ? -25.344 -0.047 -14.398 1 28.58 81 PHE B C 1
ATOM 2721 O O . PHE B 1 81 ? -25.875 -0.822 -15.195 1 28.58 81 PHE B O 1
ATOM 2728 N N . ASN B 1 82 ? -24.75 0.839 -15.109 1 29.2 82 ASN B N 1
ATOM 2729 C CA . ASN B 1 82 ? -24.375 0.269 -16.406 1 29.2 82 ASN B CA 1
ATOM 2730 C C . ASN B 1 82 ? -23.266 -0.769 -16.266 1 29.2 82 ASN B C 1
ATOM 2732 O O . ASN B 1 82 ? -22.375 -0.615 -15.43 1 29.2 82 ASN B O 1
ATOM 2736 N N . SER B 1 83 ? -23.406 -2.123 -16.609 1 31.45 83 SER B N 1
ATOM 2737 C CA . SER B 1 83 ? -22.594 -3.326 -16.672 1 31.45 83 SER B CA 1
ATOM 2738 C C . SER B 1 83 ? -21.109 -2.979 -16.797 1 31.45 83 SER B C 1
ATOM 2740 O O . SER B 1 83 ? -20.25 -3.861 -16.734 1 31.45 83 SER B O 1
ATOM 2742 N N . GLU B 1 84 ? -20.766 -1.864 -17.5 1 29.89 84 GLU B N 1
ATOM 2743 C CA . GLU B 1 84 ? -19.344 -1.66 -17.75 1 29.89 84 GLU B CA 1
ATOM 2744 C C . GLU B 1 84 ? -18.609 -1.271 -16.469 1 29.89 84 GLU B C 1
ATOM 2746 O O . GLU B 1 84 ? -17.641 -1.932 -16.078 1 29.89 84 GLU B O 1
ATOM 2751 N N . LYS B 1 85 ? -18.281 0.253 -16.266 1 33.81 85 LYS B N 1
ATOM 2752 C CA . LYS B 1 85 ? -17.125 0.788 -15.562 1 33.81 85 LYS B CA 1
ATOM 2753 C C . LYS B 1 85 ? -17.344 0.777 -14.055 1 33.81 85 LYS B C 1
ATOM 2755 O O . LYS B 1 85 ? -17.797 1.769 -13.484 1 33.81 85 LYS B O 1
ATOM 2760 N N . ASN B 1 86 ? -18.062 0.021 -13.414 1 31.36 86 ASN B N 1
ATOM 2761 C CA . ASN B 1 86 ? -18.203 0.004 -11.961 1 31.36 86 ASN B CA 1
ATOM 2762 C C . ASN B 1 86 ? -16.859 0.001 -11.258 1 31.36 86 ASN B C 1
ATOM 2764 O O . ASN B 1 86 ? -16.703 -0.594 -10.188 1 31.36 86 ASN B O 1
ATOM 2768 N N . ASN B 1 87 ? -15.859 0.177 -11.953 1 29.67 87 ASN B N 1
ATOM 2769 C CA . ASN B 1 87 ? -14.625 0.093 -11.18 1 29.67 87 ASN B CA 1
ATOM 2770 C C . ASN B 1 87 ? -14.531 1.213 -10.148 1 29.67 87 ASN B C 1
ATOM 2772 O O . ASN B 1 87 ? -13.914 2.248 -10.398 1 29.67 87 ASN B O 1
ATOM 2776 N N . LYS B 1 88 ? -15.602 1.435 -9.445 1 33.12 88 LYS B N 1
ATOM 2777 C CA . LYS B 1 88 ? -15.68 2.508 -8.461 1 33.12 88 LYS B CA 1
ATOM 2778 C C . LYS B 1 88 ? -14.469 2.504 -7.535 1 33.12 88 LYS B C 1
ATOM 2780 O O . LYS B 1 88 ? -14.195 3.492 -6.848 1 33.12 88 LYS B O 1
ATOM 2785 N N . TYR B 1 89 ? -14.102 1.429 -7.102 1 32.53 89 TYR B N 1
ATOM 2786 C CA . TYR B 1 89 ? -13.547 1.3 -5.758 1 32.53 89 TYR B CA 1
ATOM 2787 C C . TYR B 1 89 ? -12.258 2.098 -5.617 1 32.53 89 TYR B C 1
ATOM 2789 O O . TYR B 1 89 ? -12.141 2.959 -4.746 1 32.53 89 TYR B O 1
ATOM 2797 N N . TYR B 1 90 ? -11.164 1.386 -5.336 1 35.56 90 TYR B N 1
ATOM 2798 C CA . TYR B 1 90 ? -10.211 1.379 -4.227 1 35.56 90 TYR B CA 1
ATOM 2799 C C . TYR B 1 90 ? -9.07 2.359 -4.48 1 35.56 90 TYR B C 1
ATOM 2801 O O . TYR B 1 90 ? -8.523 2.934 -3.537 1 35.56 90 TYR B O 1
ATOM 2809 N N . GLY B 1 91 ? -8.57 2.494 -5.668 1 40.03 91 GLY B N 1
ATOM 2810 C CA . GLY B 1 91 ? -7.238 3.08 -5.742 1 40.03 91 GLY B CA 1
ATOM 2811 C C . GLY B 1 91 ? -7.258 4.582 -5.945 1 40.03 91 GLY B C 1
ATOM 2812 O O . GLY B 1 91 ? -8 5.09 -6.789 1 40.03 91 GLY B O 1
ATOM 2813 N N . VAL B 1 92 ? -7.156 5.352 -4.766 1 42.66 92 VAL B N 1
ATOM 2814 C CA . VAL B 1 92 ? -7.023 6.793 -4.965 1 42.66 92 VAL B CA 1
ATOM 2815 C C . VAL B 1 92 ? -5.84 7.082 -5.883 1 42.66 92 VAL B C 1
ATOM 2817 O O . VAL B 1 92 ? -4.789 6.445 -5.773 1 42.66 92 VAL B O 1
ATOM 2820 N N . GLU B 1 93 ? -6.195 7.738 -6.859 1 47.97 93 GLU B N 1
ATOM 2821 C CA . GLU B 1 93 ? -5.172 8.359 -7.695 1 47.97 93 GLU B CA 1
ATOM 2822 C C . GLU B 1 93 ? -4.199 9.18 -6.859 1 47.97 93 GLU B C 1
ATOM 2824 O O . GLU B 1 93 ? -4.605 9.867 -5.918 1 47.97 93 GLU B O 1
ATOM 2829 N N . LEU B 1 94 ? -2.93 8.82 -6.859 1 52.53 94 LEU B N 1
ATOM 2830 C CA . LEU B 1 94 ? -1.907 9.633 -6.211 1 52.53 94 LEU B CA 1
ATOM 2831 C C . LEU B 1 94 ? -2.314 11.102 -6.184 1 52.53 94 LEU B C 1
ATOM 2833 O O . LEU B 1 94 ? -2.096 11.789 -5.188 1 52.53 94 LEU B O 1
ATOM 2837 N N . GLU B 1 95 ? -2.934 11.375 -7.293 1 52.12 95 GLU B N 1
ATOM 2838 C CA . GLU B 1 95 ? -3.367 12.766 -7.359 1 52.12 95 GLU B CA 1
ATOM 2839 C C . GLU B 1 95 ? -4.367 13.086 -6.25 1 52.12 95 GLU B C 1
ATOM 2841 O O . GLU B 1 95 ? -4.328 14.172 -5.668 1 52.12 95 GLU B O 1
ATOM 2846 N N . GLU B 1 96 ? -5.16 12.156 -6.047 1 55.06 96 GLU B N 1
ATOM 2847 C CA . GLU B 1 96 ? -6.137 12.383 -4.988 1 55.06 96 GLU B CA 1
ATOM 2848 C C . GLU B 1 96 ? -5.473 12.367 -3.613 1 55.06 96 GLU B C 1
ATOM 2850 O O . GLU B 1 96 ? -5.832 13.156 -2.736 1 55.06 96 GLU B O 1
ATOM 2855 N N . LEU B 1 97 ? -4.477 11.508 -3.457 1 59.81 97 LEU B N 1
ATOM 2856 C CA . LEU B 1 97 ? -3.695 11.445 -2.227 1 59.81 97 LEU B CA 1
ATOM 2857 C C . LEU B 1 97 ? -2.986 12.766 -1.967 1 59.81 97 LEU B C 1
ATOM 2859 O O . LEU B 1 97 ? -3 13.273 -0.842 1 59.81 97 LEU B O 1
ATOM 2863 N N . LEU B 1 98 ? -2.492 13.328 -3.029 1 58.06 98 LEU B N 1
ATOM 2864 C CA . LEU B 1 98 ? -1.671 14.531 -2.91 1 58.06 98 LEU B CA 1
ATOM 2865 C C . LEU B 1 98 ? -2.541 15.766 -2.73 1 58.06 98 LEU B C 1
ATOM 2867 O O . LEU B 1 98 ? -2.082 16.781 -2.205 1 58.06 98 LEU B O 1
ATOM 2871 N N . ALA B 1 99 ? -3.711 15.57 -3.207 1 55.69 99 ALA B N 1
ATOM 2872 C CA . ALA B 1 99 ? -4.609 16.719 -3.098 1 55.69 99 ALA B CA 1
ATOM 2873 C C . ALA B 1 99 ? -4.836 17.094 -1.639 1 55.69 99 ALA B C 1
ATOM 2875 O O . ALA B 1 99 ? -5.121 18.266 -1.332 1 55.69 99 ALA B O 1
ATOM 2876 N N . LEU B 1 100 ? -4.613 16.125 -0.778 1 55.25 100 LEU B N 1
ATOM 2877 C CA . LEU B 1 100 ? -4.84 16.375 0.641 1 55.25 100 LEU B CA 1
ATOM 2878 C C . LEU B 1 100 ? -3.543 16.766 1.343 1 55.25 100 LEU B C 1
ATOM 2880 O O . LEU B 1 100 ? -3.543 17.062 2.539 1 55.25 100 LEU B O 1
ATOM 2884 N N . ILE B 1 101 ? -2.512 16.766 0.583 1 69.56 101 ILE B N 1
ATOM 2885 C CA . ILE B 1 101 ? -1.203 17 1.189 1 69.56 101 ILE B CA 1
ATOM 2886 C C . ILE B 1 101 ? -0.639 18.328 0.716 1 69.56 101 ILE B C 1
ATOM 2888 O O . ILE B 1 101 ? -0.563 18.594 -0.488 1 69.56 101 ILE B O 1
ATOM 2892 N N . GLU B 1 102 ? -0.353 19.203 1.676 1 69.44 102 GLU B N 1
ATOM 2893 C CA . GLU B 1 102 ? 0.25 20.5 1.368 1 69.44 102 GLU B CA 1
ATOM 2894 C C . GLU B 1 102 ? 1.71 20.344 0.953 1 69.44 102 GLU B C 1
ATOM 2896 O O . GLU B 1 102 ? 2.445 19.547 1.54 1 69.44 102 GLU B O 1
ATOM 2901 N N . ASP B 1 103 ? 2.031 21.094 0.03 1 75.38 103 ASP B N 1
ATOM 2902 C CA . ASP B 1 103 ? 3.414 21.094 -0.439 1 75.38 103 ASP B CA 1
ATOM 2903 C C . ASP B 1 103 ? 4.379 21.406 0.701 1 75.38 103 ASP B C 1
ATOM 2905 O O . ASP B 1 103 ? 5.484 20.859 0.755 1 75.38 103 ASP B O 1
ATOM 2909 N N . LYS B 1 104 ? 3.871 22.219 1.553 1 84.75 104 LYS B N 1
ATOM 2910 C CA . LYS B 1 104 ? 4.719 22.594 2.682 1 84.75 104 LYS B CA 1
ATOM 2911 C C . LYS B 1 104 ? 5.012 21.391 3.574 1 84.75 104 LYS B C 1
ATOM 2913 O O . LYS B 1 104 ? 6.137 21.234 4.051 1 84.75 104 LYS B O 1
ATOM 2918 N N . ASP B 1 105 ? 3.986 20.578 3.795 1 90.44 105 ASP B N 1
ATOM 2919 C CA . ASP B 1 105 ? 4.176 19.391 4.621 1 90.44 105 ASP B CA 1
ATOM 2920 C C . ASP B 1 105 ? 5.168 18.438 3.975 1 90.44 105 ASP B C 1
ATOM 2922 O O . ASP B 1 105 ? 5.98 17.812 4.668 1 90.44 105 ASP B O 1
ATOM 2926 N N . ILE B 1 106 ? 5.094 18.391 2.67 1 90.12 106 ILE B N 1
ATOM 2927 C CA . ILE B 1 106 ? 6.023 17.531 1.929 1 90.12 106 ILE B CA 1
ATOM 2928 C C . ILE B 1 106 ? 7.445 18.062 2.096 1 90.12 106 ILE B C 1
ATOM 2930 O O . ILE B 1 106 ? 8.352 17.312 2.477 1 90.12 106 ILE B O 1
ATOM 2934 N N . SER B 1 107 ? 7.629 19.297 1.861 1 90.75 107 SER B N 1
ATOM 2935 C CA . SER B 1 107 ? 8.945 19.922 1.973 1 90.75 107 SER B CA 1
ATOM 2936 C C . SER B 1 107 ? 9.492 19.812 3.393 1 90.75 107 SER B C 1
ATOM 2938 O O . SER B 1 107 ? 10.672 19.484 3.588 1 90.75 107 SER B O 1
ATOM 2940 N N . ASP B 1 108 ? 8.617 20.062 4.32 1 96 108 ASP B N 1
ATOM 2941 C CA . ASP B 1 108 ? 9.031 19.984 5.719 1 96 108 ASP B CA 1
ATOM 2942 C C . ASP B 1 108 ? 9.477 18.578 6.086 1 96 108 ASP B C 1
ATOM 2944 O O . ASP B 1 108 ? 10.438 18.391 6.832 1 96 108 ASP B O 1
ATOM 2948 N N . PHE B 1 109 ? 8.805 17.594 5.609 1 96.88 109 PHE B N 1
ATOM 2949 C CA . PHE B 1 109 ? 9.164 16.203 5.883 1 96.88 109 PHE B CA 1
ATOM 2950 C C . PHE B 1 109 ? 10.523 15.875 5.293 1 96.88 109 PHE B C 1
ATOM 2952 O O . PHE B 1 109 ? 11.359 15.25 5.953 1 96.88 109 PHE B O 1
ATOM 2959 N N . ILE B 1 110 ? 10.711 16.281 4.102 1 94.69 110 ILE B N 1
ATOM 2960 C CA . ILE B 1 110 ? 11.992 16.047 3.445 1 94.69 110 ILE B CA 1
ATOM 2961 C C . ILE B 1 110 ? 13.109 16.719 4.238 1 94.69 110 ILE B C 1
ATOM 2963 O O . ILE B 1 110 ? 14.164 16.125 4.461 1 94.69 110 ILE B O 1
ATOM 2967 N N . ASP B 1 111 ? 12.883 17.922 4.645 1 96.62 111 ASP B N 1
ATOM 2968 C CA . ASP B 1 111 ? 13.859 18.641 5.453 1 96.62 111 ASP B CA 1
ATOM 2969 C C . ASP B 1 111 ? 14.172 17.906 6.746 1 96.62 111 ASP B C 1
ATOM 2971 O O . ASP B 1 111 ? 15.32 17.844 7.176 1 96.62 111 ASP B O 1
ATOM 2975 N N . LEU B 1 112 ? 13.117 17.359 7.352 1 97.5 112 LEU B N 1
ATOM 2976 C CA . LEU B 1 112 ? 13.297 16.594 8.586 1 97.5 112 LEU B CA 1
ATOM 2977 C C . LEU B 1 112 ? 14.188 15.375 8.352 1 97.5 112 LEU B C 1
ATOM 2979 O O . LEU B 1 112 ? 15.031 15.055 9.18 1 97.5 112 LEU B O 1
ATOM 2983 N N . LEU B 1 113 ? 13.984 14.695 7.273 1 97.44 113 LEU B N 1
ATOM 2984 C CA . LEU B 1 113 ? 14.805 13.531 6.949 1 97.44 113 LEU B CA 1
ATOM 2985 C C . LEU B 1 113 ? 16.266 13.93 6.754 1 97.44 113 LEU B C 1
ATOM 2987 O O . LEU B 1 113 ? 17.172 13.273 7.273 1 97.44 113 LEU B O 1
ATOM 2991 N N . ILE B 1 114 ? 16.406 14.984 6.02 1 96.38 114 ILE B N 1
ATOM 2992 C CA . ILE B 1 114 ? 17.75 15.438 5.727 1 96.38 114 ILE B CA 1
ATOM 2993 C C . ILE B 1 114 ? 18.453 15.836 7.02 1 96.38 114 ILE B C 1
ATOM 2995 O O . ILE B 1 114 ? 19.594 15.438 7.262 1 96.38 114 ILE B O 1
ATOM 2999 N N . LYS B 1 115 ? 17.781 16.578 7.781 1 96.5 115 LYS B N 1
ATOM 3000 C CA . LYS B 1 115 ? 18.328 17.062 9.039 1 96.5 115 LYS B CA 1
ATOM 3001 C C . LYS B 1 115 ? 18.688 15.914 9.969 1 96.5 115 LYS B C 1
ATOM 3003 O O . LYS B 1 115 ? 19.656 15.992 10.727 1 96.5 115 LYS B O 1
ATOM 3008 N N . ASN B 1 116 ? 17.938 14.797 9.891 1 97.12 116 ASN B N 1
ATOM 3009 C CA . ASN B 1 116 ? 18.109 13.703 10.844 1 97.12 116 ASN B CA 1
ATOM 3010 C C . ASN B 1 116 ? 18.75 12.492 10.195 1 97.12 116 ASN B C 1
ATOM 3012 O O . ASN B 1 116 ? 18.578 11.359 10.656 1 97.12 116 ASN B O 1
ATOM 3016 N N . LYS B 1 117 ? 19.438 12.672 9.156 1 96.12 117 LYS B N 1
ATOM 3017 C CA . LYS B 1 117 ? 20.062 11.594 8.391 1 96.12 117 LYS B CA 1
ATOM 3018 C C . LYS B 1 117 ? 20.984 10.758 9.281 1 96.12 117 LYS B C 1
ATOM 3020 O O . LYS B 1 117 ? 21.109 9.547 9.094 1 96.12 117 LYS B O 1
ATOM 3025 N N . ASN B 1 118 ? 21.578 11.383 10.227 1 96.38 118 ASN B N 1
ATOM 3026 C CA . ASN B 1 118 ? 22.531 10.688 11.078 1 96.38 118 ASN B CA 1
ATOM 3027 C C . ASN B 1 118 ? 22 10.5 12.492 1 96.38 118 ASN B C 1
ATOM 3029 O O . ASN B 1 118 ? 22.75 10.148 13.406 1 96.38 118 ASN B O 1
ATOM 3033 N N . GLU B 1 119 ? 20.75 10.734 12.703 1 98.19 119 GLU B N 1
ATOM 3034 C CA . GLU B 1 119 ? 20.094 10.562 13.992 1 98.19 119 GLU B CA 1
ATOM 3035 C C . GLU B 1 119 ? 19.172 9.344 13.977 1 98.19 119 GLU B C 1
ATOM 3037 O O . GLU B 1 119 ? 18.875 8.797 12.914 1 98.19 119 GLU B O 1
ATOM 3042 N N . VAL B 1 120 ? 18.797 8.945 15.156 1 98.44 120 VAL B N 1
ATOM 3043 C CA . VAL B 1 120 ? 17.938 7.777 15.242 1 98.44 120 VAL B CA 1
ATOM 3044 C C . VAL B 1 120 ? 16.484 8.188 14.984 1 98.44 120 VAL B C 1
ATOM 3046 O O . VAL B 1 120 ? 16.016 9.195 15.523 1 98.44 120 VAL B O 1
ATOM 3049 N N . ILE B 1 121 ? 15.844 7.441 14.133 1 98.69 121 ILE B N 1
ATOM 3050 C CA . ILE B 1 121 ? 14.438 7.613 13.805 1 98.69 121 ILE B CA 1
ATOM 3051 C C . ILE B 1 121 ? 13.641 6.406 14.305 1 98.69 121 ILE B C 1
ATOM 3053 O O . ILE B 1 121 ? 14.016 5.258 14.039 1 98.69 121 ILE B O 1
ATOM 3057 N N . TYR B 1 122 ? 12.586 6.68 15.047 1 98.62 122 TYR B N 1
ATOM 3058 C CA . TYR B 1 122 ? 11.656 5.621 15.422 1 98.62 122 TYR B CA 1
ATOM 3059 C C . TYR B 1 122 ? 10.477 5.566 14.453 1 98.62 122 TYR B C 1
ATOM 3061 O O . TYR B 1 122 ? 10.031 6.598 13.945 1 98.62 122 TYR B O 1
ATOM 3069 N N . THR B 1 123 ? 10.031 4.402 14.203 1 98.75 123 THR B N 1
ATOM 3070 C CA . THR B 1 123 ? 8.711 4.195 13.609 1 98.75 123 THR B CA 1
ATOM 3071 C C . THR B 1 123 ? 7.816 3.385 14.539 1 98.75 123 THR B C 1
ATOM 3073 O O . THR B 1 123 ? 8.312 2.596 15.352 1 98.75 123 THR B O 1
ATOM 3076 N N . ASN B 1 124 ? 6.508 3.656 14.445 1 97.88 124 ASN B N 1
ATOM 3077 C CA . ASN B 1 124 ? 5.582 2.783 15.156 1 97.88 124 ASN B CA 1
ATOM 3078 C C . ASN B 1 124 ? 4.219 2.734 14.477 1 97.88 124 ASN B C 1
ATOM 3080 O O . ASN B 1 124 ? 3.93 3.545 13.594 1 97.88 124 ASN B O 1
ATOM 3084 N N . GLY B 1 125 ? 3.502 1.783 14.742 1 97.88 125 GLY B N 1
ATOM 3085 C CA . GLY B 1 125 ? 2.184 1.391 14.266 1 97.88 125 GLY B CA 1
ATOM 3086 C C . GLY B 1 125 ? 1.746 0.032 14.781 1 97.88 125 GLY B C 1
ATOM 3087 O O . GLY B 1 125 ? 2.572 -0.867 14.953 1 97.88 125 GLY B O 1
ATOM 3088 N N . LEU B 1 126 ? 0.523 -0.081 15.039 1 96.12 126 LEU B N 1
ATOM 3089 C CA . LEU B 1 126 ? 0.016 -1.337 15.578 1 96.12 126 LEU B CA 1
ATOM 3090 C C . LEU B 1 126 ? -0.993 -1.972 14.633 1 96.12 126 LEU B C 1
ATOM 3092 O O . LEU B 1 126 ? -1.527 -1.3 13.742 1 96.12 126 LEU B O 1
ATOM 3096 N N . ALA B 1 127 ? -1.219 -3.293 14.844 1 93.81 127 ALA B N 1
ATOM 3097 C CA . ALA B 1 127 ? -2.152 -4.066 14.031 1 93.81 127 ALA B CA 1
ATOM 3098 C C . ALA B 1 127 ? -1.778 -3.992 12.555 1 93.81 127 ALA B C 1
ATOM 3100 O O . ALA B 1 127 ? -0.635 -4.266 12.18 1 93.81 127 ALA B O 1
ATOM 3101 N N . PHE B 1 128 ? -2.703 -3.518 11.727 1 94.88 128 PHE B N 1
ATOM 3102 C CA . PHE B 1 128 ? -2.393 -3.463 10.305 1 94.88 128 PHE B CA 1
ATOM 3103 C C . PHE B 1 128 ? -1.324 -2.412 10.023 1 94.88 128 PHE B C 1
ATOM 3105 O O . PHE B 1 128 ? -0.521 -2.568 9.102 1 94.88 128 PHE B O 1
ATOM 3112 N N . SER B 1 129 ? -1.287 -1.419 10.883 1 96.69 129 SER B N 1
ATOM 3113 C CA . SER B 1 129 ? -0.288 -0.366 10.727 1 96.69 129 SER B CA 1
ATOM 3114 C C . SER B 1 129 ? 1.113 -0.885 11.031 1 96.69 129 SER B C 1
ATOM 3116 O O . SER B 1 129 ? 2.107 -0.281 10.625 1 96.69 129 SER B O 1
ATOM 3118 N N . TYR B 1 130 ? 1.138 -1.96 11.766 1 97.81 130 TYR B N 1
ATOM 3119 C CA . TYR B 1 130 ? 2.416 -2.592 12.078 1 97.81 130 TYR B CA 1
ATOM 3120 C C . TYR B 1 130 ? 3.186 -2.918 10.805 1 97.81 130 TYR B C 1
ATOM 3122 O O . TYR B 1 130 ? 4.375 -2.613 10.695 1 97.81 130 TYR B O 1
ATOM 3130 N N . PHE B 1 131 ? 2.547 -3.477 9.852 1 97.44 131 PHE B N 1
ATOM 3131 C CA . PHE B 1 131 ? 3.193 -3.916 8.617 1 97.44 131 PHE B CA 1
ATOM 3132 C C . PHE B 1 131 ? 3.666 -2.721 7.801 1 97.44 131 PHE B C 1
ATOM 3134 O O . PHE B 1 131 ? 4.719 -2.777 7.164 1 97.44 131 PHE B O 1
ATOM 3141 N N . ILE B 1 132 ? 2.934 -1.664 7.844 1 97.81 132 ILE B N 1
ATOM 3142 C CA . ILE B 1 132 ? 3.285 -0.442 7.129 1 97.81 132 ILE B CA 1
ATOM 3143 C C . ILE B 1 132 ? 4.496 0.214 7.789 1 97.81 132 ILE B C 1
ATOM 3145 O O . ILE B 1 132 ? 5.441 0.619 7.109 1 97.81 132 ILE B O 1
ATOM 3149 N N . ALA B 1 133 ? 4.461 0.257 9.117 1 98.56 133 ALA B N 1
ATOM 3150 C CA . ALA B 1 133 ? 5.57 0.844 9.867 1 98.56 133 ALA B CA 1
ATOM 3151 C C . ALA B 1 133 ? 6.863 0.068 9.633 1 98.56 133 ALA B C 1
ATOM 3153 O O . ALA B 1 133 ? 7.934 0.663 9.484 1 98.56 133 ALA B O 1
ATOM 3154 N N . GLN B 1 134 ? 6.75 -1.193 9.633 1 98.31 134 GLN B N 1
ATOM 3155 C CA . GLN B 1 134 ? 7.922 -2.031 9.391 1 98.31 134 GLN B CA 1
ATOM 3156 C C . GLN B 1 134 ? 8.461 -1.821 7.977 1 98.31 134 GLN B C 1
ATOM 3158 O O . GLN B 1 134 ? 9.68 -1.806 7.773 1 98.31 134 GLN B O 1
ATOM 3163 N N . TYR B 1 135 ? 7.594 -1.719 7.062 1 97.94 135 TYR B N 1
ATOM 3164 C CA . TYR B 1 135 ? 8.008 -1.407 5.699 1 97.94 135 TYR B CA 1
ATOM 3165 C C . TYR B 1 135 ? 8.766 -0.087 5.648 1 97.94 135 TYR B C 1
ATOM 3167 O O . TYR B 1 135 ? 9.844 -0.003 5.047 1 97.94 135 TYR B O 1
ATOM 3175 N N . PHE B 1 136 ? 8.211 0.937 6.289 1 98.31 136 PHE B N 1
ATOM 3176 C CA . PHE B 1 136 ? 8.875 2.234 6.363 1 98.31 136 PHE B CA 1
ATOM 3177 C C . PHE B 1 136 ? 10.273 2.098 6.957 1 98.31 136 PHE B C 1
ATOM 3179 O O . PHE B 1 136 ? 11.234 2.668 6.434 1 98.31 136 PHE B O 1
ATOM 3186 N N . THR B 1 137 ? 10.336 1.362 8.031 1 98.5 137 THR B N 1
ATOM 3187 C CA . THR B 1 137 ? 11.594 1.164 8.727 1 98.5 137 THR B CA 1
ATOM 3188 C C . THR B 1 137 ? 12.641 0.56 7.797 1 98.5 137 THR B C 1
ATOM 3190 O O . THR B 1 137 ? 13.75 1.081 7.68 1 98.5 137 THR B O 1
ATOM 3193 N N . ARG B 1 138 ? 12.266 -0.49 7.156 1 97.25 138 ARG B N 1
ATOM 3194 C CA . ARG B 1 138 ? 13.203 -1.171 6.266 1 97.25 138 ARG B CA 1
ATOM 3195 C C . ARG B 1 138 ? 13.641 -0.254 5.129 1 97.25 138 ARG B C 1
ATOM 3197 O O . ARG B 1 138 ? 14.82 -0.222 4.773 1 97.25 138 ARG B O 1
ATOM 3204 N N . LYS B 1 139 ? 12.672 0.419 4.543 1 96.38 139 LYS B N 1
ATOM 3205 C CA . LYS B 1 139 ? 12.992 1.324 3.445 1 96.38 139 LYS B CA 1
ATOM 3206 C C . LYS B 1 139 ? 13.984 2.398 3.889 1 96.38 139 LYS B C 1
ATOM 3208 O O . LYS B 1 139 ? 14.953 2.686 3.186 1 96.38 139 LYS B O 1
ATOM 3213 N N . LEU B 1 140 ? 13.781 2.934 5.035 1 97.56 140 LEU B N 1
ATOM 3214 C CA . LEU B 1 140 ? 14.664 3.973 5.551 1 97.56 140 LEU B CA 1
ATOM 3215 C C . LEU B 1 140 ? 16.047 3.408 5.836 1 97.56 140 LEU B C 1
ATOM 3217 O O . LEU B 1 140 ? 17.062 4.066 5.574 1 97.56 140 LEU B O 1
ATOM 3221 N N . ILE B 1 141 ? 16.125 2.203 6.336 1 97.25 141 ILE B N 1
ATOM 3222 C CA . ILE B 1 141 ? 17.406 1.562 6.594 1 97.25 141 ILE B CA 1
ATOM 3223 C C . ILE B 1 141 ? 18.156 1.361 5.277 1 97.25 141 ILE B C 1
ATOM 3225 O O . ILE B 1 141 ? 19.359 1.659 5.184 1 97.25 141 ILE B O 1
ATOM 3229 N N . VAL B 1 142 ? 17.438 0.927 4.242 1 94.88 142 VAL B N 1
ATOM 3230 C CA . VAL B 1 142 ? 18.031 0.71 2.924 1 94.88 142 VAL B CA 1
ATOM 3231 C C . VAL B 1 142 ? 18.609 2.021 2.395 1 94.88 142 VAL B C 1
ATOM 3233 O O . VAL B 1 142 ? 19.625 2.023 1.71 1 94.88 142 VAL B O 1
ATOM 3236 N N . LEU B 1 143 ? 18 3.08 2.795 1 93.44 143 LEU B N 1
ATOM 3237 C CA . LEU B 1 143 ? 18.422 4.395 2.314 1 93.44 143 LEU B CA 1
ATOM 3238 C C . LEU B 1 143 ? 19.5 4.984 3.215 1 93.44 143 LEU B C 1
ATOM 3240 O O . LEU B 1 143 ? 19.906 6.129 3.023 1 93.44 143 LEU B O 1
ATOM 3244 N N . GLY B 1 144 ? 19.906 4.281 4.273 1 95.94 144 GLY B N 1
ATOM 3245 C CA . GLY B 1 144 ? 21.031 4.668 5.098 1 95.94 144 GLY B CA 1
ATOM 3246 C C . GLY B 1 144 ? 20.625 5.387 6.375 1 95.94 144 GLY B C 1
ATOM 3247 O O . GLY B 1 144 ? 21.484 5.922 7.086 1 95.94 144 GLY B O 1
ATOM 3248 N N . PHE B 1 145 ? 19.375 5.387 6.711 1 97.44 145 PHE B N 1
ATOM 3249 C CA . PHE B 1 145 ? 18.922 6.008 7.953 1 97.44 145 PHE B CA 1
ATOM 3250 C C . PHE B 1 145 ? 19.062 5.043 9.125 1 97.44 145 PHE B C 1
ATOM 3252 O O . PHE B 1 145 ? 18.984 3.826 8.938 1 97.44 145 PHE B O 1
ATOM 3259 N N . ARG B 1 146 ? 19.312 5.574 10.266 1 98.25 146 ARG B N 1
ATOM 3260 C CA . ARG B 1 146 ? 19.25 4.816 11.508 1 98.25 146 ARG B CA 1
ATOM 3261 C C . ARG B 1 146 ? 17.812 4.738 12.023 1 98.25 146 ARG B C 1
ATOM 3263 O O . ARG B 1 146 ? 17.406 5.531 12.875 1 98.25 146 ARG B O 1
ATOM 3270 N N . CYS B 1 147 ? 17.109 3.768 11.531 1 98.44 147 CYS B N 1
ATOM 3271 C CA . CYS B 1 147 ? 15.68 3.684 11.82 1 98.44 147 CYS B CA 1
ATOM 3272 C C . CYS B 1 147 ? 15.359 2.406 12.586 1 98.44 147 CYS B C 1
ATOM 3274 O O . CYS B 1 147 ? 15.891 1.339 12.273 1 98.44 147 CYS B O 1
ATOM 3276 N N . ILE B 1 148 ? 14.484 2.535 13.602 1 98.31 148 ILE B N 1
ATOM 3277 C CA . ILE B 1 148 ? 14.109 1.408 14.445 1 98.31 148 ILE B CA 1
ATOM 3278 C C . ILE B 1 148 ? 12.594 1.411 14.664 1 98.31 148 ILE B C 1
ATOM 3280 O O . ILE B 1 148 ? 12.016 2.434 15.039 1 98.31 148 ILE B O 1
ATOM 3284 N N . TYR B 1 149 ? 12.031 0.279 14.391 1 98.56 149 TYR B N 1
ATOM 3285 C CA . TYR B 1 149 ? 10.656 0.086 14.844 1 98.56 149 TYR B CA 1
ATOM 3286 C C . TYR B 1 149 ? 10.609 -0.242 16.328 1 98.56 149 TYR B C 1
ATOM 3288 O O . TYR B 1 149 ? 11.359 -1.096 16.812 1 98.56 149 TYR B O 1
ATOM 3296 N N . SER B 1 150 ? 9.688 0.452 17.078 1 97 150 SER B N 1
ATOM 3297 C CA . SER B 1 150 ? 9.633 0.137 18.5 1 97 150 SER B CA 1
ATOM 3298 C C . SER B 1 150 ? 8.195 0.135 19 1 97 150 SER B C 1
ATOM 3300 O O . SER B 1 150 ? 7.438 1.072 18.734 1 97 150 SER B O 1
ATOM 3302 N N . GLU B 1 151 ? 7.867 -0.929 19.688 1 94.75 151 GLU B N 1
ATOM 3303 C CA . GLU B 1 151 ? 6.602 -1.015 20.406 1 94.75 151 GLU B CA 1
ATOM 3304 C C . GLU B 1 151 ? 6.816 -0.884 21.922 1 94.75 151 GLU B C 1
ATOM 3306 O O . GLU B 1 151 ? 5.895 -1.107 22.703 1 94.75 151 GLU B O 1
ATOM 3311 N N . ALA B 1 152 ? 8.008 -0.583 22.281 1 92.19 152 ALA B N 1
ATOM 3312 C CA . ALA B 1 152 ? 8.328 -0.408 23.688 1 92.19 152 ALA B CA 1
ATOM 3313 C C . ALA B 1 152 ? 8.109 1.037 24.125 1 92.19 152 ALA B C 1
ATOM 3315 O O . ALA B 1 152 ? 8.766 1.95 23.625 1 92.19 152 ALA B O 1
ATOM 3316 N N . TYR B 1 153 ? 7.258 1.153 25.094 1 93.06 153 TYR B N 1
ATOM 3317 C CA . TYR B 1 153 ? 6.969 2.492 25.594 1 93.06 153 TYR B CA 1
ATOM 3318 C C . TYR B 1 153 ? 8.242 3.176 26.078 1 93.06 153 TYR B C 1
ATOM 3320 O O . TYR B 1 153 ? 8.414 4.383 25.891 1 93.06 153 TYR B O 1
ATOM 3328 N N . GLU B 1 154 ? 9.07 2.457 26.609 1 92.75 154 GLU B N 1
ATOM 3329 C CA . GLU B 1 154 ? 10.312 2.953 27.203 1 92.75 154 GLU B CA 1
ATOM 3330 C C . GLU B 1 154 ? 11.211 3.588 26.141 1 92.75 154 GLU B C 1
ATOM 3332 O O . GLU B 1 154 ? 12.039 4.445 26.469 1 92.75 154 GLU B O 1
ATOM 3337 N N . SER B 1 155 ? 11.094 3.117 24.922 1 94.94 155 SER B N 1
ATOM 3338 C CA . SER B 1 155 ? 11.875 3.713 23.844 1 94.94 155 SER B CA 1
ATOM 3339 C C . SER B 1 155 ? 11.625 5.215 23.75 1 94.94 155 SER B C 1
ATOM 3341 O O . SER B 1 155 ? 12.555 5.984 23.484 1 94.94 155 SER B O 1
ATOM 3343 N N . TYR B 1 156 ? 10.445 5.613 24.031 1 95.25 156 TYR B N 1
ATOM 3344 C CA . TYR B 1 156 ? 10.031 7 23.859 1 95.25 156 TYR B CA 1
ATOM 3345 C C . TYR B 1 156 ? 10.148 7.773 25.156 1 95.25 156 TYR B C 1
ATOM 3347 O O . TYR B 1 156 ? 10.547 8.938 25.156 1 95.25 156 TYR B O 1
ATOM 3355 N N . ASP B 1 157 ? 9.828 7.098 26.219 1 94.94 157 ASP B N 1
ATOM 3356 C CA . ASP B 1 157 ? 9.789 7.742 27.531 1 94.94 157 ASP B CA 1
ATOM 3357 C C . ASP B 1 157 ? 11.195 7.988 28.062 1 94.94 157 ASP B C 1
ATOM 3359 O O . ASP B 1 157 ? 11.484 9.062 28.578 1 94.94 157 ASP B O 1
ATOM 3363 N N . VAL B 1 158 ? 11.992 6.984 27.969 1 95.62 158 VAL B N 1
ATOM 3364 C CA . VAL B 1 158 ? 13.359 7.117 28.453 1 95.62 158 VAL B CA 1
ATOM 3365 C C . VAL B 1 158 ? 14.25 7.66 27.344 1 95.62 158 VAL B C 1
ATOM 3367 O O . VAL B 1 158 ? 15.141 8.477 27.594 1 95.62 158 VAL B O 1
ATOM 3370 N N . ASN B 1 159 ? 14.016 7.184 26.047 1 95.94 159 ASN B N 1
ATOM 3371 C CA . ASN B 1 159 ? 14.734 7.574 24.844 1 95.94 159 ASN B CA 1
ATOM 3372 C C . ASN B 1 159 ? 16.25 7.477 25.047 1 95.94 159 ASN B C 1
ATOM 3374 O O . ASN B 1 159 ? 16.969 8.438 24.797 1 95.94 159 ASN B O 1
ATOM 3378 N N . ALA B 1 160 ? 16.719 6.301 25.406 1 93.88 160 ALA B N 1
ATOM 3379 C CA . ALA B 1 160 ? 18.109 6.074 25.766 1 93.88 160 ALA B CA 1
ATOM 3380 C C . ALA B 1 160 ? 19.016 6.266 24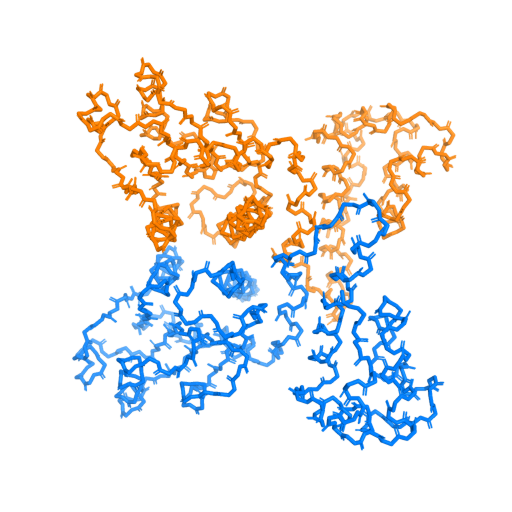.547 1 93.88 160 ALA B C 1
ATOM 3382 O O . ALA B 1 160 ? 20.188 6.652 24.688 1 93.88 160 ALA B O 1
ATOM 3383 N N . ILE B 1 161 ? 18.5 6.121 23.391 1 94.56 161 ILE B N 1
ATOM 3384 C CA . ILE B 1 161 ? 19.344 6.18 22.203 1 94.56 161 ILE B CA 1
ATOM 3385 C C . ILE B 1 161 ? 19.203 7.539 21.531 1 94.56 161 ILE B C 1
ATOM 3387 O O . ILE B 1 161 ? 19.719 7.754 20.438 1 94.56 161 ILE B O 1
ATOM 3391 N N . LYS B 1 162 ? 18.438 8.453 22.125 1 96.69 162 LYS B N 1
ATOM 3392 C CA . LYS B 1 162 ? 18.344 9.867 21.766 1 96.69 162 LYS B CA 1
ATOM 3393 C C . LYS B 1 162 ? 17.797 10.039 20.359 1 96.69 162 LYS B C 1
ATOM 3395 O O . LYS B 1 162 ? 18.375 10.758 19.547 1 96.69 162 LYS B O 1
ATOM 3400 N N . ALA B 1 163 ? 16.719 9.336 20.109 1 98.12 163 ALA B N 1
ATOM 3401 C CA . ALA B 1 163 ? 16.031 9.508 18.828 1 98.12 163 ALA B CA 1
ATOM 3402 C C . ALA B 1 163 ? 15.531 10.945 18.656 1 98.12 163 ALA B C 1
ATOM 3404 O O . ALA B 1 163 ? 15.227 11.617 19.641 1 98.12 163 ALA B O 1
ATOM 3405 N N . LYS B 1 164 ? 15.453 11.32 17.375 1 98.38 164 LYS B N 1
ATOM 3406 C CA . LYS B 1 164 ? 15.086 12.711 17.109 1 98.38 164 LYS B CA 1
ATOM 3407 C C . LYS B 1 164 ? 13.781 12.797 16.328 1 98.38 164 LYS B C 1
ATOM 3409 O O . LYS B 1 164 ? 13.156 13.859 16.281 1 98.38 164 LYS B O 1
ATOM 3414 N N . LEU B 1 165 ? 13.383 11.711 15.797 1 98.56 165 LEU B N 1
ATOM 3415 C CA . LEU B 1 165 ? 12.195 11.695 14.953 1 98.56 165 LEU B CA 1
ATOM 3416 C C . LEU B 1 165 ? 11.383 10.422 15.164 1 98.56 165 LEU B C 1
ATOM 3418 O O . LEU B 1 165 ? 11.953 9.336 15.281 1 98.56 165 LEU B O 1
ATOM 3422 N N . LEU B 1 166 ? 10.086 10.602 15.297 1 98.69 166 LEU B N 1
ATOM 3423 C CA . LEU B 1 166 ? 9.133 9.5 15.312 1 98.69 166 LEU B CA 1
ATOM 3424 C C . LEU B 1 166 ? 8.18 9.586 14.125 1 98.69 166 LEU B C 1
ATOM 3426 O O . LEU B 1 166 ? 7.555 10.625 13.898 1 98.69 166 LEU B O 1
ATOM 3430 N N . ILE B 1 167 ? 8.141 8.516 13.344 1 98.81 167 ILE B N 1
ATOM 3431 C CA . ILE B 1 167 ? 7.137 8.367 12.297 1 98.81 167 ILE B CA 1
ATOM 3432 C C . ILE B 1 167 ? 6.086 7.344 12.734 1 98.81 167 ILE B C 1
ATOM 3434 O O . ILE B 1 167 ? 6.383 6.152 12.859 1 98.81 167 ILE B O 1
ATOM 3438 N N . ALA B 1 168 ? 4.871 7.832 12.953 1 98.69 168 ALA B N 1
ATOM 3439 C CA . ALA B 1 168 ? 3.803 6.992 13.484 1 98.69 168 ALA B CA 1
ATOM 3440 C C . ALA B 1 168 ? 2.689 6.805 12.461 1 98.69 168 ALA B C 1
ATOM 3442 O O . ALA B 1 168 ? 2.312 7.75 11.766 1 98.69 168 ALA B O 1
ATOM 3443 N N . ILE B 1 169 ? 2.225 5.578 12.336 1 98.06 169 ILE B N 1
ATOM 3444 C CA . ILE B 1 169 ? 1.116 5.258 11.445 1 98.06 169 ILE B CA 1
ATOM 3445 C C . ILE B 1 169 ? -0.069 4.738 12.258 1 98.06 169 ILE B C 1
ATOM 3447 O O . ILE B 1 169 ? 0.058 3.758 12.992 1 98.06 169 ILE B O 1
ATOM 3451 N N . SER B 1 170 ? -1.197 5.41 12.141 1 96.19 170 SER B N 1
ATOM 3452 C CA . SER B 1 170 ? -2.42 5.035 12.852 1 96.19 170 SER B CA 1
ATOM 3453 C C . SER B 1 170 ? -3.658 5.516 12.102 1 96.19 170 SER B C 1
ATOM 3455 O O . SER B 1 170 ? -3.945 6.715 12.07 1 96.19 170 SER B O 1
ATOM 3457 N N . LYS B 1 171 ? -4.395 4.586 11.562 1 91.88 171 LYS B N 1
ATOM 3458 C CA . LYS B 1 171 ? -5.555 4.965 10.766 1 91.88 171 LYS B CA 1
ATOM 3459 C C . LYS B 1 171 ? -6.5 5.863 11.555 1 91.88 171 LYS B C 1
ATOM 3461 O O . LYS B 1 171 ? -6.855 6.953 11.102 1 91.88 171 LYS B O 1
ATOM 3466 N N . SER B 1 172 ? -6.859 5.496 12.727 1 90.06 172 SER B N 1
ATOM 3467 C CA . SER B 1 172 ? -7.816 6.262 13.523 1 90.06 172 SER B CA 1
ATOM 3468 C C . SER B 1 172 ? -7.148 7.461 14.188 1 90.06 172 SER B C 1
ATOM 3470 O O . SER B 1 172 ? -7.816 8.438 14.523 1 90.06 172 SER B O 1
ATOM 3472 N N . GLY B 1 173 ? -5.863 7.359 14.484 1 95.69 173 GLY B N 1
ATOM 3473 C CA . GLY B 1 173 ? -5.137 8.359 15.25 1 95.69 173 GLY B CA 1
ATOM 3474 C C . GLY B 1 173 ? -5.516 8.383 16.719 1 95.69 173 GLY B C 1
ATOM 3475 O O . GLY B 1 173 ? -5.215 9.344 17.438 1 95.69 173 GLY B O 1
ATOM 3476 N N . GLU B 1 174 ? -6.199 7.309 17.062 1 95.19 174 GLU B N 1
ATOM 3477 C CA . GLU B 1 174 ? -6.723 7.281 18.422 1 95.19 174 GLU B CA 1
ATOM 3478 C C . GLU B 1 174 ? -6.238 6.051 19.172 1 95.19 174 GLU B C 1
ATOM 3480 O O . GLU B 1 174 ? -6.766 5.719 20.234 1 95.19 174 GLU B O 1
ATOM 3485 N N . THR B 1 175 ? -5.281 5.312 18.656 1 95.06 175 THR B N 1
ATOM 3486 C CA . THR B 1 175 ? -4.754 4.121 19.312 1 95.06 175 THR B CA 1
ATOM 3487 C C . THR B 1 175 ? -4.004 4.488 20.594 1 95.06 175 THR B C 1
ATOM 3489 O O . THR B 1 175 ? -3.025 5.238 20.547 1 95.06 175 THR B O 1
ATOM 3492 N N . ASP B 1 176 ? -4.332 3.92 21.656 1 96.25 176 ASP B N 1
ATOM 3493 C CA . ASP B 1 176 ? -3.859 4.309 22.969 1 96.25 176 ASP B CA 1
ATOM 3494 C C . ASP B 1 176 ? -2.334 4.273 23.047 1 96.25 176 ASP B C 1
ATOM 3496 O O . ASP B 1 176 ? -1.7 5.258 23.422 1 96.25 176 ASP B O 1
ATOM 3500 N N . PHE B 1 177 ? -1.774 3.217 22.719 1 96.69 177 PHE B N 1
ATOM 3501 C CA . PHE B 1 177 ? -0.324 3.086 22.797 1 96.69 177 PHE B CA 1
ATOM 3502 C C . PHE B 1 177 ? 0.359 4.16 21.953 1 96.69 177 PHE B C 1
ATOM 3504 O O . PHE B 1 177 ? 1.327 4.777 22.406 1 96.69 177 PHE B O 1
ATOM 3511 N N . ILE B 1 178 ? -0.166 4.359 20.781 1 97.75 178 ILE B N 1
ATOM 3512 C CA . ILE B 1 178 ? 0.466 5.297 19.859 1 97.75 178 ILE B CA 1
ATOM 3513 C C . ILE B 1 178 ? 0.381 6.711 20.438 1 97.75 178 ILE B C 1
ATOM 3515 O O . ILE B 1 178 ? 1.343 7.48 20.344 1 97.75 178 ILE B O 1
ATOM 3519 N N . ILE B 1 179 ? -0.734 7 21.031 1 97.69 179 ILE B N 1
ATOM 3520 C CA . ILE B 1 179 ? -0.941 8.32 21.625 1 97.69 179 ILE B CA 1
ATOM 3521 C C . ILE B 1 179 ? 0.018 8.508 22.797 1 97.69 179 ILE B C 1
ATOM 3523 O O . ILE B 1 179 ? 0.73 9.516 22.875 1 97.69 179 ILE B O 1
ATOM 3527 N N . ARG B 1 180 ? 0.1 7.586 23.641 1 97.69 180 ARG B N 1
ATOM 3528 C CA . ARG B 1 180 ? 0.957 7.691 24.812 1 97.69 180 ARG B CA 1
ATOM 3529 C C . ARG B 1 180 ? 2.426 7.77 24.406 1 97.69 180 ARG B C 1
ATOM 3531 O O . ARG B 1 180 ? 3.189 8.555 24.984 1 97.69 180 ARG B O 1
ATOM 3538 N N . ALA B 1 181 ? 2.801 6.898 23.516 1 97.81 181 ALA B N 1
ATOM 3539 C CA . ALA B 1 181 ? 4.168 6.922 23 1 97.81 181 ALA B CA 1
ATOM 3540 C C . ALA B 1 181 ? 4.508 8.281 22.391 1 97.81 181 ALA B C 1
ATOM 3542 O O . ALA B 1 181 ? 5.602 8.812 22.609 1 97.81 181 ALA B O 1
ATOM 3543 N N . SER B 1 182 ? 3.559 8.82 21.688 1 98.12 182 SER B N 1
ATOM 3544 C CA . SER B 1 182 ? 3.77 10.117 21.031 1 98.12 182 SER B CA 1
ATOM 3545 C C . SER B 1 182 ? 3.842 11.242 22.062 1 98.12 182 SER B C 1
ATOM 3547 O O . SER B 1 182 ? 4.613 12.188 21.891 1 98.12 182 SER B O 1
ATOM 3549 N N . GLU B 1 183 ? 3.047 11.164 23.062 1 98 183 GLU B N 1
ATOM 3550 C CA . GLU B 1 183 ? 3.125 12.141 24.141 1 98 183 GLU B CA 1
ATOM 3551 C C . GLU B 1 183 ? 4.508 12.133 24.781 1 98 183 GLU B C 1
ATOM 3553 O O . GLU B 1 183 ? 5.098 13.188 25.016 1 98 183 GLU B O 1
ATOM 3558 N N . SER B 1 184 ? 4.957 10.977 25.078 1 97.88 184 SER B N 1
ATOM 3559 C CA . SER B 1 184 ? 6.285 10.836 25.672 1 97.88 184 SER B CA 1
ATOM 3560 C C . SER B 1 184 ? 7.371 11.336 24.719 1 97.88 184 SER B C 1
ATOM 3562 O O . SER B 1 184 ? 8.336 11.969 25.156 1 97.88 184 SER B O 1
ATOM 3564 N N . ALA B 1 185 ? 7.227 10.992 23.484 1 97.88 185 ALA B N 1
ATOM 3565 C CA . ALA B 1 185 ? 8.172 11.453 22.469 1 97.88 185 ALA B CA 1
ATOM 3566 C C . ALA B 1 185 ? 8.25 12.977 22.453 1 97.88 185 ALA B C 1
ATOM 3568 O O . ALA B 1 185 ? 9.344 13.555 22.469 1 97.88 185 ALA B O 1
ATOM 3569 N N . LYS B 1 186 ? 7.125 13.539 22.484 1 97.38 186 LYS B N 1
ATOM 3570 C CA . LYS B 1 186 ? 7.055 15 22.453 1 97.38 186 LYS B CA 1
ATOM 3571 C C . LYS B 1 186 ? 7.727 15.594 23.688 1 97.38 186 LYS B C 1
ATOM 3573 O O . LYS B 1 186 ? 8.477 16.562 23.594 1 97.38 186 LYS B O 1
ATOM 3578 N N . LYS B 1 187 ? 7.496 15.039 24.781 1 96.75 187 LYS B N 1
ATOM 3579 C CA . LYS B 1 187 ? 8.094 15.5 26.031 1 96.75 187 LYS B CA 1
ATOM 3580 C C . LYS B 1 187 ? 9.617 15.406 25.984 1 96.75 187 LYS B C 1
ATOM 3582 O O . LYS B 1 187 ? 10.312 16.234 26.562 1 96.75 187 LYS B O 1
ATOM 3587 N N . ASN B 1 188 ? 10.086 14.492 25.25 1 96.94 188 ASN B N 1
ATOM 3588 C CA . ASN B 1 188 ? 11.523 14.258 25.172 1 96.94 188 ASN B CA 1
ATOM 3589 C C . ASN B 1 188 ? 12.133 14.93 23.938 1 96.94 188 ASN B C 1
ATOM 3591 O O . ASN B 1 188 ? 13.258 14.617 23.547 1 96.94 188 ASN B O 1
ATOM 3595 N N . GLY B 1 189 ? 11.367 15.727 23.266 1 96.44 189 GLY B N 1
ATOM 3596 C CA . GLY B 1 189 ? 11.883 16.562 22.203 1 96.44 189 GLY B CA 1
ATOM 3597 C C . GLY B 1 189 ? 11.953 15.836 20.859 1 96.44 189 GLY B C 1
ATOM 3598 O O . GLY B 1 189 ? 12.609 16.312 19.938 1 96.44 189 GLY B O 1
ATOM 3599 N N . ILE B 1 190 ? 11.391 14.68 20.766 1 98.06 190 ILE B N 1
ATOM 3600 C CA . ILE B 1 190 ? 11.336 13.945 19.516 1 98.06 190 ILE B CA 1
ATOM 3601 C C . ILE B 1 190 ? 10.266 14.555 18.609 1 98.06 190 ILE B C 1
ATOM 3603 O O . ILE B 1 190 ? 9.109 14.719 19.016 1 98.06 190 ILE B O 1
ATOM 3607 N N . LYS B 1 191 ? 10.617 14.922 17.406 1 98.5 191 LYS B N 1
ATOM 3608 C CA . LYS B 1 191 ? 9.633 15.398 16.438 1 98.5 191 LYS B CA 1
ATOM 3609 C C . LYS B 1 191 ? 8.742 14.258 15.961 1 98.5 191 LYS B C 1
ATOM 3611 O O . LYS B 1 191 ? 9.211 13.133 15.789 1 98.5 191 LYS B O 1
ATOM 3616 N N . ILE B 1 192 ? 7.469 14.625 15.734 1 98.69 19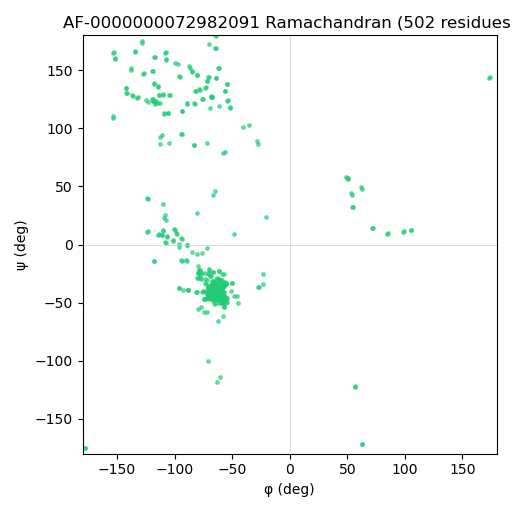2 ILE B N 1
ATOM 3617 C CA . ILE B 1 192 ? 6.516 13.578 15.383 1 98.69 192 ILE B CA 1
ATOM 3618 C C . ILE B 1 192 ? 5.941 13.852 13.992 1 98.69 192 ILE B C 1
ATOM 3620 O O . ILE B 1 192 ? 5.402 14.93 13.742 1 98.69 192 ILE B O 1
ATOM 3624 N N . VAL B 1 193 ? 6.094 12.875 13.109 1 98.69 193 VAL B N 1
ATOM 3625 C CA . VAL B 1 193 ? 5.375 12.812 11.836 1 98.69 193 VAL B CA 1
ATOM 3626 C C . VAL B 1 193 ? 4.367 11.664 11.875 1 98.69 193 VAL B C 1
ATOM 3628 O O . VAL B 1 193 ? 4.715 10.539 12.242 1 98.69 193 VAL B O 1
ATOM 3631 N N . SER B 1 194 ? 3.141 11.961 11.523 1 98.38 194 SER B N 1
ATOM 3632 C CA . SER B 1 194 ? 2.133 10.914 11.609 1 98.38 194 SER B CA 1
ATOM 3633 C C . SER B 1 194 ? 1.389 10.758 10.281 1 98.38 194 SER B C 1
ATOM 3635 O O . SER B 1 194 ? 1.317 11.695 9.492 1 98.38 194 SER B O 1
ATOM 3637 N N . PHE B 1 195 ? 1.009 9.578 9.992 1 96.44 195 PHE B N 1
ATOM 3638 C CA . PHE B 1 195 ? 0.068 9.211 8.938 1 96.44 195 PHE B CA 1
ATOM 3639 C C . PHE B 1 195 ? -1.251 8.727 9.531 1 96.44 195 PHE B C 1
ATOM 3641 O O . PHE B 1 195 ? -1.295 7.703 10.219 1 96.44 195 PHE B O 1
ATOM 3648 N N . THR B 1 196 ? -2.295 9.516 9.297 1 94.38 196 THR B N 1
ATOM 3649 C CA . THR B 1 196 ? -3.584 9.18 9.891 1 94.38 196 THR B CA 1
ATOM 3650 C C . THR B 1 196 ? -4.703 9.312 8.867 1 94.38 196 THR B C 1
ATOM 3652 O O . THR B 1 196 ? -4.48 9.812 7.758 1 94.38 196 THR B O 1
ATOM 3655 N N . GLY B 1 197 ? -5.777 8.766 9.242 1 84.94 197 GLY B N 1
ATOM 3656 C CA . GLY B 1 197 ? -6.953 8.984 8.414 1 84.94 197 GLY B CA 1
ATOM 3657 C C . GLY B 1 197 ? -7.395 10.43 8.367 1 84.94 197 GLY B C 1
ATOM 3658 O O . GLY B 1 197 ? -6.785 11.289 9 1 84.94 197 GLY B O 1
ATOM 3659 N N . GLU B 1 198 ? -8.398 10.727 7.668 1 69.25 198 GLU B N 1
ATOM 3660 C CA . GLU B 1 198 ? -8.852 12.078 7.359 1 69.25 198 GLU B CA 1
ATOM 3661 C C . GLU B 1 198 ? -9.492 12.742 8.578 1 69.25 198 GLU B C 1
ATOM 3663 O O . GLU B 1 198 ? -9.344 13.945 8.789 1 69.25 198 GLU B O 1
ATOM 3668 N N . ALA B 1 199 ? -10.133 12 9.375 1 71.62 199 ALA B N 1
ATOM 3669 C CA . ALA B 1 199 ? -10.852 12.562 10.516 1 71.62 199 ALA B CA 1
ATOM 3670 C C . ALA B 1 199 ? -9.883 13.211 11.508 1 71.62 199 ALA B C 1
ATOM 3672 O O . ALA B 1 199 ? -8.734 12.789 11.633 1 71.62 199 ALA B O 1
ATOM 3673 N N . GLU B 1 200 ? -10.406 14.344 12.078 1 85.38 200 GLU B N 1
ATOM 3674 C CA . GLU B 1 200 ? -9.617 14.906 13.172 1 85.38 200 GLU B CA 1
ATOM 3675 C C . GLU B 1 200 ? -9.344 13.859 14.25 1 85.38 200 GLU B C 1
ATOM 3677 O O . GLU B 1 200 ? -10.219 13.062 14.586 1 85.38 200 GLU B O 1
ATOM 3682 N N . ASN B 1 201 ? -8.148 13.898 14.711 1 91.12 201 ASN B N 1
ATOM 3683 C CA . ASN B 1 201 ? -7.77 12.883 15.695 1 91.12 201 ASN B CA 1
ATOM 3684 C C . ASN B 1 201 ? -6.656 13.383 16.609 1 91.12 201 ASN B C 1
ATOM 3686 O O . ASN B 1 201 ? -5.996 14.375 16.312 1 91.12 201 ASN B O 1
ATOM 3690 N N . THR B 1 202 ? -6.41 12.758 17.672 1 97.44 202 THR B N 1
ATOM 3691 C CA . THR B 1 202 ? -5.488 13.156 18.719 1 97.44 202 THR B CA 1
ATOM 3692 C C . THR B 1 202 ? -4.047 13.125 18.219 1 97.44 202 THR B C 1
ATOM 3694 O O . THR B 1 202 ? -3.271 14.047 18.484 1 97.44 202 THR B O 1
ATOM 3697 N N . LEU B 1 203 ? -3.678 12.102 17.578 1 97.88 203 LEU B N 1
ATOM 3698 C CA . LEU B 1 203 ? -2.311 11.961 17.078 1 97.88 203 LEU B CA 1
ATOM 3699 C C . LEU B 1 203 ? -1.963 13.078 16.109 1 97.88 203 LEU B C 1
ATOM 3701 O O . LEU B 1 203 ? -0.873 13.648 16.172 1 97.88 203 LEU B O 1
ATOM 3705 N N . ALA B 1 204 ? -2.881 13.344 15.242 1 95.88 204 ALA B N 1
ATOM 3706 C CA . ALA B 1 204 ? -2.668 14.414 14.273 1 95.88 204 ALA B CA 1
ATOM 3707 C C . ALA B 1 204 ? -2.424 15.75 14.969 1 95.88 204 ALA B C 1
ATOM 3709 O O . ALA B 1 204 ? -1.533 16.5 14.578 1 95.88 204 ALA B O 1
ATOM 3710 N N . LYS B 1 205 ? -3.137 15.984 15.992 1 96.62 205 LYS B N 1
ATOM 3711 C CA . LYS B 1 205 ? -3.047 17.234 16.719 1 96.62 205 LYS B CA 1
ATOM 3712 C C . LYS B 1 205 ? -1.69 17.391 17.406 1 96.62 205 LYS B C 1
ATOM 3714 O O . LYS B 1 205 ? -1.173 18.5 17.547 1 96.62 205 LYS B O 1
ATOM 3719 N N . MET B 1 206 ? -1.149 16.359 17.781 1 96.5 206 MET B N 1
ATOM 3720 C CA . MET B 1 206 ? 0.102 16.406 18.531 1 96.5 206 MET B CA 1
ATOM 3721 C C . MET B 1 206 ? 1.302 16.375 17.578 1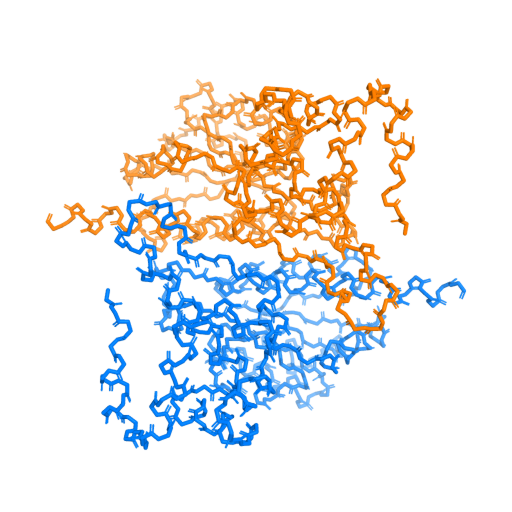 96.5 206 MET B C 1
ATOM 3723 O O . MET B 1 206 ? 2.426 16.672 18 1 96.5 206 MET B O 1
ATOM 3727 N N . SER B 1 207 ? 1.147 16.047 16.344 1 97.94 207 SER B N 1
ATOM 3728 C CA . SER B 1 207 ? 2.238 15.828 15.406 1 97.94 207 SER B CA 1
ATOM 3729 C C . SER B 1 207 ? 2.781 17.141 14.867 1 97.94 207 SER B C 1
ATOM 3731 O O . SER B 1 207 ? 2.037 18.125 14.734 1 97.94 207 SER B O 1
ATOM 3733 N N . ASP B 1 208 ? 4.051 17.172 14.633 1 97.94 208 ASP B N 1
ATOM 3734 C CA . ASP B 1 208 ? 4.645 18.312 13.945 1 97.94 208 ASP B CA 1
ATOM 3735 C C . ASP B 1 208 ? 4.203 18.359 12.484 1 97.94 208 ASP B C 1
ATOM 3737 O O . ASP B 1 208 ? 4.016 19.453 11.922 1 97.94 208 ASP B O 1
ATOM 3741 N N . ILE B 1 209 ? 4.094 17.25 11.844 1 97 209 ILE B N 1
ATOM 3742 C CA . ILE B 1 209 ? 3.531 17.062 10.516 1 97 209 ILE B CA 1
ATOM 3743 C C . ILE B 1 209 ? 2.559 15.883 10.531 1 97 209 ILE B C 1
ATOM 3745 O O . ILE B 1 209 ? 2.875 14.82 11.062 1 97 209 ILE B O 1
ATOM 3749 N N . ASN B 1 210 ? 1.402 16.141 10.086 1 96.06 210 ASN B N 1
ATOM 3750 C CA . ASN B 1 210 ? 0.472 15.039 9.883 1 96.06 210 ASN B CA 1
ATOM 3751 C C . ASN B 1 210 ? 0.049 14.922 8.422 1 96.06 210 ASN B C 1
ATOM 3753 O O . ASN B 1 210 ? -0.409 15.898 7.824 1 96.06 210 ASN B O 1
ATOM 3757 N N . PHE B 1 211 ? 0.257 13.758 7.902 1 93.69 211 PHE B N 1
ATOM 3758 C CA . PHE B 1 211 ? -0.27 13.445 6.578 1 93.69 211 PHE B CA 1
ATOM 3759 C C . PHE B 1 211 ? -1.633 12.766 6.688 1 93.69 211 PHE B C 1
ATOM 3761 O O . PHE B 1 211 ? -1.738 11.648 7.188 1 93.69 211 PHE B O 1
ATOM 3768 N N . LYS B 1 212 ? -2.551 13.492 6.188 1 87.38 212 LYS B N 1
ATOM 3769 C CA . LYS B 1 212 ? -3.898 12.938 6.137 1 87.38 212 LYS B CA 1
ATOM 3770 C C . LYS B 1 212 ? -4.074 12.031 4.918 1 87.38 212 LYS B C 1
ATOM 3772 O O . LYS B 1 212 ? -3.857 12.461 3.785 1 87.38 212 LYS B O 1
ATOM 3777 N N . ILE B 1 213 ? -4.426 10.766 5.262 1 83.81 213 ILE B N 1
ATOM 3778 C CA . ILE B 1 213 ? -4.594 9.789 4.191 1 83.81 213 ILE B CA 1
ATOM 3779 C C . ILE B 1 213 ? -6.082 9.539 3.949 1 83.81 213 ILE B C 1
ATOM 3781 O O . ILE B 1 213 ? -6.828 9.234 4.883 1 83.81 213 ILE B O 1
ATOM 3785 N N . TYR B 1 214 ? -6.473 9.641 2.725 1 67.25 214 TYR B N 1
ATOM 3786 C CA . TYR B 1 214 ? -7.855 9.367 2.346 1 67.25 214 TYR B CA 1
ATOM 3787 C C . TYR B 1 214 ? -8.18 7.887 2.5 1 67.25 214 TYR B C 1
ATOM 3789 O O . TYR B 1 214 ? -7.348 7.031 2.189 1 67.25 214 TYR B O 1
ATOM 3797 N N . ASP B 1 215 ? -9.273 7.594 3.252 1 63.56 215 ASP B N 1
ATOM 3798 C CA . ASP B 1 215 ? -9.773 6.227 3.355 1 63.56 215 ASP B CA 1
ATOM 3799 C C . ASP B 1 215 ? -11.234 6.141 2.926 1 63.56 215 ASP B C 1
ATOM 3801 O O . ASP B 1 215 ? -12.047 6.988 3.303 1 63.56 215 ASP B O 1
ATOM 3805 N N . MET B 1 216 ? -11.484 5.379 2.025 1 52.38 216 MET B N 1
ATOM 3806 C CA . MET B 1 216 ? -12.859 5.242 1.537 1 52.38 216 MET B CA 1
ATOM 3807 C C . MET B 1 216 ? -13.789 4.793 2.656 1 52.38 216 MET B C 1
ATOM 3809 O O . MET B 1 216 ? -14.984 5.113 2.645 1 52.38 216 MET B O 1
ATOM 3813 N N . HIS B 1 217 ? -13.305 4.008 3.441 1 49.41 217 HIS B N 1
ATOM 3814 C CA . HIS B 1 217 ? -14.148 3.541 4.539 1 49.41 217 HIS B CA 1
ATOM 3815 C C . HIS B 1 217 ? -13.641 4.059 5.879 1 49.41 217 HIS B C 1
ATOM 3817 O O . HIS B 1 217 ? -12.828 3.404 6.539 1 49.41 217 HIS B O 1
ATOM 3823 N N . THR B 1 218 ? -14.172 5.16 6.262 1 47.66 218 THR B N 1
ATOM 3824 C CA . THR B 1 218 ? -13.68 5.875 7.434 1 47.66 218 THR B CA 1
ATOM 3825 C C . THR B 1 218 ? -14.094 5.16 8.719 1 47.66 218 THR B C 1
ATOM 3827 O O . THR B 1 218 ? -13.383 5.23 9.727 1 47.66 218 THR B O 1
ATOM 3830 N N . ILE B 1 219 ? -15.148 4.402 8.664 1 45.53 219 ILE B N 1
ATOM 3831 C CA . ILE B 1 219 ? -15.703 3.92 9.922 1 45.53 219 ILE B CA 1
ATOM 3832 C C . ILE B 1 219 ? -15.422 2.426 10.07 1 45.53 219 ILE B C 1
ATOM 3834 O O . ILE B 1 219 ? -15.977 1.771 10.961 1 45.53 219 ILE B O 1
ATOM 3838 N N . ASP B 1 220 ? -14.5 1.903 9.523 1 55.09 220 ASP B N 1
ATOM 3839 C CA . ASP B 1 220 ? -14.258 0.468 9.625 1 55.09 220 ASP B CA 1
ATOM 3840 C C . ASP B 1 220 ? -13.086 0.173 10.555 1 55.09 220 ASP B C 1
ATOM 3842 O O . ASP B 1 220 ? -11.977 -0.097 10.094 1 55.09 220 ASP B O 1
ATOM 3846 N N . ASP B 1 221 ? -13.406 0.036 11.961 1 53.69 221 ASP B N 1
ATOM 3847 C CA . ASP B 1 221 ? -12.367 -0.1 12.977 1 53.69 221 ASP B CA 1
ATOM 3848 C C . ASP B 1 221 ? -11.727 -1.485 12.93 1 53.69 221 ASP B C 1
ATOM 3850 O O . ASP B 1 221 ? -10.57 -1.657 13.328 1 53.69 221 ASP B O 1
ATOM 3854 N N . ARG B 1 222 ? -12.539 -2.453 12.5 1 57.78 222 ARG B N 1
ATOM 3855 C CA . ARG B 1 222 ? -12.023 -3.818 12.531 1 57.78 222 ARG B CA 1
ATOM 3856 C C . ARG B 1 222 ? -11.43 -4.211 11.188 1 57.78 222 ARG B C 1
ATOM 3858 O O . ARG B 1 222 ? -10.977 -5.34 11.008 1 57.78 222 ARG B O 1
ATOM 3865 N N . ASN B 1 223 ? -11.367 -3.295 10.289 1 71.38 223 ASN B N 1
ATOM 3866 C CA . ASN B 1 223 ? -10.766 -3.477 8.969 1 71.38 223 ASN B CA 1
ATOM 3867 C C . ASN B 1 223 ? -11.375 -4.672 8.242 1 71.38 223 ASN B C 1
ATOM 3869 O O . ASN B 1 223 ? -10.656 -5.426 7.578 1 71.38 223 ASN B O 1
ATOM 3873 N N . LYS B 1 224 ? -12.641 -4.922 8.484 1 73.75 224 LYS B N 1
ATOM 3874 C CA . LYS B 1 224 ? -13.336 -6.02 7.828 1 73.75 224 LYS B CA 1
ATOM 3875 C C . LYS B 1 224 ? -13.75 -5.641 6.406 1 73.75 224 LYS B C 1
ATOM 3877 O O . LYS B 1 224 ? -14 -6.512 5.574 1 73.75 224 LYS B O 1
ATOM 3882 N N . LEU B 1 225 ? -13.742 -4.379 6.27 1 73.88 225 LEU B N 1
ATOM 3883 C CA . LEU B 1 225 ? -14.07 -3.908 4.926 1 73.88 225 LEU B CA 1
ATOM 3884 C C . LEU B 1 225 ? -12.805 -3.561 4.152 1 73.88 225 LEU B C 1
ATOM 3886 O O . LEU B 1 225 ? -11.742 -3.35 4.746 1 73.88 225 LEU B O 1
ATOM 3890 N N . SER B 1 226 ? -13 -3.631 2.906 1 77 226 SER B N 1
ATOM 3891 C CA . SER B 1 226 ? -11.906 -3.15 2.068 1 77 226 SER B CA 1
ATOM 3892 C C . SER B 1 226 ? -11.547 -1.706 2.404 1 77 226 SER B C 1
ATOM 3894 O O . SER B 1 226 ? -12.43 -0.877 2.625 1 77 226 SER B O 1
ATOM 3896 N N . ASN B 1 227 ? -10.305 -1.479 2.564 1 79.06 227 ASN B N 1
ATOM 3897 C CA . ASN B 1 227 ? -9.883 -0.119 2.891 1 79.06 227 ASN B CA 1
ATOM 3898 C C . ASN B 1 227 ? -8.641 0.288 2.109 1 79.06 227 ASN B C 1
ATOM 3900 O O . ASN B 1 227 ? -7.801 -0.555 1.786 1 79.06 227 ASN B O 1
ATOM 3904 N N . SER B 1 228 ? -8.539 1.547 1.855 1 82.25 228 SER B N 1
ATOM 3905 C CA . SER B 1 228 ? -7.445 2.055 1.028 1 82.25 228 SER B CA 1
ATOM 3906 C C . SER B 1 228 ? -6.422 2.812 1.867 1 82.25 228 SER B C 1
ATOM 3908 O O . SER B 1 228 ? -5.418 3.297 1.342 1 82.25 228 SER B O 1
ATOM 3910 N N . PHE B 1 229 ? -6.598 2.904 3.16 1 87.31 229 PHE B N 1
ATOM 3911 C CA . PHE B 1 229 ? -5.703 3.693 4 1 87.31 229 PHE B CA 1
ATOM 3912 C C . PHE B 1 229 ? -4.273 3.178 3.908 1 87.31 229 PHE B C 1
ATOM 3914 O O . PHE B 1 229 ? -3.346 3.945 3.643 1 87.31 229 PHE B O 1
ATOM 3921 N N . TYR B 1 230 ? -4.059 1.896 4.074 1 92.5 230 TYR B N 1
ATOM 3922 C CA . TYR B 1 230 ? -2.729 1.312 4.203 1 92.5 230 TYR B CA 1
ATOM 3923 C C . TYR B 1 230 ? -1.99 1.338 2.869 1 92.5 230 TYR B C 1
ATOM 3925 O O . TYR B 1 230 ? -0.84 1.777 2.797 1 92.5 230 TYR B O 1
ATOM 3933 N N . PRO B 1 231 ? -2.67 0.933 1.767 1 90 231 PRO B N 1
ATOM 3934 C CA . PRO B 1 231 ? -1.994 1.106 0.479 1 90 231 PRO B CA 1
ATOM 3935 C C . PRO B 1 231 ? -1.669 2.566 0.174 1 90 231 PRO B C 1
ATOM 3937 O O . PRO B 1 231 ? -0.612 2.863 -0.389 1 90 231 PRO B O 1
ATOM 3940 N N . ASN B 1 232 ? -2.533 3.393 0.538 1 86.75 232 ASN B N 1
ATOM 3941 C CA . ASN B 1 232 ? -2.311 4.809 0.274 1 86.75 232 ASN B CA 1
ATOM 3942 C C . ASN B 1 232 ? -1.166 5.363 1.118 1 86.75 232 ASN B C 1
ATOM 3944 O O . ASN B 1 232 ? -0.407 6.219 0.659 1 86.75 232 ASN B O 1
ATOM 3948 N N . ALA B 1 233 ? -1.128 4.938 2.326 1 92.44 233 ALA B N 1
ATOM 3949 C CA . ALA B 1 233 ? -0.024 5.359 3.184 1 92.44 233 ALA B CA 1
ATOM 3950 C C . ALA B 1 233 ? 1.318 4.922 2.605 1 92.44 233 ALA B C 1
ATOM 3952 O O . ALA B 1 233 ? 2.273 5.703 2.578 1 92.44 233 ALA B O 1
ATOM 3953 N N . LEU B 1 234 ? 1.356 3.697 2.141 1 93.19 234 LEU B N 1
ATOM 3954 C CA . LEU B 1 234 ? 2.574 3.182 1.521 1 93.19 234 LEU B CA 1
ATOM 3955 C C . LEU B 1 234 ? 2.924 3.977 0.267 1 93.19 234 LEU B C 1
ATOM 3957 O O . LEU B 1 234 ? 4.09 4.301 0.037 1 93.19 234 LEU B O 1
ATOM 3961 N N . MET B 1 235 ? 1.936 4.242 -0.461 1 87 235 MET B N 1
ATOM 3962 C CA . MET B 1 235 ? 2.154 4.98 -1.7 1 87 235 MET B CA 1
ATOM 3963 C C . MET B 1 235 ? 2.678 6.387 -1.411 1 87 235 MET B C 1
ATOM 3965 O O . MET B 1 235 ? 3.621 6.844 -2.055 1 87 235 MET B O 1
ATOM 3969 N N . LEU B 1 236 ? 2.047 7.035 -0.505 1 87.38 236 LEU B N 1
ATOM 3970 C CA . LEU B 1 236 ? 2.502 8.375 -0.14 1 87.38 236 LEU B CA 1
ATOM 3971 C C . LEU B 1 236 ? 3.943 8.336 0.356 1 87.38 236 LEU B C 1
ATOM 3973 O O . LEU B 1 236 ? 4.746 9.203 0.001 1 87.38 236 LEU B O 1
ATOM 3977 N N . PHE B 1 237 ? 4.219 7.41 1.157 1 93.25 237 PHE B N 1
ATOM 3978 C CA . PHE B 1 237 ? 5.574 7.297 1.689 1 93.25 237 PHE B CA 1
ATOM 3979 C C . PHE B 1 237 ? 6.586 7.125 0.563 1 93.25 237 PHE B C 1
ATOM 3981 O O . PHE B 1 237 ? 7.641 7.762 0.568 1 93.25 237 PHE B O 1
ATOM 3988 N N . GLU B 1 238 ? 6.238 6.273 -0.397 1 88.12 238 GLU B N 1
ATOM 3989 C CA . GLU B 1 238 ? 7.133 6.09 -1.536 1 88.12 238 GLU B CA 1
ATOM 3990 C C . GLU B 1 238 ? 7.273 7.383 -2.338 1 88.12 238 GLU B C 1
ATOM 3992 O O . GLU B 1 238 ? 8.352 7.684 -2.855 1 88.12 238 GLU B O 1
ATOM 3997 N N . PHE B 1 239 ? 6.223 8.055 -2.436 1 83.94 239 PHE B N 1
ATOM 3998 C CA . PHE B 1 239 ? 6.273 9.359 -3.09 1 83.94 239 PHE B CA 1
ATOM 3999 C C . PHE B 1 239 ? 7.227 10.289 -2.357 1 83.94 239 PHE B C 1
ATOM 4001 O O . PHE B 1 239 ? 8.055 10.953 -2.982 1 83.94 239 PHE B O 1
ATOM 4008 N N . LEU B 1 240 ? 7.07 10.367 -1.065 1 90.75 240 LEU B N 1
ATOM 4009 C CA . LEU B 1 240 ? 7.918 11.219 -0.237 1 90.75 240 LEU B CA 1
ATOM 4010 C C . LEU B 1 240 ? 9.383 10.82 -0.364 1 90.75 240 LEU B C 1
ATOM 4012 O O . LEU B 1 240 ? 10.266 11.68 -0.42 1 90.75 240 LEU B O 1
ATOM 4016 N N . ILE B 1 241 ? 9.695 9.523 -0.414 1 91.38 241 ILE B N 1
ATOM 4017 C CA . ILE B 1 241 ? 11.047 9.023 -0.595 1 91.38 241 ILE B CA 1
ATOM 4018 C C . ILE B 1 241 ? 11.586 9.469 -1.951 1 91.38 241 ILE B C 1
ATOM 4020 O O . ILE B 1 241 ? 12.758 9.852 -2.068 1 91.38 241 ILE B O 1
ATOM 4024 N N . GLY B 1 242 ? 10.656 9.375 -2.924 1 84 242 GLY B N 1
ATOM 4025 C CA . GLY B 1 242 ? 11.055 9.883 -4.223 1 84 242 GLY B CA 1
ATOM 4026 C C . GLY B 1 242 ? 11.477 11.344 -4.188 1 84 242 GLY B C 1
ATOM 4027 O O . GLY B 1 242 ? 12.492 11.719 -4.777 1 84 242 GLY B O 1
ATOM 4028 N N . LYS B 1 243 ? 10.742 12.117 -3.533 1 82.81 243 LYS B N 1
ATOM 4029 C CA . LYS B 1 243 ? 11.047 13.539 -3.398 1 82.81 243 LYS B CA 1
ATOM 4030 C C . LYS B 1 243 ? 12.344 13.75 -2.621 1 82.81 243 LYS B C 1
ATOM 4032 O O . LYS B 1 243 ? 13.125 14.648 -2.941 1 82.81 243 LYS B O 1
ATOM 4037 N N . TYR B 1 244 ? 12.531 13.016 -1.626 1 90.88 244 TYR B N 1
ATOM 4038 C CA . TYR B 1 244 ? 13.766 13.062 -0.853 1 90.88 244 TYR B CA 1
ATOM 4039 C C . TYR B 1 244 ? 14.969 12.781 -1.736 1 90.88 244 TYR B C 1
ATOM 4041 O O . TYR B 1 244 ? 15.969 13.5 -1.685 1 90.88 244 TYR B O 1
ATOM 4049 N N . LEU B 1 245 ? 14.875 11.711 -2.533 1 84.94 245 LEU B N 1
ATOM 4050 C CA . LEU B 1 245 ? 15.977 11.305 -3.395 1 84.94 245 LEU B CA 1
ATOM 4051 C C . LEU B 1 245 ? 16.266 12.375 -4.441 1 84.94 245 LEU B C 1
ATOM 4053 O O . LEU B 1 245 ? 17.438 12.617 -4.781 1 84.94 245 LEU B O 1
ATOM 4057 N N . GLU B 1 246 ? 15.266 12.992 -4.855 1 79.75 246 GLU B N 1
ATOM 4058 C CA . GLU B 1 246 ? 15.438 14.086 -5.805 1 79.75 246 GLU B CA 1
ATOM 4059 C C . GLU B 1 246 ? 16.188 15.258 -5.168 1 79.75 246 GLU B C 1
ATOM 4061 O O . GLU B 1 246 ? 17.062 15.859 -5.797 1 79.75 246 GLU B O 1
ATOM 4066 N N . ARG B 1 247 ? 15.812 15.523 -3.99 1 84.06 247 ARG B N 1
ATOM 4067 C CA . ARG B 1 247 ? 16.391 16.656 -3.268 1 84.06 247 ARG B CA 1
ATOM 4068 C C . ARG B 1 247 ? 17.875 16.422 -3.01 1 84.06 247 ARG B C 1
ATOM 4070 O O . ARG B 1 247 ? 18.688 17.344 -3.156 1 84.06 247 ARG B O 1
ATOM 4077 N N . ILE B 1 248 ? 18.234 15.25 -2.641 1 86.5 248 ILE B N 1
ATOM 4078 C CA . ILE B 1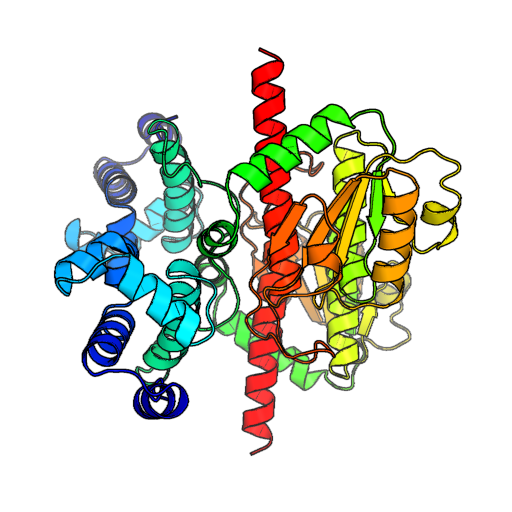 248 ? 19.625 15.023 -2.285 1 86.5 248 ILE B CA 1
ATOM 4079 C C . ILE B 1 248 ? 20.469 14.898 -3.553 1 86.5 248 ILE B C 1
ATOM 4081 O O . ILE B 1 248 ? 21.688 15.141 -3.525 1 86.5 248 ILE B O 1
ATOM 4085 N N . LYS B 1 249 ? 19.922 14.445 -4.605 1 78.12 249 LYS B N 1
ATOM 4086 C CA . LYS B 1 249 ? 20.641 14.438 -5.879 1 78.12 249 LYS B CA 1
ATOM 4087 C C . LYS B 1 249 ? 20.969 15.852 -6.332 1 78.12 249 LYS B C 1
ATOM 4089 O O . LYS B 1 249 ? 22.047 16.109 -6.852 1 78.12 249 LYS B O 1
ATOM 4094 N N . ASP B 1 250 ? 20.047 16.703 -6.176 1 68.38 250 ASP B N 1
ATOM 4095 C CA . ASP B 1 250 ? 20.234 18.094 -6.539 1 68.38 250 ASP B CA 1
ATOM 4096 C C . ASP B 1 250 ? 21.297 18.75 -5.656 1 68.38 250 ASP B C 1
ATOM 4098 O O . ASP B 1 250 ? 22.078 19.594 -6.121 1 68.38 250 ASP B O 1
ATOM 4102 N N . ASP B 1 251 ? 21.297 18.297 -4.512 1 68 251 ASP B N 1
ATOM 4103 C CA . ASP B 1 251 ? 22.266 18.891 -3.582 1 68 251 ASP B CA 1
ATOM 4104 C C . ASP B 1 251 ? 23.672 18.344 -3.83 1 68 251 ASP B C 1
ATOM 4106 O O . ASP B 1 251 ? 24.656 18.984 -3.455 1 68 251 ASP B O 1
ATOM 4110 N N . SER B 1 252 ? 23.703 17.125 -4.359 1 58.81 252 SER B N 1
ATOM 4111 C CA . SER B 1 252 ? 25 16.547 -4.613 1 58.81 252 SER B CA 1
ATOM 4112 C C . SER B 1 252 ? 25.609 17.062 -5.914 1 58.81 252 SER B C 1
ATOM 4114 O O . SER B 1 252 ? 26.766 16.781 -6.227 1 58.81 252 SER B O 1
ATOM 4116 N N . VAL B 1 253 ? 24.906 17.797 -6.746 1 43.69 253 VAL B N 1
ATOM 4117 C CA . VAL B 1 253 ? 25.469 18.438 -7.938 1 43.69 253 VAL B CA 1
ATOM 4118 C C . VAL B 1 253 ? 25.828 19.891 -7.633 1 43.69 253 VAL B C 1
ATOM 4120 O O . VAL B 1 253 ? 25.203 20.531 -6.797 1 43.69 253 VAL B O 1
#

Organism: Clostridium botulinum (strain Hall / ATCC 3502 / NCTC 13319 / Type A) (NCBI:txid441771)

pLDDT: mean 80.76, std 19.45, range [26.22, 98.81]

Sequence (506 aa):
MKLDISKIVDKYHLSKVEESILIYIINNIDHVKEIGVRGVAKEHYTSTTTIVNLAKKIGYSGFLDMYYNLSFTLKDKRNYFNSEKNNKYYGVELEELLALIEDKDISDFIDLLIKNKNEVIYTNGLAFSYFIAQYFTRKLIVLGFRCIYSEAYESYDVNAIKAKLLIAISKSGETDFIIRASESAKKNGIKIVSFTGEAENTLAKMSDINFKIYDMHTIDDRNKLSNSFYPNALMLFEFLIGKYLERIKDDSVMKLDISKIVDKYHLSKVEESILIYIINNIDHVKEIGVRGVAKEHYTSTTTIVNLAKKIGYSGFLDMYYNLSFTLKDKRNYFNSEKNNKYYGVELEELLALIEDKDISDFIDLLIKNKNEVIYTNGLAFSYFIAQYFTRKLIVLGFRCIYSEAYESYDVNAIKAKLLIAISKSGETDFIIRASESAKKNGIKIVSFTGEAENTLAKMSDINFKIYDMHTIDDRNKLSNSFYPNALMLFEFLIGKYLERIKDDSV

Secondary structure (DSSP, 8-state):
----HHHHHHHHT--HHHHHHHHHHHHTHHHHHHHHHHHHHHHTT--HHHHHHHHHHTT-SSHHHHHHHHHHHHHHHHHHHSSS----SS---HHHHHHTS-HHHHHHHHHHHHHTTTSEEEEEE-THHHHHHHHHHHHHHHTT-EEEE---HHHHHT-TT---EEEEEESSS--HHHHHHHHHHHHTT-EEEEEEESS--HHHHH-SEEEEE--S-TT-TT--S---HHHHHHHHHHHHHHHHHHHHHHHT-/----HHHHHHHHT--HHHHHHHHHHHHTHHHHHHHHHHHHHHHTT--HHHHHHHHHHTT-SSHHHHHHHHHHHHHHHHHHHSSS--TTSS---HHHHHHTS-HHHHHHHHHHHHHTTTSEEEEEE-THHHHHHHHHHHHHHHTT-EEEE---HHHHHT-TT---EEEEEESSS--HHHHHHHHHHHHTT-EEEEEEESS--HHHHH-SEEEEE--S-TT-TT--S---HHHHHHHHHHHHHHHHHHHHHHHH-

InterPro domains:
  IPR000281 Helix-turn-helix protein RpiR [PF01418] (11-72)
  IPR000281 Helix-turn-helix protein RpiR [PS51071] (1-77)
  IPR001347 SIS domain [PF01380] (120-239)
  IPR001347 SIS domain [PS51464] (110-250)
  IPR009057 Homedomain-like superfamily [SSF46689] (13-78)
  IPR035472 RpiR-like, SIS domain [cd05013] (104-241)
  IPR036388 Winged helix-like DNA-binding domain superfamily [G3DSA:1.10.10.10] (5-78)
  IPR046348 SIS domain superfamily [SSF53697] (93-249)
  IPR047640 HTH-type transcriptional regulator RpiR-like [PTHR30514] (12-251)

Foldseek 3Di:
DPPPLVCLCVVLVDDPLLSVLLVCCLVPLVVCVVCDLPNSCVVSVHDSVVQQVSCVSSPANGNLRSSVLSCLVSLQPVVPPDPPDNPSDDDPDVVSLCSQPDPVLLVVVLVVCVVCQPFEEEEEDDDVVRVLRVVLQVVSVVVRGNYDYDLDLCCQQVVPRVGAEYEYEDAAQEDPSRLSSLVSNVVSNHAYEYEYEDDDHRNCVSHPHYRHGYWSDSPDPVCPDDIHRSVRSNVVSVVSVVVSVVVVVVVVD/DPPPLVCLCVVLVDDPLLSVLLVCCLVPLVVCVVCDLVNSCVVSVHDSVVQQVSCVSSPANGNLRSSVLSVLVSLCPVPPPDVPDNPSDDDPDVVSLCSQPDPVLLVVVLVVCVVCQPFEEEEEDDDVVRVLRVVLQVVSVVVRGNYDYDLDLCCQQVVPRVGAEYEYEDAQQEDPSRLSSLVSNVVSNHAYEYEYEDDDHRNCVSHPHYRHGYWSDSPCPVCPDDIHRSVRSNVVSVVSVVVSVVVVVVVVD

Solvent-accessible surface area (backbone atoms only — not comparable to full-atom values): 26574 Å² total; per-residue (Å²): 117,70,80,52,56,66,56,53,35,63,71,58,64,51,49,73,68,53,44,51,51,51,50,46,43,65,73,31,40,73,58,42,66,73,45,38,62,61,42,52,15,61,76,64,75,50,51,54,63,59,50,32,49,47,19,39,65,72,74,24,90,22,48,70,52,35,48,52,52,47,44,44,53,42,49,40,32,63,30,56,71,54,89,55,88,63,76,46,77,50,42,62,30,30,64,59,50,45,69,60,47,54,67,62,56,55,52,50,50,41,49,51,48,62,74,40,42,88,36,33,29,36,24,29,34,60,78,77,30,29,37,54,26,49,48,52,27,50,51,38,38,71,71,61,34,47,47,41,72,54,90,52,57,57,58,31,63,70,28,86,80,58,46,47,34,35,43,38,34,34,63,69,25,67,52,64,67,62,45,53,34,48,52,31,21,47,74,66,67,22,44,33,35,32,42,24,31,68,64,89,33,62,42,50,70,72,27,78,41,57,44,44,32,65,40,86,48,80,82,48,89,79,56,75,53,50,53,26,41,66,23,46,50,46,33,49,48,27,39,52,48,37,52,39,54,52,52,53,54,58,67,72,101,112,68,80,54,57,65,56,53,37,62,73,56,63,51,51,74,68,52,46,52,49,51,52,47,43,65,74,33,41,73,56,40,66,72,46,37,63,63,43,52,16,60,76,65,75,49,50,55,62,57,50,31,47,48,20,39,64,72,72,25,91,22,47,68,51,35,49,53,51,47,44,46,52,44,42,40,35,63,17,60,71,53,91,73,68,46,79,37,76,53,43,62,30,31,65,59,50,44,69,60,49,53,66,64,57,53,53,52,50,40,51,51,50,62,75,38,42,89,37,32,30,37,23,30,34,59,77,78,30,29,37,54,25,50,48,52,28,51,50,38,39,70,69,61,33,47,49,40,72,54,89,52,58,55,58,30,62,68,28,87,78,58,45,49,34,35,42,38,36,32,62,70,24,66,53,63,66,60,45,54,34,47,52,31,21,48,76,65,66,22,44,34,36,34,39,25,30,66,64,89,34,62,42,51,72,71,27,78,40,57,45,46,32,67,42,85,48,80,81,51,88,78,55,77,53,52,52,26,39,65,24,46,49,46,33,49,50,26,38,51,48,37,51,38,54,51,51,53,54,58,65,74,98

Radius of gyration: 23.74 Å; Cα contacts (8 Å, |Δi|>4): 812; chains: 2; bounding box: 58×66×69 Å

Nearest PDB structures (foldseek):
  7en6-assembly1_A  TM=8.429E-01  e=5.607E-08  Escherichia coli
  7en6-assembly1_C  TM=8.448E-01  e=1.179E-07  Escherichia coli
  7en6-assembly1_D  TM=8.308E-01  e=2.230E-07  Escherichia coli
  7en5-assembly1_A  TM=7.545E-01  e=1.060E-07  Escherichia coli K-12
  7en7-assembly1_A  TM=7.738E-01  e=1.902E-07  Escherichia coli K-12